Protein AF-A0A317SW23-F1 (afdb_monomer)

Nearest PDB structures (foldseek):
  6swx-assembly1_A  TM=8.492E-01  e=1.245E-44  Leishmania major
  4eg6-assembly1_A  TM=8.299E-01  e=3.025E-42  Trypanosoma brucei brucei TREU927
  4zt4-assembly1_A  TM=8.225E-01  e=2.570E-42  Trypanosoma brucei brucei TREU927
  6cml-assembly1_A  TM=8.205E-01  e=1.387E-41  Trypanosoma brucei brucei TREU927
  5j58-assembly1_A  TM=8.086E-01  e=9.478E-42  Trypanosoma brucei brucei TREU927

Secondary structure (DSSP, 8-state):
--SSSHHHHHHHHHTTS-S-----PPPPPPPPPP----------------------PPPEEEEEEEEETTS---HHHHHHHHHHHHHHHHHHHTT--EEEEEEEE--SHHHHHHHHHTT--HHHHHHHHHHHHHHHHHHTT---SEEEETTSHHHHHHHHHHHHHHHHTT-EEEEEEEEEEETTTTEEEPGGGEEEEE-TTT--EEEEETTT--EEEEEEEEEEEE-GGGGHHHHHHHHHH-TTSEESHHHHHHHHHHHHT--PPEE-EEETTT--SSPEETTEEEEEE-HHHHHHTHHHHTTTTTT--S--TT--PSPSEEEEEGGGHHIIIIIHHHHHHHTT-PPPS-EEEEPPEEETTEE--TTTT-PPPHHHHHHHH-HHHHHHHHHHH--SSSPEEP-HHHHHHHIIIIIIIIIIHHHHHHTSTT--HHHHHHHHHT--GGGS-HHHHHHHHHHHHHHHHHHHHHHTT-HHHHHHHHHHHHH-

Mean predicted aligned error: 11.01 Å

Sequence (488 aa):
MKTSLWQFAQRRAVLRNRTCQRCLTIPRKPTFNATAADGSWSTGRRKYSSGAKEEFEKPYYVTTPIFYVNADPHIGHLYTMVLADVLKRWQILLGREALLSTGTDEHGMKIQQAAAMVNTPPREFCDMIAHTFKNLATEANVSYDFFIRTSSPDHGQAVEYIWHRLQDSGSIYAGKHSGWYSVSDETFYPSSGVTSIVDAESGRKQQISIETQKVVEWTEERNYHFRLSAFAPQLLEFYRANPDWIVPRARYKEVIAAVESGLEDLSISRPRSRLHWGIPVPTDPTQTIYVWLDALMNYLTNTTYPLWLPPSPTSFWPADVHVIGKDILRFHAIYWPAFLLALNLPLPHRILTHAHWTMNHRKMSKSTGNAVNPFFALDRFGVDAMRFYLLHEGGIADDGDYDVRAVVERYKKGCADGLGNLAGRIRGRGFNLERAVKRSSELNMSQLPPADQAHYNLLRETPPLVAGKMKDLHPNLALKDIMNAVYE

pLDDT: mean 83.91, std 20.7, range [24.88, 98.75]

Radius of gyration: 28.59 Å; Cα contacts (8 Å, |Δi|>4): 693; chains: 1; bounding box: 102×72×73 Å

InterPro domains:
  IPR014729 Rossmann-like alpha/beta/alpha sandwich fold [G3DSA:3.40.50.620] (60-393)
  IPR014758 Methionyl-tRNA synthetase [TIGR00398] (60-484)
  IPR015413 Methionyl/Leucyl tRNA synthetase [PF09334] (60-426)
  IPR023457 Methionine-tRNA synthetase, type 2 [PTHR43326] (52-486)
  IPR033911 Methioninyl-tRNA synthetase core domain [PR01041] (62-75)
  IPR033911 Methioninyl-tRNA synthetase core domain [PR01041] (94-108)
  IPR033911 Methioninyl-tRNA synthetase core domain [PR01041] (142-153)
  IPR033911 Methioninyl-tRNA synthetase core domain [PR01041] (289-300)
  IPR033911 Methioninyl-tRNA synthetase core domain [PR01041] (322-337)
  IPR033911 Methioninyl-tRNA synthetase core domain [PR01041] (414-425)
  IPR033911 Methioninyl-tRNA synthetase core domain [cd00814] (59-402)

Structure (mmCIF, N/CA/C/O backbone):
data_AF-A0A317SW23-F1
#
_entry.id   AF-A0A317SW23-F1
#
loop_
_atom_site.group_PDB
_atom_site.id
_atom_site.type_symbol
_atom_site.label_atom_id
_atom_site.label_alt_id
_atom_site.label_comp_id
_atom_site.label_asym_id
_atom_site.label_entity_id
_atom_site.label_seq_id
_atom_site.pdbx_PDB_ins_code
_atom_site.Cartn_x
_atom_site.Cartn_y
_atom_site.Cartn_z
_atom_site.occupancy
_atom_site.B_iso_or_equiv
_atom_site.auth_seq_id
_atom_site.auth_comp_id
_atom_site.auth_asym_id
_atom_site.auth_atom_id
_atom_site.pdbx_PDB_model_num
ATOM 1 N N . MET A 1 1 ? 2.182 -43.715 0.947 1.00 39.00 1 MET A N 1
ATOM 2 C CA . MET A 1 1 ? 1.214 -43.183 1.939 1.00 39.00 1 MET A CA 1
ATOM 3 C C . MET A 1 1 ? 1.175 -41.645 1.927 1.00 39.00 1 MET A C 1
ATOM 5 O O . MET A 1 1 ? 1.480 -41.010 2.925 1.00 39.00 1 MET A O 1
ATOM 9 N N . LYS A 1 2 ? 0.806 -41.022 0.797 1.00 33.09 2 LYS A N 1
ATOM 10 C CA . LYS A 1 2 ? 0.631 -39.556 0.656 1.00 33.09 2 LYS A CA 1
ATOM 11 C C . LYS A 1 2 ? -0.577 -39.223 -0.241 1.00 33.09 2 LYS A C 1
ATOM 13 O O . LYS A 1 2 ? -0.553 -38.280 -1.016 1.00 33.09 2 LYS A O 1
ATOM 18 N N . THR A 1 3 ? -1.636 -40.024 -0.145 1.00 32.25 3 THR A N 1
ATOM 19 C CA . THR A 1 3 ? -2.838 -39.902 -0.993 1.00 32.25 3 THR A CA 1
ATOM 20 C C . THR A 1 3 ? -4.154 -39.880 -0.205 1.00 32.25 3 THR A C 1
ATOM 22 O O . THR A 1 3 ? -5.213 -39.788 -0.809 1.00 32.25 3 THR A O 1
ATOM 25 N N . SER A 1 4 ? -4.130 -39.887 1.136 1.00 36.53 4 SER A N 1
ATOM 26 C CA . SER A 1 4 ? -5.355 -39.973 1.956 1.00 36.53 4 SER A CA 1
ATOM 27 C C . SER A 1 4 ? -5.834 -38.661 2.600 1.00 36.53 4 SER A C 1
ATOM 29 O O . SER A 1 4 ? -6.923 -38.642 3.166 1.00 36.53 4 SER A O 1
ATOM 31 N N . LEU A 1 5 ? -5.090 -37.551 2.501 1.00 36.12 5 LEU A N 1
ATOM 32 C CA . LEU A 1 5 ? -5.485 -36.270 3.124 1.00 36.12 5 LEU A CA 1
ATOM 33 C C . LEU A 1 5 ? -6.395 -35.403 2.232 1.00 36.12 5 LEU A C 1
ATOM 35 O O . LEU A 1 5 ? -7.240 -34.675 2.745 1.00 36.12 5 LEU A O 1
ATOM 39 N N . TRP A 1 6 ? -6.308 -35.545 0.906 1.00 33.75 6 TRP A N 1
ATOM 40 C CA . TRP A 1 6 ? -7.136 -34.788 -0.048 1.00 33.75 6 TRP A CA 1
ATOM 41 C C . TRP A 1 6 ? -8.591 -35.290 -0.122 1.00 33.75 6 TRP A C 1
ATOM 43 O O . TRP A 1 6 ? -9.527 -34.496 -0.192 1.00 33.75 6 TRP A O 1
ATOM 53 N N . GLN A 1 7 ? -8.812 -36.605 -0.009 1.00 32.31 7 GLN A N 1
ATOM 54 C CA . GLN A 1 7 ? -10.164 -37.188 -0.022 1.00 32.31 7 GLN A CA 1
ATOM 55 C C . GLN A 1 7 ? -10.949 -36.940 1.280 1.00 32.31 7 GLN A C 1
ATOM 57 O O . GLN A 1 7 ? -12.181 -36.996 1.278 1.00 32.31 7 GLN A O 1
ATOM 62 N N . PHE A 1 8 ? -10.266 -36.622 2.386 1.00 32.47 8 PHE A N 1
ATOM 63 C CA . PHE A 1 8 ? -10.918 -36.319 3.664 1.00 32.47 8 PHE A CA 1
ATOM 64 C C . PHE A 1 8 ? -11.497 -34.892 3.712 1.00 32.47 8 PHE A C 1
ATOM 66 O O . PHE A 1 8 ? -12.535 -34.673 4.339 1.00 32.47 8 PHE A O 1
ATOM 73 N N . ALA A 1 9 ? -10.890 -33.939 2.993 1.00 35.62 9 ALA A N 1
ATOM 74 C CA . ALA A 1 9 ? -11.358 -32.553 2.926 1.00 35.62 9 ALA A CA 1
ATOM 75 C C . ALA A 1 9 ? -12.645 -32.400 2.089 1.00 35.62 9 ALA A C 1
ATOM 77 O O . ALA A 1 9 ? -13.582 -31.723 2.514 1.00 35.62 9 ALA A O 1
ATOM 78 N N . GLN A 1 10 ? -12.763 -33.108 0.958 1.00 34.38 10 GLN A N 1
ATOM 79 C CA . GLN A 1 10 ? -13.973 -33.063 0.119 1.00 34.38 10 GLN A CA 1
ATOM 80 C C . GLN A 1 10 ? -15.198 -33.720 0.782 1.00 34.38 10 GLN A C 1
ATOM 82 O O . GLN A 1 10 ? -16.318 -33.238 0.618 1.00 34.38 10 GLN A O 1
ATOM 87 N N . ARG A 1 11 ? -15.016 -34.772 1.596 1.00 31.16 11 ARG A N 1
ATOM 88 C CA . ARG A 1 11 ? -16.140 -35.441 2.283 1.00 31.16 11 ARG A CA 1
ATOM 89 C C . ARG A 1 11 ? -16.769 -34.597 3.400 1.00 31.16 11 ARG A C 1
ATOM 91 O O . ARG A 1 11 ? -17.959 -34.755 3.660 1.00 31.16 11 ARG A O 1
ATOM 98 N N . ARG A 1 12 ? -16.031 -33.664 4.020 1.00 33.81 12 ARG A N 1
ATOM 99 C CA . ARG A 1 12 ? -16.591 -32.735 5.026 1.00 33.81 12 ARG A CA 1
ATOM 100 C C . ARG A 1 12 ? -17.372 -31.566 4.417 1.00 33.81 12 ARG A C 1
ATOM 102 O O . ARG A 1 12 ? -18.312 -31.099 5.054 1.00 33.81 12 ARG A O 1
ATOM 109 N N . ALA A 1 13 ? -17.050 -31.144 3.194 1.00 33.59 13 ALA A N 1
ATOM 110 C CA . ALA A 1 13 ? -17.785 -30.083 2.498 1.00 33.59 13 ALA A CA 1
ATOM 111 C C . ALA A 1 13 ? -19.191 -30.534 2.048 1.00 33.59 13 ALA A C 1
ATOM 113 O O . ALA A 1 13 ? -20.139 -29.755 2.090 1.00 33.59 13 ALA A O 1
ATOM 114 N N . VAL A 1 14 ? -19.362 -31.815 1.704 1.00 31.66 14 VAL A N 1
ATOM 115 C CA . VAL A 1 14 ? -20.654 -32.365 1.243 1.00 31.66 14 VAL A CA 1
ATOM 116 C C . VAL A 1 14 ? -21.641 -32.622 2.397 1.00 31.66 14 VAL A C 1
ATOM 118 O O . VAL A 1 14 ? -22.854 -32.585 2.196 1.00 31.66 14 VAL A O 1
ATOM 121 N N . LEU A 1 15 ? -21.158 -32.811 3.631 1.00 29.28 15 LEU A N 1
ATOM 122 C CA . LEU A 1 15 ? -21.998 -33.131 4.797 1.00 29.28 15 LEU A CA 1
ATOM 123 C C . LEU A 1 15 ? -22.599 -31.912 5.524 1.00 29.28 15 LEU A C 1
ATOM 125 O O . LEU A 1 15 ? -23.446 -32.099 6.392 1.00 29.28 15 LEU A O 1
ATOM 129 N N . ARG A 1 16 ? -22.231 -30.673 5.164 1.00 32.47 16 ARG A N 1
ATOM 130 C CA . ARG A 1 16 ? -22.844 -29.447 5.725 1.00 32.47 16 ARG A CA 1
ATOM 131 C C . ARG A 1 16 ? -24.039 -28.906 4.926 1.00 32.47 16 ARG A C 1
ATOM 133 O O . ARG A 1 16 ? -24.696 -27.988 5.397 1.00 32.47 16 ARG A O 1
ATOM 140 N N . ASN A 1 17 ? -24.368 -29.500 3.775 1.00 29.84 17 ASN A N 1
ATOM 141 C CA . ASN A 1 17 ? -25.404 -28.993 2.861 1.00 29.84 17 ASN A CA 1
ATOM 142 C C . ASN A 1 17 ? -26.740 -29.761 2.893 1.00 29.84 17 ASN A C 1
ATOM 144 O O . ASN A 1 17 ? -27.503 -29.745 1.929 1.00 29.84 17 ASN A O 1
ATOM 148 N N . ARG A 1 18 ? -27.060 -30.436 4.002 1.00 31.98 18 ARG A N 1
ATOM 149 C CA . ARG A 1 18 ? -28.368 -31.079 4.195 1.00 31.98 18 ARG A CA 1
ATOM 150 C C . ARG A 1 18 ? -29.003 -30.654 5.512 1.00 31.98 18 ARG A C 1
ATOM 152 O O . ARG A 1 18 ? -28.928 -31.402 6.472 1.00 31.98 18 ARG A O 1
ATOM 159 N N . THR A 1 19 ? -29.685 -29.507 5.513 1.00 29.45 19 THR A N 1
ATOM 160 C CA . THR A 1 19 ? -30.855 -29.270 6.379 1.00 29.45 19 THR A CA 1
ATOM 161 C C . THR A 1 19 ? -31.664 -28.055 5.911 1.00 29.45 19 THR A C 1
ATOM 163 O O . THR A 1 19 ? -31.135 -26.959 5.790 1.00 29.45 19 THR A O 1
ATOM 166 N N . CYS A 1 20 ? -32.970 -28.290 5.736 1.00 26.33 20 CYS A N 1
ATOM 167 C CA . CYS A 1 20 ? -34.089 -27.339 5.702 1.00 26.33 20 CYS A CA 1
ATOM 168 C C . CYS A 1 20 ? -34.321 -26.462 4.449 1.00 26.33 20 CYS A C 1
ATOM 170 O O . CYS A 1 20 ? -34.271 -25.238 4.491 1.00 26.33 20 CYS A O 1
ATOM 172 N N . GLN A 1 21 ? -34.742 -27.099 3.350 1.00 32.06 21 GLN A N 1
ATOM 173 C CA . GLN A 1 21 ? -35.696 -26.487 2.415 1.00 32.06 21 GLN A CA 1
ATOM 174 C C . GLN A 1 21 ? -37.108 -26.559 3.020 1.00 32.06 21 GLN A C 1
ATOM 176 O O . GLN A 1 21 ? -37.750 -27.605 2.942 1.00 32.06 21 GLN A O 1
ATOM 181 N N . ARG A 1 22 ? -37.598 -25.466 3.613 1.00 27.66 22 ARG A N 1
ATOM 182 C CA . ARG A 1 22 ? -39.027 -25.092 3.657 1.00 27.66 22 ARG A CA 1
ATOM 183 C C . ARG A 1 22 ? -39.174 -23.714 4.305 1.00 27.66 22 ARG A C 1
ATOM 185 O O . ARG A 1 22 ? -38.556 -23.450 5.326 1.00 27.66 22 ARG A O 1
ATOM 192 N N . CYS A 1 23 ? -40.039 -22.901 3.699 1.00 29.80 23 CYS A N 1
ATOM 193 C CA . CYS A 1 23 ? -40.445 -21.543 4.082 1.00 29.80 23 CYS A CA 1
ATOM 194 C C . CYS A 1 23 ? -39.476 -20.419 3.703 1.00 29.80 23 CYS A C 1
ATOM 196 O O . CYS A 1 23 ? -38.691 -19.997 4.532 1.00 29.80 23 CYS A O 1
ATOM 198 N N . LEU A 1 24 ? -39.625 -19.877 2.488 1.00 26.20 24 LEU A N 1
ATOM 199 C CA . LEU A 1 24 ? -39.505 -18.439 2.195 1.00 26.20 24 LEU A CA 1
ATOM 200 C C . LEU A 1 24 ? -40.284 -18.156 0.894 1.00 26.20 24 LEU A C 1
ATOM 202 O O . LEU A 1 24 ? -39.771 -18.260 -0.217 1.00 26.20 24 LEU A O 1
ATOM 206 N N . THR A 1 25 ? -41.577 -17.876 1.040 1.00 26.20 25 THR A N 1
ATOM 207 C CA . THR A 1 25 ? -42.450 -17.339 -0.011 1.00 26.20 25 THR A CA 1
ATOM 208 C C . THR A 1 25 ? -42.127 -15.864 -0.248 1.00 26.20 25 THR A C 1
ATOM 210 O O . THR A 1 25 ? -42.191 -15.061 0.679 1.00 26.20 25 THR A O 1
ATOM 213 N N . ILE A 1 26 ? -41.805 -15.511 -1.492 1.00 28.83 26 ILE A N 1
ATOM 214 C CA . ILE A 1 26 ? -41.547 -14.142 -1.962 1.00 28.83 26 ILE A CA 1
ATOM 215 C C . ILE A 1 26 ? -42.894 -13.466 -2.286 1.00 28.83 26 ILE A C 1
ATOM 217 O O . ILE A 1 26 ? -43.628 -14.006 -3.119 1.00 28.83 26 ILE A O 1
ATOM 221 N N . PRO A 1 27 ? -43.250 -12.295 -1.720 1.00 28.69 27 PRO A N 1
ATOM 222 C CA . PRO A 1 27 ? -44.399 -11.534 -2.200 1.00 28.69 27 PRO A CA 1
ATOM 223 C C . PRO A 1 27 ? -44.050 -10.781 -3.494 1.00 28.69 27 PRO A C 1
ATOM 225 O O . PRO A 1 27 ? -43.010 -10.131 -3.602 1.00 28.69 27 PRO A O 1
ATOM 228 N N . ARG A 1 28 ? -44.942 -10.878 -4.486 1.00 29.38 28 ARG A N 1
ATOM 229 C CA . ARG A 1 28 ? -44.870 -10.188 -5.784 1.00 29.38 28 ARG A CA 1
ATOM 230 C C . ARG A 1 28 ? -44.993 -8.662 -5.625 1.00 29.38 28 ARG A C 1
ATOM 232 O O . ARG A 1 28 ? -45.783 -8.184 -4.816 1.00 29.38 28 ARG A O 1
ATOM 239 N N . LYS A 1 29 ? -44.251 -7.916 -6.455 1.00 28.75 29 LYS A N 1
ATOM 240 C CA . LYS A 1 29 ? -44.373 -6.456 -6.647 1.00 28.75 29 LYS A CA 1
ATOM 241 C C . LYS A 1 29 ? -45.790 -6.076 -7.122 1.00 28.75 29 LYS A C 1
ATOM 243 O O . LYS A 1 29 ? -46.331 -6.803 -7.957 1.00 28.75 29 LYS A O 1
ATOM 248 N N . PRO A 1 30 ? -46.369 -4.946 -6.678 1.00 27.72 30 PRO A N 1
ATOM 249 C CA . PRO A 1 30 ? -47.640 -4.472 -7.208 1.00 27.72 30 PRO A CA 1
ATOM 250 C C . PRO A 1 30 ? -47.448 -3.809 -8.580 1.00 27.72 30 PRO A C 1
ATOM 252 O O . PRO A 1 30 ? -46.576 -2.963 -8.775 1.00 27.72 30 PRO A O 1
ATOM 255 N N . THR A 1 31 ? -48.278 -4.219 -9.533 1.00 27.58 31 THR A N 1
ATOM 256 C CA . THR A 1 31 ? -48.468 -3.604 -10.850 1.00 27.58 31 THR A CA 1
ATOM 257 C C . THR A 1 31 ? -49.329 -2.349 -10.716 1.00 27.58 31 THR A C 1
ATOM 259 O O . T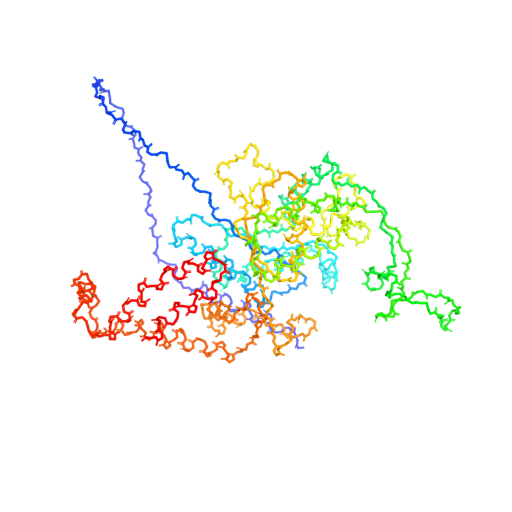HR A 1 31 ? -50.447 -2.427 -10.207 1.00 27.58 31 THR A O 1
ATOM 262 N N . PHE A 1 32 ? -48.834 -1.202 -11.185 1.00 27.39 32 PHE A N 1
ATOM 263 C CA . PHE A 1 32 ? -49.631 0.019 -11.317 1.00 27.39 32 PHE A CA 1
ATOM 264 C C . PHE A 1 32 ? -50.470 -0.045 -12.601 1.00 27.39 32 PHE A C 1
ATOM 266 O O . PHE A 1 32 ? -49.921 -0.103 -13.699 1.00 27.39 32 PHE A O 1
ATOM 273 N N . ASN A 1 33 ? -51.796 -0.023 -12.450 1.00 24.88 33 ASN A N 1
ATOM 274 C CA . ASN A 1 33 ? -52.738 0.211 -13.542 1.00 24.88 33 ASN A CA 1
ATOM 275 C C . ASN A 1 33 ? -52.837 1.717 -13.806 1.00 24.88 33 ASN A C 1
ATOM 277 O O . ASN A 1 33 ? -53.128 2.491 -12.896 1.00 24.88 33 ASN A O 1
ATOM 281 N N . ALA A 1 34 ? -52.620 2.118 -15.057 1.00 27.23 34 ALA A N 1
ATOM 282 C CA . ALA A 1 34 ? -52.909 3.461 -15.532 1.00 27.23 34 ALA A CA 1
ATOM 283 C C . ALA A 1 34 ? -54.392 3.554 -15.917 1.00 27.23 34 ALA A C 1
ATOM 285 O O . ALA A 1 34 ? -54.846 2.861 -16.825 1.00 27.23 34 ALA A O 1
ATOM 286 N N . THR A 1 35 ? -55.137 4.429 -15.247 1.00 27.55 35 THR A N 1
ATOM 287 C CA . THR A 1 35 ? -56.445 4.907 -15.709 1.00 27.55 35 THR A CA 1
ATOM 288 C C . THR A 1 35 ? -56.354 6.408 -15.929 1.00 27.55 35 THR A C 1
ATOM 290 O O . THR A 1 35 ? -56.042 7.156 -15.003 1.00 27.55 35 THR A O 1
ATOM 293 N N . ALA A 1 36 ? -56.597 6.824 -17.169 1.00 29.72 36 ALA A N 1
ATOM 294 C CA . ALA A 1 36 ? -56.725 8.214 -17.570 1.00 29.72 36 ALA A CA 1
ATOM 295 C C . ALA A 1 36 ? -58.021 8.818 -17.009 1.00 29.72 36 ALA A C 1
ATOM 297 O O . ALA A 1 36 ? -59.076 8.187 -17.073 1.00 29.72 36 ALA A O 1
ATOM 298 N N . ALA A 1 37 ? -57.936 10.045 -16.499 1.00 28.62 37 ALA A N 1
ATOM 299 C CA . ALA A 1 37 ? -59.084 10.916 -16.292 1.00 28.62 37 ALA A CA 1
ATOM 300 C C . ALA A 1 37 ? -58.652 12.373 -16.509 1.00 28.62 37 ALA A C 1
ATOM 302 O O . ALA A 1 37 ? -57.692 12.845 -15.897 1.00 28.62 37 ALA A O 1
ATOM 303 N N . ASP A 1 38 ? -59.366 13.039 -17.414 1.00 29.72 38 ASP A N 1
ATOM 304 C CA . ASP A 1 38 ? -59.274 14.461 -17.732 1.00 29.72 38 ASP A CA 1
ATOM 305 C C . ASP A 1 38 ? -59.595 15.346 -16.518 1.00 29.72 38 ASP A C 1
ATOM 307 O O . ASP A 1 38 ? -60.512 15.064 -15.745 1.00 29.72 38 ASP A O 1
ATOM 311 N N . GLY A 1 39 ? -58.883 16.467 -16.385 1.00 28.23 39 GLY A N 1
ATOM 312 C CA . GLY A 1 39 ? -59.175 17.481 -15.375 1.00 28.23 39 GLY A CA 1
ATOM 313 C C . GLY A 1 39 ? -58.316 18.733 -15.530 1.00 28.23 39 GLY A C 1
ATOM 314 O O . GLY A 1 39 ? -57.097 18.689 -15.426 1.00 28.23 39 GLY A O 1
ATOM 315 N N . SER A 1 40 ? -58.982 19.850 -15.801 1.00 26.62 40 SER A N 1
ATOM 316 C CA . SER A 1 40 ? -58.458 21.163 -16.180 1.00 26.62 40 SER A CA 1
ATOM 317 C C . SER A 1 40 ? -57.522 21.847 -15.172 1.00 26.62 40 SER A C 1
ATOM 319 O O . SER A 1 40 ? -57.684 21.754 -13.959 1.00 26.62 40 SER A O 1
ATOM 321 N N . TRP A 1 41 ? -56.618 22.648 -15.733 1.00 28.84 41 TRP A N 1
ATOM 322 C CA . TRP A 1 41 ? -55.641 23.539 -15.111 1.00 28.84 41 TRP A CA 1
ATOM 323 C C . TRP A 1 41 ? -56.191 24.492 -14.035 1.00 28.84 41 TRP A C 1
ATOM 325 O O . TRP A 1 41 ? -57.117 25.260 -14.284 1.00 28.84 41 TRP A O 1
ATOM 335 N N . SER A 1 42 ? -55.497 24.566 -12.894 1.00 28.17 42 SER A N 1
ATOM 336 C CA . SER A 1 42 ? -55.505 25.738 -12.009 1.00 28.17 42 SER A CA 1
ATOM 337 C C . SER A 1 42 ? -54.072 26.094 -11.606 1.00 28.17 42 SER A C 1
ATOM 339 O O . SER A 1 42 ? -53.370 25.313 -10.961 1.00 28.17 42 SER A O 1
ATOM 341 N N . THR A 1 43 ? -53.627 27.279 -12.012 1.00 37.91 43 THR A N 1
ATOM 342 C CA . THR A 1 43 ? -52.294 27.838 -11.777 1.00 37.91 43 THR A CA 1
ATOM 343 C C . THR A 1 43 ? -52.090 28.220 -10.309 1.00 37.91 43 THR A C 1
ATOM 345 O O . THR A 1 43 ? -52.498 29.296 -9.878 1.00 37.91 43 THR A O 1
ATOM 348 N N . GLY A 1 44 ? -51.407 27.366 -9.547 1.00 28.75 44 GLY A N 1
ATOM 349 C CA . GLY A 1 44 ? -50.864 27.696 -8.229 1.00 28.75 44 GLY A CA 1
ATOM 350 C C . GLY A 1 44 ? -49.341 27.784 -8.286 1.00 28.75 44 GLY A C 1
ATOM 351 O O . GLY A 1 44 ? -48.666 26.759 -8.338 1.00 28.75 44 GLY A O 1
ATOM 352 N N . ARG A 1 45 ? -48.780 29.001 -8.271 1.00 32.28 45 ARG A N 1
ATOM 353 C CA . ARG A 1 45 ? -47.334 29.240 -8.110 1.00 32.28 45 ARG A CA 1
ATOM 354 C C . ARG A 1 45 ? -46.852 28.628 -6.785 1.00 32.28 45 ARG A C 1
ATOM 356 O O . ARG A 1 45 ? -46.938 29.272 -5.742 1.00 32.28 45 ARG A O 1
ATOM 363 N N . ARG A 1 46 ? -46.287 27.418 -6.818 1.00 30.38 46 ARG A N 1
ATOM 364 C CA . ARG A 1 46 ? -45.382 26.950 -5.759 1.00 30.38 46 ARG A CA 1
ATOM 365 C C . ARG A 1 46 ? -44.025 27.603 -5.983 1.00 30.38 46 ARG A C 1
ATOM 367 O O . ARG A 1 46 ? -43.373 27.368 -6.996 1.00 30.38 46 ARG A O 1
ATOM 374 N N . LYS A 1 47 ? -43.621 28.451 -5.036 1.00 30.69 47 LYS A N 1
ATOM 375 C CA . LYS A 1 47 ? -42.237 28.909 -4.907 1.00 30.69 47 LYS A CA 1
ATOM 376 C C . LYS A 1 47 ? -41.368 27.666 -4.712 1.00 30.69 47 LYS A C 1
ATOM 378 O O . LYS A 1 47 ? -41.403 27.064 -3.644 1.00 30.69 47 LYS A O 1
ATOM 383 N N . TYR A 1 48 ? -40.624 27.276 -5.740 1.00 32.09 48 TYR A N 1
ATOM 384 C CA . TYR A 1 48 ? -39.480 26.397 -5.559 1.00 32.09 48 TYR A CA 1
ATOM 385 C C . TYR A 1 48 ? -38.467 27.184 -4.729 1.00 32.09 48 TYR A C 1
ATOM 387 O O . TYR A 1 48 ? -37.894 28.160 -5.215 1.00 32.09 48 TYR A O 1
ATOM 395 N N . SER A 1 49 ? -38.297 26.818 -3.455 1.00 36.75 49 SER A N 1
ATOM 396 C CA . SER A 1 49 ? -37.086 27.200 -2.740 1.00 36.75 49 SER A CA 1
ATOM 397 C C . SER A 1 49 ? -35.928 26.632 -3.546 1.00 36.75 49 SER A C 1
ATOM 399 O O . SER A 1 49 ? -35.888 25.426 -3.791 1.00 36.75 49 SER A O 1
ATOM 401 N N . SER A 1 50 ? -35.037 27.504 -4.003 1.00 39.53 50 SER A N 1
ATOM 402 C CA . SER A 1 50 ? -33.761 27.128 -4.593 1.00 39.53 50 SER A CA 1
ATOM 403 C C . SER A 1 50 ? -33.078 26.135 -3.657 1.00 39.53 50 SER A C 1
ATOM 405 O O . SER A 1 50 ? -32.639 26.519 -2.571 1.00 39.53 50 SER A O 1
ATOM 407 N N . GLY A 1 51 ? -33.074 24.858 -4.045 1.00 39.12 51 GLY A N 1
ATOM 408 C CA . GLY A 1 51 ? -32.351 23.821 -3.330 1.00 39.12 51 GLY A CA 1
ATOM 409 C C . GLY A 1 51 ? -30.902 24.257 -3.181 1.00 39.12 51 GLY A C 1
ATOM 410 O O . GLY A 1 51 ? -30.304 24.769 -4.133 1.00 39.12 51 GLY A O 1
ATOM 411 N N . ALA A 1 52 ? -30.367 24.100 -1.972 1.00 41.06 52 ALA A N 1
ATOM 412 C CA . ALA A 1 52 ? -28.932 24.108 -1.765 1.00 41.06 52 ALA A CA 1
ATOM 413 C C . ALA A 1 52 ? -28.316 23.184 -2.824 1.00 41.06 52 ALA A C 1
ATOM 415 O O . ALA A 1 52 ? -28.792 22.065 -3.014 1.00 41.06 52 ALA A O 1
ATOM 416 N N . LYS A 1 53 ? -27.319 23.674 -3.564 1.00 41.44 53 LYS A N 1
ATOM 417 C CA . LYS A 1 53 ? -26.489 22.791 -4.378 1.00 41.44 53 LYS A CA 1
ATOM 418 C C . LYS A 1 53 ? -25.889 21.783 -3.400 1.00 41.44 53 LYS A C 1
ATOM 420 O O . LYS A 1 53 ? -25.096 22.190 -2.559 1.00 41.44 53 LYS A O 1
ATOM 425 N N . GLU A 1 54 ? -26.315 20.523 -3.456 1.00 52.62 54 GLU A N 1
ATOM 426 C CA . GLU A 1 54 ? -25.556 19.440 -2.836 1.00 52.62 54 GLU A CA 1
ATOM 427 C C . GLU A 1 54 ? -24.183 19.464 -3.506 1.00 52.62 54 GLU A C 1
ATOM 429 O O . GLU A 1 54 ? -24.034 19.170 -4.693 1.00 52.62 54 GLU A O 1
ATOM 434 N N . GLU A 1 55 ? -23.196 19.972 -2.776 1.00 58.12 55 GLU A N 1
ATOM 435 C CA . GLU A 1 55 ? -21.808 19.957 -3.193 1.00 58.12 55 GLU A CA 1
ATOM 436 C C . GLU A 1 55 ? -21.376 18.490 -3.113 1.00 58.12 55 GLU A C 1
ATOM 438 O O . GLU A 1 55 ? -21.240 17.933 -2.027 1.00 58.12 55 GLU A O 1
ATOM 443 N N . PHE A 1 56 ? -21.293 17.820 -4.266 1.00 67.06 56 PHE A N 1
ATOM 444 C CA . PHE A 1 56 ? -20.871 16.424 -4.333 1.00 67.06 56 PHE A CA 1
ATOM 445 C C . PHE A 1 56 ? -19.429 16.320 -3.823 1.00 67.06 56 PHE A C 1
ATOM 447 O O . PHE A 1 56 ? -18.485 16.712 -4.511 1.00 67.06 56 PHE A O 1
ATOM 454 N N . GLU A 1 57 ? -19.259 15.815 -2.602 1.00 81.94 57 GLU A N 1
ATOM 455 C CA . GLU A 1 57 ? -17.945 15.559 -2.022 1.00 81.94 57 GLU A CA 1
ATOM 456 C C . GLU A 1 57 ? -17.310 14.334 -2.699 1.00 81.94 57 GLU A C 1
ATOM 458 O O . GLU A 1 57 ? -17.940 13.282 -2.813 1.00 81.94 57 GLU A O 1
ATOM 463 N N . LYS A 1 58 ? -16.049 14.451 -3.147 1.00 89.00 58 LYS A N 1
ATOM 464 C CA . LYS A 1 58 ? -15.312 13.331 -3.757 1.00 89.00 58 LYS A CA 1
ATOM 465 C C . LYS A 1 58 ? -15.294 12.136 -2.790 1.00 89.00 58 LYS A C 1
ATOM 467 O O . LYS A 1 58 ? -14.799 12.301 -1.663 1.00 89.00 58 LYS A O 1
ATOM 472 N N . PRO A 1 59 ? -15.691 10.924 -3.223 1.00 92.19 59 PRO A N 1
ATOM 473 C CA . PRO A 1 59 ? -15.528 9.729 -2.406 1.00 92.19 59 PRO A CA 1
ATOM 474 C C . PRO A 1 59 ? -14.075 9.556 -1.947 1.00 92.19 59 PRO A C 1
ATOM 476 O O . PRO A 1 59 ? -13.125 9.826 -2.695 1.00 92.19 59 PRO A O 1
ATOM 479 N N . TYR A 1 60 ? -13.899 9.125 -0.699 1.00 95.94 60 TYR A N 1
ATOM 480 C CA . TYR A 1 60 ? -12.594 8.808 -0.138 1.00 95.94 60 TYR A CA 1
ATOM 481 C C . TYR A 1 60 ? -12.042 7.554 -0.804 1.00 95.94 60 TYR A C 1
ATOM 483 O O . TYR A 1 60 ? -12.632 6.484 -0.692 1.00 95.94 60 TYR A O 1
ATOM 491 N N . TYR A 1 61 ? -10.904 7.658 -1.477 1.00 97.00 61 TYR A N 1
ATOM 492 C CA . TYR A 1 61 ? -10.289 6.528 -2.162 1.00 97.00 61 TYR A CA 1
ATOM 493 C C . TYR A 1 61 ? -9.011 6.097 -1.452 1.00 97.00 61 TYR A C 1
ATOM 495 O O . TYR A 1 61 ? -8.028 6.838 -1.406 1.00 97.00 61 TYR A O 1
ATOM 503 N N . VAL A 1 62 ? -9.021 4.884 -0.905 1.00 98.38 62 VAL A N 1
ATOM 504 C CA . VAL A 1 62 ? -7.867 4.259 -0.257 1.00 98.38 62 VAL A CA 1
ATOM 505 C C . VAL A 1 62 ? -7.450 3.004 -1.010 1.00 98.38 62 VAL A C 1
ATOM 507 O O . VAL A 1 62 ? -8.283 2.270 -1.543 1.00 98.38 62 VAL A O 1
ATOM 510 N N . THR A 1 63 ? -6.150 2.735 -1.068 1.00 98.69 63 THR A N 1
ATOM 511 C CA . THR A 1 63 ? -5.634 1.528 -1.722 1.00 98.69 63 THR A CA 1
ATOM 512 C C . THR A 1 63 ? -4.688 0.760 -0.812 1.00 98.69 63 THR A C 1
ATOM 514 O O . THR A 1 63 ? -3.957 1.350 -0.016 1.00 98.69 63 THR A O 1
ATOM 517 N N . THR A 1 64 ? -4.660 -0.560 -0.970 1.00 98.75 64 THR A N 1
ATOM 518 C CA . THR A 1 64 ? -3.472 -1.360 -0.642 1.00 98.75 64 THR A CA 1
ATOM 519 C C . THR A 1 64 ? -2.525 -1.362 -1.850 1.00 98.75 64 THR A C 1
ATOM 521 O O . THR A 1 64 ? -2.922 -0.911 -2.930 1.00 98.75 64 THR A O 1
ATOM 524 N N . PRO A 1 65 ? -1.308 -1.922 -1.744 1.00 96.75 65 PRO A N 1
ATOM 525 C CA . PRO A 1 65 ? -0.590 -2.390 -2.914 1.00 96.75 65 PRO A CA 1
ATOM 526 C C . PRO A 1 65 ? -1.364 -3.549 -3.542 1.00 96.75 65 PRO A C 1
ATOM 528 O O . PRO A 1 65 ? -2.206 -4.182 -2.894 1.00 96.75 65 PRO A O 1
ATOM 531 N N . ILE A 1 66 ? -1.022 -3.871 -4.778 1.00 97.25 66 ILE A N 1
ATOM 532 C CA . ILE A 1 66 ? -1.339 -5.174 -5.349 1.00 97.25 66 ILE A CA 1
ATOM 533 C C . ILE A 1 66 ? -0.230 -6.167 -4.981 1.00 97.25 66 ILE A C 1
ATOM 535 O O . ILE A 1 66 ? 0.954 -5.829 -4.993 1.00 97.25 66 ILE A O 1
ATOM 539 N N . PHE A 1 67 ? -0.606 -7.375 -4.569 1.00 94.81 67 PHE A N 1
ATOM 540 C CA . PHE A 1 67 ? 0.332 -8.339 -3.993 1.00 94.81 67 PHE A CA 1
ATOM 541 C C . PHE A 1 67 ? 0.885 -9.291 -5.054 1.00 94.81 67 PHE A C 1
ATOM 543 O O . PHE A 1 67 ? 0.119 -9.858 -5.831 1.00 94.81 67 PHE A O 1
ATOM 550 N N . TYR A 1 68 ? 2.204 -9.499 -5.061 1.00 86.88 68 TYR A N 1
ATOM 551 C CA . TYR A 1 68 ? 2.841 -10.469 -5.954 1.00 86.88 68 TYR A CA 1
ATOM 552 C C . TYR A 1 68 ? 2.312 -11.881 -5.693 1.00 86.88 68 TYR A C 1
ATOM 554 O O . TYR A 1 68 ? 2.331 -12.368 -4.562 1.00 86.88 68 TYR A O 1
ATOM 562 N N . VAL A 1 69 ? 1.920 -12.575 -6.759 1.00 88.62 69 VAL A N 1
ATOM 563 C CA . VAL A 1 69 ? 1.347 -13.930 -6.677 1.00 88.62 69 VAL A CA 1
ATOM 564 C C . VAL A 1 69 ? 2.380 -15.052 -6.794 1.00 88.62 69 VAL A C 1
ATOM 566 O O . VAL A 1 69 ? 2.041 -16.186 -7.106 1.00 88.62 69 VAL A O 1
ATOM 569 N N . ASN A 1 70 ? 3.657 -14.782 -6.518 1.00 76.75 70 ASN A N 1
ATOM 570 C CA . ASN A 1 70 ? 4.702 -15.813 -6.533 1.00 76.75 70 ASN A CA 1
ATOM 571 C C . ASN A 1 70 ? 4.643 -16.757 -5.311 1.00 76.75 70 ASN A C 1
ATOM 573 O O . ASN A 1 70 ? 5.357 -17.760 -5.264 1.00 76.75 70 ASN A O 1
ATOM 577 N N . ALA A 1 71 ? 3.836 -16.429 -4.298 1.00 79.31 71 ALA A N 1
ATOM 578 C CA . ALA A 1 71 ? 3.670 -17.208 -3.079 1.00 79.31 71 ALA A CA 1
ATOM 579 C C . ALA A 1 71 ? 2.302 -16.971 -2.415 1.00 79.31 71 ALA A C 1
ATOM 581 O O . ALA A 1 71 ? 1.645 -15.962 -2.657 1.00 79.31 71 ALA A O 1
ATOM 582 N N . ASP A 1 72 ? 1.917 -17.891 -1.525 1.00 88.88 72 ASP A N 1
ATOM 583 C CA . ASP A 1 72 ? 0.753 -17.745 -0.648 1.00 88.88 72 ASP A CA 1
ATOM 584 C C . ASP A 1 72 ? 0.871 -16.519 0.270 1.00 88.88 72 ASP A C 1
ATOM 586 O O . ASP A 1 72 ? 1.982 -16.143 0.672 1.00 88.88 72 ASP A O 1
ATOM 590 N N . PRO A 1 73 ? -0.260 -15.914 0.668 1.00 93.50 73 PRO A N 1
ATOM 591 C CA . PRO A 1 73 ? -0.232 -14.743 1.516 1.00 93.50 73 PRO A CA 1
ATOM 592 C C . PRO A 1 73 ? 0.250 -15.044 2.941 1.00 93.50 73 PRO A C 1
ATOM 594 O O . PRO A 1 73 ? -0.021 -16.101 3.510 1.00 93.50 73 PRO A O 1
ATOM 597 N N . HIS A 1 74 ? 0.907 -14.058 3.553 1.00 92.06 74 HIS A N 1
ATOM 598 C CA . HIS A 1 74 ? 1.350 -14.081 4.946 1.00 92.06 74 HIS A CA 1
ATOM 599 C C . HIS A 1 74 ? 0.737 -12.923 5.750 1.00 92.06 74 HIS A C 1
ATOM 601 O O . HIS A 1 74 ? 0.125 -12.014 5.184 1.00 92.06 74 HIS A O 1
ATOM 607 N N . ILE A 1 75 ? 0.974 -12.893 7.066 1.00 93.50 75 ILE A N 1
ATOM 608 C CA . ILE A 1 75 ? 0.428 -11.867 7.975 1.00 93.50 75 ILE A CA 1
ATOM 609 C C . ILE A 1 75 ? 0.722 -10.415 7.550 1.00 93.50 75 ILE A C 1
ATOM 611 O O . ILE A 1 75 ? -0.113 -9.541 7.749 1.00 93.50 75 ILE A O 1
ATOM 615 N N . GLY A 1 76 ? 1.859 -10.153 6.892 1.00 92.50 76 GLY A N 1
ATOM 616 C CA . GLY A 1 76 ? 2.161 -8.833 6.323 1.00 92.50 76 GLY A CA 1
ATOM 617 C C . GLY A 1 76 ? 1.119 -8.332 5.310 1.00 92.50 76 GLY A C 1
ATOM 618 O O . GLY A 1 76 ? 0.707 -7.183 5.406 1.00 92.50 76 GLY A O 1
ATOM 619 N N . HIS A 1 77 ? 0.627 -9.188 4.404 1.00 95.06 77 HIS A N 1
ATOM 620 C CA . HIS A 1 77 ? -0.430 -8.804 3.457 1.00 95.06 77 HIS A CA 1
ATOM 621 C C . HIS A 1 77 ? -1.748 -8.528 4.184 1.00 95.06 77 HIS A C 1
ATOM 623 O O . HIS A 1 77 ? -2.418 -7.536 3.905 1.00 95.06 77 HIS A O 1
ATOM 629 N N . LEU A 1 78 ? -2.083 -9.379 5.164 1.00 97.19 78 LEU A N 1
ATOM 630 C CA . LEU A 1 78 ? -3.261 -9.189 6.008 1.00 97.19 78 LEU A CA 1
ATOM 631 C C . LEU A 1 78 ? -3.203 -7.840 6.737 1.00 97.19 78 LEU A C 1
ATOM 633 O O . LEU A 1 78 ? -4.190 -7.115 6.752 1.00 97.19 78 LEU A O 1
ATOM 637 N N . TYR A 1 79 ? -2.051 -7.477 7.303 1.00 97.50 79 TYR A N 1
ATOM 638 C CA . TYR A 1 79 ? -1.878 -6.207 8.005 1.00 97.50 79 TYR A CA 1
ATOM 639 C C . TYR A 1 79 ? -2.152 -4.999 7.104 1.00 97.50 79 TYR A C 1
ATOM 641 O O . TYR A 1 79 ? -2.921 -4.118 7.486 1.00 97.50 79 TYR A O 1
ATOM 649 N N . THR A 1 80 ? -1.595 -4.985 5.891 1.00 97.81 80 THR A N 1
ATOM 650 C CA . THR A 1 80 ? -1.841 -3.909 4.923 1.00 97.81 80 THR A CA 1
ATOM 651 C C . THR A 1 80 ? -3.323 -3.800 4.555 1.00 97.81 80 THR A C 1
ATOM 653 O O . THR A 1 80 ? -3.869 -2.697 4.541 1.00 97.81 80 THR A O 1
ATOM 656 N N . MET A 1 81 ? -3.999 -4.934 4.318 1.00 98.56 81 MET A N 1
ATOM 657 C CA . MET A 1 81 ? -5.443 -4.961 4.050 1.00 98.56 81 MET A CA 1
ATOM 658 C C . MET A 1 81 ? -6.261 -4.425 5.233 1.00 98.56 81 MET A C 1
ATOM 660 O O . MET A 1 81 ? -7.184 -3.639 5.033 1.00 98.56 81 MET A O 1
ATOM 664 N N . VAL A 1 82 ? -5.912 -4.813 6.465 1.00 98.50 82 VAL A N 1
ATOM 665 C CA . VAL A 1 82 ? -6.596 -4.355 7.685 1.00 98.50 82 VAL A CA 1
ATOM 666 C C . VAL A 1 82 ? -6.421 -2.852 7.889 1.00 98.50 82 VAL A C 1
ATOM 668 O O . VAL A 1 82 ? -7.404 -2.175 8.174 1.00 98.50 82 VAL A O 1
ATOM 671 N N . LEU A 1 83 ? -5.213 -2.309 7.707 1.00 98.25 83 LEU A N 1
ATOM 672 C CA . LEU A 1 83 ? -4.974 -0.866 7.817 1.00 98.25 83 LEU A CA 1
ATOM 673 C C . LEU A 1 83 ? -5.832 -0.070 6.827 1.00 98.25 83 LEU A C 1
ATOM 675 O O . LEU A 1 83 ? -6.507 0.879 7.225 1.00 98.25 83 LEU A O 1
ATOM 679 N N . ALA A 1 84 ? -5.836 -0.469 5.555 1.00 98.69 84 ALA A N 1
ATOM 680 C CA . ALA A 1 84 ? -6.609 0.213 4.521 1.00 98.69 84 ALA A CA 1
ATOM 681 C C . ALA A 1 84 ? -8.128 0.122 4.774 1.00 98.69 84 ALA A C 1
ATOM 683 O O . ALA A 1 84 ? -8.842 1.117 4.650 1.00 98.69 84 ALA A O 1
ATOM 684 N N . ASP A 1 85 ? -8.616 -1.042 5.211 1.00 98.69 85 ASP A N 1
ATOM 685 C CA . ASP A 1 85 ? -10.020 -1.258 5.580 1.00 98.69 85 ASP A CA 1
ATOM 686 C C . ASP A 1 85 ? -10.445 -0.434 6.803 1.00 98.69 85 ASP A C 1
ATOM 688 O O . ASP A 1 85 ? -11.543 0.118 6.823 1.00 98.69 85 ASP A O 1
ATOM 692 N N . VAL A 1 86 ? -9.577 -0.289 7.808 1.00 98.56 86 VAL A N 1
ATOM 693 C CA . VAL A 1 86 ? -9.828 0.572 8.976 1.00 98.56 86 VAL A CA 1
ATOM 694 C C . VAL A 1 86 ? -9.970 2.035 8.554 1.00 98.56 86 VAL A C 1
ATOM 696 O O . VAL A 1 86 ? -10.903 2.703 9.000 1.00 98.56 86 VAL A O 1
ATOM 699 N N . LEU A 1 87 ? -9.105 2.524 7.658 1.00 98.62 87 LEU A N 1
ATOM 700 C CA . LEU A 1 87 ? -9.206 3.887 7.126 1.00 98.62 87 LEU A CA 1
ATOM 701 C C . LEU A 1 87 ? -10.493 4.090 6.314 1.00 98.62 87 LEU A C 1
ATOM 703 O O . LEU A 1 87 ? -11.183 5.085 6.527 1.00 98.62 87 LEU A O 1
ATOM 707 N N . LYS A 1 88 ? -10.871 3.135 5.451 1.00 98.50 88 LYS A N 1
ATOM 708 C CA . LYS A 1 88 ? -12.158 3.173 4.733 1.00 98.50 88 LYS A CA 1
ATOM 709 C C . LYS A 1 88 ? -13.333 3.236 5.711 1.00 98.50 88 LYS A C 1
ATOM 711 O O . LYS A 1 88 ? -14.182 4.118 5.612 1.00 98.50 88 LYS A O 1
ATOM 716 N N . ARG A 1 89 ? -13.393 2.306 6.669 1.00 98.56 89 ARG A N 1
ATOM 717 C CA . ARG A 1 89 ? -14.503 2.202 7.633 1.00 98.56 89 ARG A CA 1
ATOM 718 C C . ARG A 1 89 ? -14.619 3.436 8.519 1.00 98.56 89 ARG A C 1
ATOM 720 O O . ARG A 1 89 ? -15.731 3.808 8.874 1.00 98.56 89 ARG A O 1
ATOM 727 N N . TRP A 1 90 ? -13.504 4.088 8.838 1.00 98.25 90 TRP A N 1
ATOM 728 C CA . TRP A 1 90 ? -13.508 5.365 9.546 1.00 98.25 90 TRP A CA 1
ATOM 729 C C . TRP A 1 90 ? -14.198 6.476 8.749 1.00 98.25 90 TRP A C 1
ATOM 731 O O . TRP A 1 90 ? -14.995 7.219 9.306 1.00 98.25 90 TRP A O 1
ATOM 741 N N . GLN A 1 91 ? -13.958 6.562 7.442 1.00 97.88 91 GLN A N 1
ATOM 742 C CA . GLN A 1 91 ? -14.606 7.567 6.591 1.00 97.88 91 GLN A CA 1
ATOM 743 C C . GLN A 1 91 ? -16.109 7.304 6.442 1.00 97.88 91 GLN A C 1
ATOM 745 O O . GLN A 1 91 ? -16.905 8.230 6.569 1.00 97.88 91 GLN A O 1
ATOM 750 N N . ILE A 1 92 ? -16.503 6.032 6.311 1.00 97.69 92 ILE A N 1
ATOM 751 C CA . ILE A 1 92 ? -17.918 5.622 6.335 1.00 97.69 92 ILE A CA 1
ATOM 752 C C . ILE A 1 92 ? -18.561 5.992 7.678 1.00 97.69 92 ILE A C 1
ATOM 754 O O . ILE A 1 92 ? -19.674 6.511 7.699 1.00 97.69 92 ILE A O 1
ATOM 758 N N . LEU A 1 93 ? -17.867 5.770 8.801 1.00 97.12 93 LEU A N 1
ATOM 759 C CA . LEU A 1 93 ? -18.352 6.155 10.131 1.00 97.12 93 LEU A CA 1
ATOM 760 C C . LEU A 1 93 ? -18.594 7.670 10.242 1.00 97.12 93 LEU A C 1
ATOM 762 O O . LEU A 1 93 ? -19.523 8.084 10.929 1.00 97.12 93 LEU A O 1
ATOM 766 N N . LEU A 1 94 ? -17.792 8.483 9.549 1.00 95.81 94 LEU A N 1
ATOM 767 C CA . LEU A 1 94 ? -17.963 9.936 9.453 1.00 95.81 94 LEU A CA 1
ATOM 768 C C . LEU A 1 94 ? -19.023 10.371 8.423 1.00 95.81 94 LEU A C 1
ATOM 770 O O . LEU A 1 94 ? -19.274 11.565 8.286 1.00 95.81 94 LEU A O 1
ATOM 774 N N . GLY A 1 95 ? -19.655 9.431 7.715 1.00 95.44 95 GLY A N 1
ATOM 775 C CA . GLY A 1 95 ? -20.696 9.704 6.722 1.00 95.44 95 GLY A CA 1
ATOM 776 C C . GLY A 1 95 ? -20.186 10.013 5.311 1.00 95.44 95 GLY A C 1
ATOM 777 O O . GLY A 1 95 ? -20.999 10.351 4.454 1.00 95.44 95 GLY A O 1
ATOM 778 N N . ARG A 1 96 ? -18.879 9.877 5.040 1.00 93.88 96 ARG A N 1
ATOM 779 C CA . ARG A 1 96 ? -18.294 10.069 3.702 1.00 93.88 96 ARG A CA 1
ATOM 780 C C . ARG A 1 96 ? -18.302 8.753 2.922 1.00 93.88 96 ARG A C 1
ATOM 782 O O . ARG A 1 96 ? -17.913 7.709 3.451 1.00 93.88 96 ARG A O 1
ATOM 789 N N . GLU A 1 97 ? -18.707 8.795 1.651 1.00 94.19 97 GLU A N 1
ATOM 790 C CA . GLU A 1 97 ? -18.557 7.647 0.750 1.00 94.19 97 GLU A CA 1
ATOM 791 C C . GLU A 1 97 ? -17.074 7.272 0.643 1.00 94.19 97 GLU A C 1
ATOM 793 O O . GLU A 1 97 ? -16.221 8.145 0.481 1.00 94.19 97 GLU A O 1
ATOM 798 N N . ALA A 1 98 ? -16.749 5.983 0.749 1.00 95.88 98 ALA A N 1
ATOM 799 C CA . ALA A 1 98 ? -15.367 5.530 0.744 1.00 95.88 98 ALA A CA 1
ATOM 800 C C . ALA A 1 98 ? -15.198 4.223 -0.027 1.00 95.88 98 ALA A C 1
ATOM 802 O O . ALA A 1 98 ? -15.959 3.274 0.163 1.00 95.88 98 ALA A O 1
ATOM 803 N N . LEU A 1 99 ? -14.151 4.177 -0.845 1.00 96.44 99 LEU A N 1
ATOM 804 C CA . LEU A 1 99 ? -13.799 3.080 -1.730 1.00 96.44 99 LEU A CA 1
ATOM 805 C C . LEU A 1 99 ? -12.401 2.553 -1.383 1.00 96.44 99 LEU A C 1
ATOM 807 O O . LEU A 1 99 ? -11.463 3.327 -1.179 1.00 96.44 99 LEU A O 1
ATOM 811 N N . LEU A 1 100 ? -12.258 1.232 -1.340 1.00 98.12 100 LEU A N 1
ATOM 812 C CA . LEU A 1 100 ? -11.023 0.499 -1.103 1.00 98.12 100 LEU A CA 1
ATOM 813 C C . LEU A 1 100 ? -10.694 -0.380 -2.309 1.00 98.12 100 LEU A C 1
ATOM 815 O O . LEU A 1 100 ? -11.437 -1.301 -2.652 1.00 98.12 100 LEU A O 1
ATOM 819 N N . SER A 1 101 ? -9.529 -0.129 -2.897 1.00 97.62 101 SER A N 1
ATOM 820 C CA . SER A 1 101 ? -8.928 -0.991 -3.913 1.00 97.62 101 SER A CA 1
ATOM 821 C C . SER A 1 101 ? -7.835 -1.876 -3.317 1.00 97.62 101 SER A C 1
ATOM 823 O O . SER A 1 101 ? -6.904 -1.387 -2.675 1.00 97.62 101 SER A O 1
ATOM 825 N N . THR A 1 102 ? -7.907 -3.173 -3.599 1.00 98.31 102 THR A N 1
ATOM 826 C CA . THR A 1 102 ? -6.845 -4.156 -3.349 1.00 98.31 102 THR A CA 1
ATOM 827 C C . THR A 1 102 ? -6.666 -5.050 -4.576 1.00 98.31 102 THR A C 1
ATOM 829 O O . THR A 1 102 ? -7.399 -4.902 -5.553 1.00 98.31 102 THR A O 1
ATOM 832 N N . GLY A 1 103 ? -5.703 -5.971 -4.581 1.00 98.00 103 GLY A N 1
ATOM 833 C CA . GLY A 1 103 ? -5.536 -6.861 -5.725 1.00 98.00 103 GLY A CA 1
ATOM 834 C C . GLY A 1 103 ? -4.217 -7.612 -5.780 1.00 98.00 103 GLY A C 1
ATOM 835 O O . GLY A 1 103 ? -3.503 -7.731 -4.782 1.00 98.00 103 GLY A O 1
ATOM 836 N N . THR A 1 104 ? -3.899 -8.108 -6.970 1.00 98.25 104 THR A N 1
ATOM 837 C CA . THR A 1 104 ? -2.725 -8.939 -7.242 1.00 98.25 104 THR A CA 1
ATOM 838 C C . THR A 1 104 ? -1.898 -8.425 -8.416 1.00 98.25 104 THR A C 1
ATOM 840 O O . THR A 1 104 ? -2.436 -8.063 -9.464 1.00 98.25 104 THR A O 1
ATOM 843 N N . ASP A 1 105 ? -0.579 -8.409 -8.210 1.00 95.94 105 ASP A N 1
ATOM 844 C CA . ASP A 1 105 ? 0.432 -8.186 -9.244 1.00 95.94 105 ASP A CA 1
ATOM 845 C C . ASP A 1 105 ? 0.821 -9.540 -9.829 1.00 95.94 105 ASP A C 1
ATOM 847 O O . ASP A 1 105 ? 1.327 -10.425 -9.130 1.00 95.94 105 ASP A O 1
ATOM 851 N N . GLU A 1 106 ? 0.493 -9.719 -11.102 1.00 96.81 106 GLU A N 1
ATOM 852 C CA . GLU A 1 106 ? 0.459 -11.011 -11.763 1.00 96.81 106 GLU A CA 1
ATOM 853 C C . GLU A 1 106 ? 1.471 -11.163 -12.884 1.00 96.81 106 GLU A C 1
ATOM 855 O O . GLU A 1 106 ? 1.521 -12.246 -13.450 1.00 96.81 106 GLU A O 1
ATOM 860 N N . HIS A 1 107 ? 2.297 -10.161 -13.184 1.00 94.31 107 HIS A N 1
ATOM 861 C CA . HIS A 1 107 ? 3.289 -10.226 -14.261 1.00 94.31 107 HIS A CA 1
ATOM 862 C C . HIS A 1 107 ? 4.734 -10.219 -13.744 1.00 94.31 107 HIS A C 1
ATOM 864 O O . HIS A 1 107 ? 5.026 -9.919 -12.588 1.00 94.31 107 HIS A O 1
ATOM 870 N N . GLY A 1 108 ? 5.682 -10.558 -14.619 1.00 88.88 108 GLY A N 1
ATOM 871 C CA . GLY A 1 108 ? 7.108 -10.469 -14.316 1.00 88.88 108 GLY A CA 1
ATOM 872 C C . GLY A 1 108 ? 7.805 -11.813 -14.103 1.00 88.88 108 GLY A C 1
ATOM 873 O O . GLY A 1 108 ? 7.196 -12.878 -13.973 1.00 88.88 108 GLY A O 1
ATOM 874 N N . MET A 1 109 ? 9.139 -11.742 -14.055 1.00 84.50 109 MET A N 1
ATOM 875 C CA . MET A 1 109 ? 10.013 -12.920 -14.090 1.00 84.50 109 MET A CA 1
ATOM 876 C C . MET A 1 109 ? 9.790 -13.859 -12.903 1.00 84.50 109 MET A C 1
ATOM 878 O O . MET A 1 109 ? 9.716 -15.070 -13.075 1.00 84.50 109 MET A O 1
ATOM 882 N N . LYS A 1 110 ? 9.609 -13.305 -11.698 1.00 81.25 110 LYS A N 1
ATOM 883 C CA . LYS A 1 110 ? 9.410 -14.101 -10.475 1.00 81.25 110 LYS A CA 1
ATOM 884 C C . LYS A 1 110 ? 8.192 -15.020 -10.567 1.00 81.25 110 LYS A C 1
ATOM 886 O O . LYS A 1 110 ? 8.211 -16.117 -10.021 1.00 81.25 110 LYS A O 1
ATOM 891 N N . ILE A 1 111 ? 7.137 -14.571 -11.243 1.00 87.94 111 ILE A N 1
ATOM 892 C CA . ILE A 1 111 ? 5.903 -15.339 -11.417 1.00 87.94 111 ILE A CA 1
ATOM 893 C C . ILE A 1 111 ? 6.088 -16.378 -12.517 1.00 87.94 111 ILE A C 1
ATOM 895 O O . ILE A 1 111 ? 5.735 -17.535 -12.315 1.00 87.94 111 ILE A O 1
ATOM 899 N N . GLN A 1 112 ? 6.714 -15.992 -13.633 1.00 90.62 112 GLN A N 1
ATOM 900 C CA . GLN A 1 112 ? 7.086 -16.914 -14.709 1.00 90.62 112 GLN A CA 1
ATOM 901 C C . GLN A 1 112 ? 7.915 -18.095 -14.172 1.00 90.62 112 GLN A C 1
ATOM 903 O O . GLN A 1 112 ? 7.597 -19.251 -14.441 1.00 90.62 112 GLN A O 1
ATOM 908 N N . GLN A 1 113 ? 8.930 -17.811 -13.350 1.00 87.19 113 GLN A N 1
ATOM 909 C CA . GLN A 1 113 ? 9.769 -18.819 -12.699 1.00 87.19 113 GLN A CA 1
ATOM 910 C C . GLN A 1 113 ? 8.984 -19.670 -11.694 1.00 87.19 113 GLN A C 1
ATOM 912 O O . GLN A 1 113 ? 9.088 -20.894 -11.723 1.00 87.19 113 GLN A O 1
ATOM 917 N N . ALA A 1 114 ? 8.180 -19.051 -10.821 1.00 86.75 114 ALA A N 1
ATOM 918 C CA . ALA A 1 114 ? 7.388 -19.781 -9.830 1.00 86.75 114 ALA A CA 1
ATOM 919 C C . ALA A 1 114 ? 6.392 -20.750 -10.488 1.00 86.75 114 ALA A C 1
ATOM 921 O O . ALA A 1 114 ? 6.283 -21.898 -10.059 1.00 86.75 114 ALA A O 1
ATOM 922 N N . ALA A 1 115 ? 5.724 -20.314 -11.558 1.00 92.19 115 ALA A N 1
ATOM 923 C CA . ALA A 1 115 ? 4.805 -21.132 -12.341 1.00 92.19 115 ALA A CA 1
ATOM 924 C C . ALA A 1 115 ? 5.531 -22.298 -13.042 1.00 92.19 115 ALA A C 1
ATOM 926 O O . ALA A 1 115 ? 5.069 -23.441 -12.989 1.00 92.19 115 ALA A O 1
ATOM 927 N N . ALA A 1 116 ? 6.715 -22.040 -13.613 1.00 91.19 116 ALA A N 1
ATOM 928 C CA . ALA A 1 116 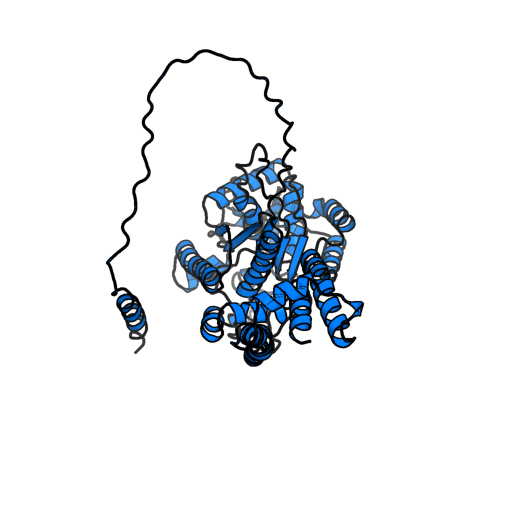? 7.552 -23.067 -14.233 1.00 91.19 116 ALA A CA 1
ATOM 929 C C . ALA A 1 116 ? 8.034 -24.128 -13.226 1.00 91.19 116 ALA A C 1
ATOM 931 O O . ALA A 1 116 ? 7.981 -25.318 -13.525 1.00 91.19 116 ALA A O 1
ATOM 932 N N . MET A 1 117 ? 8.428 -23.732 -12.007 1.00 90.38 117 MET A N 1
ATOM 933 C CA . MET A 1 117 ? 8.858 -24.665 -10.949 1.00 90.38 117 MET A CA 1
ATOM 934 C C . MET A 1 117 ? 7.773 -25.676 -10.554 1.00 90.38 117 MET A C 1
ATOM 936 O O . MET A 1 117 ? 8.090 -26.778 -10.108 1.00 90.38 117 MET A O 1
ATOM 940 N N . VAL A 1 118 ? 6.498 -25.313 -10.714 1.00 91.88 118 VAL A N 1
ATOM 941 C CA . VAL A 1 118 ? 5.347 -26.189 -10.441 1.00 91.88 118 VAL A CA 1
ATOM 942 C C . VAL A 1 118 ? 4.686 -26.720 -11.719 1.00 91.88 118 VAL A C 1
ATOM 944 O O . VAL A 1 118 ? 3.590 -27.270 -11.652 1.00 91.88 118 VAL A O 1
ATOM 947 N N . ASN A 1 119 ? 5.344 -26.576 -12.877 1.00 94.69 119 ASN A N 1
ATOM 948 C CA . ASN A 1 119 ? 4.872 -27.024 -14.193 1.00 94.69 119 ASN A CA 1
ATOM 949 C C . ASN A 1 119 ? 3.429 -26.594 -14.518 1.00 94.69 119 ASN A C 1
ATOM 951 O O . ASN A 1 119 ? 2.650 -27.372 -15.064 1.00 94.69 119 ASN A O 1
ATOM 955 N N . THR A 1 120 ? 3.057 -25.365 -14.155 1.00 95.44 120 THR A N 1
ATOM 956 C CA . THR A 1 120 ? 1.718 -24.805 -14.392 1.00 95.44 120 THR A CA 1
ATOM 957 C C . THR A 1 120 ? 1.833 -23.570 -15.289 1.00 95.44 120 THR A C 1
ATOM 959 O O . THR A 1 120 ? 2.757 -22.779 -15.092 1.00 95.44 120 THR A O 1
ATOM 962 N N . PRO A 1 121 ? 0.931 -23.351 -16.264 1.00 96.25 121 PRO A N 1
ATOM 963 C CA . PRO A 1 121 ? 0.916 -22.112 -17.036 1.00 96.25 121 PRO A CA 1
ATOM 964 C C . PRO A 1 121 ? 0.808 -20.878 -16.120 1.00 96.25 121 PRO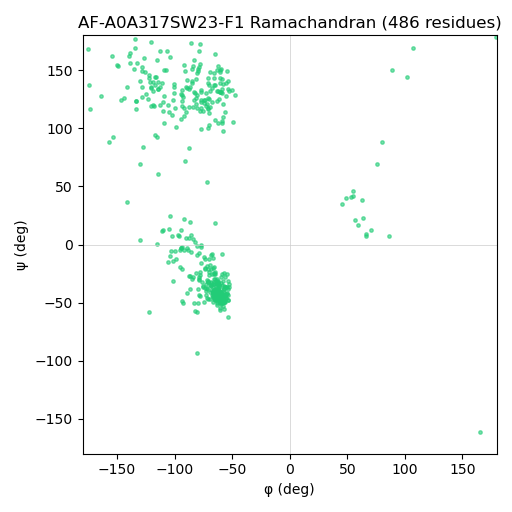 A C 1
ATOM 966 O O . PRO A 1 121 ? 0.005 -20.896 -15.182 1.00 96.25 121 PRO A O 1
ATOM 969 N N . PRO A 1 122 ? 1.545 -19.779 -16.381 1.00 95.06 122 PRO A N 1
ATOM 970 C CA . PRO A 1 122 ? 1.535 -18.604 -15.507 1.00 95.06 122 PRO A CA 1
ATOM 971 C C . PRO A 1 122 ? 0.140 -18.041 -15.220 1.00 95.06 122 PRO A C 1
ATOM 973 O O . PRO A 1 122 ? -0.145 -17.683 -14.083 1.00 95.06 122 PRO A O 1
ATOM 976 N N . ARG A 1 123 ? -0.764 -18.034 -16.212 1.00 95.69 123 ARG A N 1
ATOM 977 C CA . ARG A 1 123 ? -2.147 -17.571 -16.021 1.00 95.69 123 ARG A CA 1
ATOM 978 C C . ARG A 1 123 ? -2.894 -18.389 -14.969 1.00 95.69 123 ARG A C 1
ATOM 980 O O . ARG A 1 123 ? -3.475 -17.807 -14.060 1.00 95.69 123 ARG A O 1
ATOM 987 N N . GLU A 1 124 ? -2.848 -19.713 -15.084 1.00 96.50 124 GLU A N 1
ATOM 988 C CA . GLU A 1 124 ? -3.511 -20.632 -14.153 1.00 96.50 124 GLU A CA 1
ATOM 989 C C . GLU A 1 124 ? -2.892 -20.541 -12.753 1.00 96.50 124 GLU A C 1
ATOM 991 O O . GLU A 1 124 ? -3.604 -20.522 -11.750 1.00 96.50 124 GLU A O 1
ATOM 996 N N . PHE A 1 125 ? -1.564 -20.408 -12.679 1.00 95.62 125 PHE A N 1
ATOM 997 C CA . PHE A 1 125 ? -0.853 -20.172 -11.425 1.00 95.62 125 PHE A CA 1
ATOM 998 C C . PHE A 1 125 ? -1.323 -18.879 -10.740 1.00 95.62 125 PHE A C 1
ATOM 1000 O O . PHE A 1 125 ? -1.689 -18.898 -9.562 1.00 95.62 125 PHE A O 1
ATOM 1007 N N . CYS A 1 126 ? -1.398 -17.775 -11.488 1.00 96.81 126 CYS A N 1
ATOM 1008 C CA . CYS A 1 126 ? -1.927 -16.507 -10.994 1.00 96.81 126 CYS A CA 1
ATOM 1009 C C . CYS A 1 126 ? -3.398 -16.619 -10.570 1.00 96.81 126 CYS A C 1
ATOM 1011 O O . CYS A 1 126 ? -3.749 -16.111 -9.509 1.00 96.81 126 CYS A O 1
ATOM 1013 N N . ASP A 1 127 ? -4.248 -17.301 -11.348 1.00 97.06 127 ASP A N 1
ATOM 1014 C CA . ASP A 1 127 ? -5.671 -17.495 -11.031 1.00 97.06 127 ASP A CA 1
ATOM 1015 C C . ASP A 1 127 ? -5.856 -18.179 -9.663 1.00 97.06 127 ASP A C 1
ATOM 1017 O O . ASP A 1 127 ? -6.659 -17.721 -8.843 1.00 97.06 127 ASP A O 1
ATOM 1021 N N . MET A 1 128 ? -5.078 -19.232 -9.378 1.00 95.88 128 MET A N 1
ATOM 1022 C CA . MET A 1 128 ? -5.125 -19.945 -8.095 1.00 95.88 128 MET A CA 1
ATOM 1023 C C . MET A 1 128 ? -4.714 -19.055 -6.918 1.00 95.88 128 MET A C 1
ATOM 1025 O O . MET A 1 128 ? -5.422 -18.980 -5.913 1.00 95.88 128 MET A O 1
ATOM 1029 N N . ILE A 1 129 ? -3.573 -18.374 -7.025 1.00 95.31 129 ILE A N 1
ATOM 1030 C CA . ILE A 1 129 ? -3.042 -17.571 -5.919 1.00 95.31 129 ILE A CA 1
ATOM 1031 C C . ILE A 1 129 ? -3.883 -16.306 -5.710 1.00 95.31 129 ILE A C 1
ATOM 1033 O O . ILE A 1 129 ? -4.174 -15.950 -4.567 1.00 95.31 129 ILE A O 1
ATOM 1037 N N . ALA A 1 130 ? -4.371 -15.670 -6.779 1.00 97.50 130 ALA A N 1
ATOM 1038 C CA . ALA A 1 130 ? -5.300 -14.546 -6.681 1.00 97.50 130 ALA A CA 1
ATOM 1039 C C . ALA A 1 130 ? -6.601 -14.936 -5.966 1.00 97.50 130 ALA A C 1
ATOM 1041 O O . ALA A 1 130 ? -7.102 -14.170 -5.140 1.00 97.50 130 ALA A O 1
ATOM 1042 N N . HIS A 1 131 ? -7.118 -16.145 -6.207 1.00 97.81 131 HIS A N 1
ATOM 1043 C CA . HIS A 1 131 ? -8.249 -16.677 -5.449 1.00 97.81 131 HIS A CA 1
ATOM 1044 C C . HIS A 1 131 ? -7.916 -16.835 -3.955 1.00 97.81 131 HIS A C 1
ATOM 1046 O O . HIS A 1 131 ? -8.728 -16.473 -3.104 1.00 97.81 131 HIS A O 1
ATOM 1052 N N . THR A 1 132 ? -6.707 -17.284 -3.608 1.00 97.62 132 THR A N 1
ATOM 1053 C CA . THR A 1 132 ? -6.244 -17.338 -2.210 1.00 97.62 132 THR A CA 1
ATOM 1054 C C . THR A 1 132 ? -6.196 -15.949 -1.561 1.00 97.62 132 THR A C 1
ATOM 1056 O O . THR A 1 132 ? -6.641 -15.798 -0.425 1.00 97.62 132 THR A O 1
ATOM 1059 N N . PHE A 1 133 ? -5.727 -14.911 -2.261 1.00 98.31 133 PHE A N 1
ATOM 1060 C CA . PHE A 1 133 ? -5.753 -13.534 -1.744 1.00 98.31 133 PHE A CA 1
ATOM 1061 C C . PHE A 1 133 ? -7.179 -12.984 -1.583 1.00 98.31 133 PHE A C 1
ATOM 1063 O O . PHE A 1 133 ? -7.466 -12.344 -0.570 1.00 98.31 133 PHE A O 1
ATOM 1070 N N . LYS A 1 134 ? -8.091 -13.268 -2.525 1.00 97.94 134 LYS A N 1
ATOM 1071 C CA . LYS A 1 134 ? -9.520 -12.930 -2.381 1.00 97.94 134 LYS A CA 1
ATOM 1072 C C . LYS A 1 134 ? -10.128 -13.595 -1.151 1.00 97.94 134 LYS A C 1
ATOM 1074 O O . LYS A 1 134 ? -10.764 -12.917 -0.349 1.00 97.94 134 LYS A O 1
ATOM 1079 N N . ASN A 1 135 ? -9.871 -14.891 -0.972 1.00 98.12 135 ASN A N 1
ATOM 1080 C CA . ASN A 1 135 ? -10.332 -15.639 0.193 1.00 98.12 135 ASN A CA 1
ATOM 1081 C C . ASN A 1 135 ? -9.775 -15.057 1.491 1.00 98.12 135 ASN A C 1
ATOM 1083 O O . ASN A 1 135 ? -10.522 -14.918 2.450 1.00 98.12 135 ASN A O 1
ATOM 1087 N N . LEU A 1 136 ? -8.494 -14.672 1.528 1.00 98.38 136 LEU A N 1
ATOM 1088 C CA . LEU A 1 136 ? -7.919 -14.023 2.706 1.00 98.38 136 LEU A CA 1
ATOM 1089 C C . LEU A 1 136 ? -8.677 -12.741 3.065 1.00 98.38 136 LEU A C 1
ATOM 1091 O O . LEU A 1 136 ? -9.013 -12.546 4.229 1.00 98.38 136 LEU A O 1
ATOM 1095 N N . ALA A 1 137 ? -8.955 -11.881 2.083 1.00 98.19 137 ALA A N 1
ATOM 1096 C CA . ALA A 1 137 ? -9.702 -10.650 2.314 1.00 98.19 137 ALA A CA 1
ATOM 1097 C C . ALA A 1 137 ? -11.119 -10.936 2.851 1.00 98.19 137 ALA A C 1
ATOM 1099 O O . ALA A 1 137 ? -11.564 -10.273 3.790 1.00 98.19 137 ALA A O 1
ATOM 1100 N N . THR A 1 138 ? -11.797 -11.962 2.322 1.00 97.94 138 THR A N 1
ATOM 1101 C CA . THR A 1 138 ? -13.107 -12.416 2.815 1.00 97.94 138 THR A CA 1
ATOM 1102 C C . THR A 1 138 ? -13.039 -12.940 4.253 1.00 97.94 138 THR A C 1
ATOM 1104 O O . THR A 1 138 ? -13.782 -12.455 5.103 1.00 97.94 138 THR A O 1
ATOM 1107 N N . GLU A 1 139 ? -12.126 -13.868 4.558 1.00 98.06 139 GLU A N 1
ATOM 1108 C CA . GLU A 1 139 ? -11.946 -14.434 5.908 1.00 98.06 139 GLU A CA 1
ATOM 1109 C C . GLU A 1 139 ? -11.534 -13.362 6.932 1.00 98.06 139 GLU A C 1
ATOM 1111 O O . GLU A 1 139 ? -11.905 -13.422 8.100 1.00 98.06 139 GLU A O 1
ATOM 1116 N N . ALA A 1 140 ? -10.804 -12.333 6.496 1.00 98.06 140 ALA A N 1
ATOM 1117 C CA . ALA A 1 140 ? -10.402 -11.198 7.323 1.00 98.06 140 ALA A CA 1
ATOM 1118 C C . ALA A 1 140 ? -11.475 -10.100 7.467 1.00 98.06 140 ALA A C 1
ATOM 1120 O O . ALA A 1 140 ? -11.208 -9.068 8.098 1.00 98.06 140 ALA A O 1
ATOM 1121 N N . ASN A 1 141 ? -12.664 -10.284 6.879 1.00 98.31 141 ASN A N 1
ATOM 1122 C CA . ASN A 1 141 ? -13.750 -9.299 6.850 1.00 98.31 141 ASN A CA 1
ATOM 1123 C C . ASN A 1 141 ? -13.300 -7.916 6.321 1.00 98.31 141 ASN A C 1
ATOM 1125 O O . ASN A 1 141 ? -13.652 -6.860 6.859 1.00 98.31 141 ASN A O 1
ATOM 1129 N N . VAL A 1 142 ? -12.462 -7.922 5.283 1.00 98.44 142 VAL A N 1
ATOM 1130 C CA . VAL A 1 142 ? -11.998 -6.716 4.586 1.00 98.44 142 VAL A CA 1
ATOM 1131 C C . VAL A 1 142 ? -13.078 -6.282 3.599 1.00 98.44 142 VAL A C 1
ATOM 1133 O O . VAL A 1 142 ? -13.448 -7.038 2.703 1.00 98.44 142 VAL A O 1
ATOM 1136 N N . SER A 1 143 ? -13.577 -5.057 3.751 1.00 96.56 143 SER A N 1
ATOM 1137 C CA . SER A 1 143 ? -14.612 -4.484 2.892 1.00 96.56 143 SER A CA 1
ATOM 1138 C C . SER A 1 143 ? -13.966 -3.743 1.721 1.00 96.56 143 SER A C 1
ATOM 1140 O O . SER A 1 143 ? -13.938 -2.515 1.698 1.00 96.56 143 SER A O 1
ATOM 1142 N N . TYR A 1 144 ? -13.390 -4.469 0.762 1.00 97.69 144 TYR A N 1
ATOM 1143 C CA . TYR A 1 144 ? -12.884 -3.873 -0.480 1.00 97.69 144 TYR A CA 1
ATOM 1144 C C . TYR A 1 144 ? -14.002 -3.733 -1.523 1.00 97.69 144 TYR A C 1
ATOM 1146 O O . TYR A 1 144 ? -14.934 -4.533 -1.544 1.00 97.69 144 TYR A O 1
ATOM 1154 N N . ASP A 1 145 ? -13.894 -2.737 -2.400 1.00 96.69 145 ASP A N 1
ATOM 1155 C CA . ASP A 1 145 ? -14.839 -2.506 -3.506 1.00 96.69 145 ASP A CA 1
ATOM 1156 C C . ASP A 1 145 ? -14.265 -3.011 -4.830 1.00 96.69 145 ASP A C 1
ATOM 1158 O O . ASP A 1 145 ? -14.994 -3.517 -5.681 1.00 96.69 145 ASP A O 1
ATOM 1162 N N . PHE A 1 146 ? -12.937 -2.950 -4.972 1.00 95.44 146 PHE A N 1
ATOM 1163 C CA . PHE A 1 146 ? -12.227 -3.420 -6.156 1.00 95.44 146 PHE A CA 1
ATOM 1164 C C . PHE A 1 146 ? -11.157 -4.439 -5.773 1.00 95.44 146 PHE A C 1
ATOM 1166 O O . PHE A 1 146 ? -10.334 -4.189 -4.891 1.00 95.44 146 PHE A O 1
ATOM 1173 N N . PHE A 1 147 ? -11.166 -5.582 -6.463 1.00 97.12 147 PHE A N 1
ATOM 1174 C CA . PHE A 1 147 ? -10.067 -6.544 -6.454 1.00 97.12 147 PHE A CA 1
ATOM 1175 C C . PHE A 1 147 ? -9.470 -6.621 -7.855 1.00 97.12 147 PHE A C 1
ATOM 1177 O O . PHE A 1 147 ? -9.951 -7.384 -8.701 1.00 97.12 147 PHE A O 1
ATOM 1184 N N . ILE A 1 148 ? -8.445 -5.813 -8.104 1.00 95.88 148 ILE A N 1
ATOM 1185 C CA . ILE A 1 148 ? -7.797 -5.736 -9.410 1.00 95.88 148 ILE A CA 1
ATOM 1186 C C . ILE A 1 148 ? -6.801 -6.879 -9.606 1.00 95.88 148 ILE A C 1
ATOM 1188 O O . ILE A 1 148 ? -6.170 -7.363 -8.668 1.00 95.88 148 ILE A O 1
ATOM 1192 N N . ARG A 1 149 ? -6.667 -7.313 -10.855 1.00 97.62 149 ARG A N 1
ATOM 1193 C CA . ARG A 1 149 ? -5.653 -8.266 -11.300 1.00 97.62 149 ARG A CA 1
ATOM 1194 C C . ARG A 1 149 ? -4.948 -7.650 -12.496 1.00 97.62 149 ARG A C 1
ATOM 1196 O O . ARG A 1 149 ? -5.635 -7.274 -13.450 1.00 97.62 149 ARG A O 1
ATOM 1203 N N . THR A 1 150 ? -3.621 -7.564 -12.486 1.00 97.06 150 THR A N 1
ATOM 1204 C CA . THR A 1 150 ? -2.899 -6.961 -13.625 1.00 97.06 150 THR A CA 1
ATOM 1205 C C . THR A 1 150 ? -3.011 -7.792 -14.905 1.00 97.06 150 THR A C 1
ATOM 1207 O O . THR A 1 150 ? -2.925 -7.260 -16.004 1.00 97.06 150 THR A O 1
ATOM 1210 N N . SER A 1 151 ? -3.349 -9.080 -14.794 1.00 96.38 151 SER A N 1
ATOM 1211 C CA . SER A 1 151 ? -3.668 -9.935 -15.945 1.00 96.38 151 SER A CA 1
ATOM 1212 C C . SER A 1 151 ? -5.075 -9.711 -16.536 1.00 96.38 151 SER A C 1
ATOM 1214 O O . SER A 1 151 ? -5.469 -10.404 -17.482 1.00 96.38 151 SER A O 1
ATOM 1216 N N . SER A 1 152 ? -5.880 -8.797 -15.978 1.00 94.56 152 SER A N 1
ATOM 1217 C CA . SER A 1 152 ? -7.204 -8.476 -16.526 1.00 94.56 152 SER A CA 1
ATOM 1218 C C . SER A 1 152 ? -7.092 -7.705 -17.852 1.00 94.56 152 SER A C 1
ATOM 1220 O O . SER A 1 152 ? -6.204 -6.860 -17.990 1.00 94.56 152 SER A O 1
ATOM 1222 N N . PRO A 1 153 ? -7.985 -7.958 -18.831 1.00 92.94 153 PRO A N 1
ATOM 1223 C CA . PRO A 1 153 ? -7.962 -7.243 -20.109 1.00 92.94 153 PRO A CA 1
ATOM 1224 C C . PRO A 1 153 ? -8.072 -5.721 -19.955 1.00 92.94 153 PRO A C 1
ATOM 1226 O O . PRO A 1 153 ? -7.314 -4.995 -20.593 1.00 92.94 153 PRO A O 1
ATOM 1229 N N . ASP A 1 154 ? -8.952 -5.249 -19.068 1.00 90.50 154 ASP A N 1
ATOM 1230 C CA . ASP A 1 154 ? -9.186 -3.817 -18.835 1.00 90.50 154 ASP A CA 1
ATOM 1231 C C . ASP A 1 154 ? -7.922 -3.111 -18.322 1.00 90.50 154 ASP A C 1
ATOM 1233 O O . ASP A 1 154 ? -7.595 -2.005 -18.752 1.00 90.50 154 ASP A O 1
ATOM 1237 N N . HIS A 1 155 ? -7.159 -3.772 -17.445 1.00 95.00 155 HIS A N 1
ATOM 1238 C CA . HIS A 1 155 ? -5.876 -3.250 -16.987 1.00 95.00 155 HIS A CA 1
ATOM 1239 C C . HIS A 1 155 ? -4.834 -3.219 -18.110 1.00 95.00 155 HIS A C 1
ATOM 1241 O O . HIS A 1 155 ? -4.157 -2.207 -18.283 1.00 95.00 155 HIS A O 1
ATOM 1247 N N . GLY A 1 156 ? -4.753 -4.287 -18.912 1.00 95.06 156 GLY A N 1
ATOM 1248 C CA . GLY A 1 156 ? -3.870 -4.343 -20.079 1.00 95.06 156 GLY A CA 1
ATOM 1249 C C . GLY A 1 156 ? -4.105 -3.184 -21.051 1.00 95.06 156 GLY A C 1
ATOM 1250 O O . GLY A 1 156 ? -3.154 -2.510 -21.442 1.00 95.06 156 GLY A O 1
ATOM 1251 N N . GLN A 1 157 ? -5.372 -2.894 -21.359 1.00 92.75 157 GLN A N 1
ATOM 1252 C CA . GLN A 1 157 ? -5.765 -1.768 -22.214 1.00 92.75 157 GLN A CA 1
ATOM 1253 C C . GLN A 1 157 ? -5.405 -0.412 -21.594 1.00 92.75 157 GLN A C 1
ATOM 1255 O O . GLN A 1 157 ? -4.924 0.482 -22.292 1.00 92.75 157 GLN A O 1
ATOM 1260 N N . ALA A 1 158 ? -5.600 -0.246 -20.282 1.00 92.75 158 ALA A N 1
ATOM 1261 C CA . ALA A 1 158 ? -5.217 0.980 -19.588 1.00 92.75 158 ALA A CA 1
ATOM 1262 C C . ALA A 1 158 ? -3.696 1.217 -19.646 1.00 92.75 158 ALA A C 1
ATOM 1264 O O . ALA A 1 158 ? -3.257 2.330 -19.942 1.00 92.75 158 ALA A O 1
ATOM 1265 N N . VAL A 1 159 ? -2.888 0.178 -19.414 1.00 95.88 159 VAL A N 1
ATOM 1266 C CA . VAL A 1 159 ? -1.418 0.252 -19.485 1.00 95.88 159 VAL A CA 1
ATOM 1267 C C . VAL A 1 159 ? -0.936 0.536 -20.909 1.00 95.88 159 VAL A C 1
ATOM 1269 O O . VAL A 1 159 ? -0.047 1.367 -21.091 1.00 95.88 159 VAL A O 1
ATOM 1272 N N . GLU A 1 160 ? -1.537 -0.089 -21.922 1.00 95.31 160 GLU A N 1
ATOM 1273 C CA . GLU A 1 160 ? -1.261 0.197 -23.336 1.00 95.31 160 GLU A CA 1
ATOM 1274 C C . GLU A 1 160 ? -1.559 1.662 -23.686 1.00 95.31 160 GLU A C 1
ATOM 1276 O O . GLU A 1 160 ? -0.716 2.352 -24.264 1.00 95.31 160 GLU A O 1
ATOM 1281 N N . TYR A 1 161 ? -2.711 2.184 -23.259 1.00 94.25 161 TYR A N 1
ATOM 1282 C CA . TYR A 1 161 ? -3.047 3.593 -23.453 1.00 94.25 161 TYR A CA 1
ATOM 1283 C C . TYR A 1 161 ? -2.031 4.526 -22.775 1.00 94.25 161 TYR A C 1
ATOM 1285 O O . TYR A 1 161 ? -1.562 5.494 -23.374 1.00 94.25 161 TYR A O 1
ATOM 1293 N N . ILE A 1 162 ? -1.647 4.224 -21.534 1.00 94.69 162 ILE A N 1
ATOM 1294 C CA . ILE A 1 162 ? -0.633 4.979 -20.784 1.00 94.69 162 ILE A CA 1
ATOM 1295 C C . ILE A 1 162 ? 0.711 4.976 -21.498 1.00 94.69 162 ILE A C 1
ATOM 1297 O O . ILE A 1 162 ? 1.364 6.017 -21.570 1.00 94.69 162 ILE A O 1
ATOM 1301 N N . TRP A 1 163 ? 1.113 3.831 -22.043 1.00 97.00 163 TRP A N 1
ATOM 1302 C CA . TRP A 1 163 ? 2.345 3.718 -22.805 1.00 97.00 163 TRP A CA 1
ATOM 1303 C C . TRP A 1 163 ? 2.365 4.699 -23.978 1.00 97.00 163 TRP A C 1
ATOM 1305 O O . TRP A 1 163 ? 3.317 5.469 -24.113 1.00 97.00 163 TRP A O 1
ATOM 1315 N N . HIS A 1 164 ? 1.295 4.728 -24.778 1.00 96.19 164 HIS A N 1
ATOM 1316 C CA . HIS A 1 164 ? 1.168 5.677 -25.884 1.00 96.19 164 HIS A CA 1
ATOM 1317 C C . HIS A 1 164 ? 1.240 7.126 -25.405 1.00 96.19 164 HIS A C 1
ATOM 1319 O O . HIS A 1 164 ? 2.015 7.908 -25.941 1.00 96.19 164 HIS A O 1
ATOM 1325 N N . ARG A 1 165 ? 0.537 7.476 -24.323 1.00 95.25 165 ARG A N 1
ATOM 1326 C CA . ARG A 1 165 ? 0.572 8.835 -23.755 1.00 95.25 165 ARG A CA 1
ATOM 1327 C C . ARG A 1 165 ? 1.973 9.267 -23.320 1.00 95.25 165 ARG A C 1
ATOM 1329 O O . ARG A 1 165 ? 2.353 10.416 -23.534 1.00 95.25 165 ARG A O 1
ATOM 1336 N N . LEU A 1 166 ? 2.733 8.364 -22.706 1.00 96.31 166 LEU A N 1
ATOM 1337 C CA . LEU A 1 166 ? 4.110 8.626 -22.284 1.00 96.31 166 LEU A CA 1
ATOM 1338 C C . LEU A 1 166 ? 5.080 8.720 -23.474 1.00 96.31 166 LEU A C 1
ATOM 1340 O O . LEU A 1 166 ? 6.065 9.459 -23.412 1.00 96.31 166 LEU A O 1
ATOM 1344 N N . GLN A 1 167 ? 4.816 7.980 -24.551 1.00 95.56 167 GLN A N 1
ATOM 1345 C CA . GLN A 1 167 ? 5.570 8.072 -25.798 1.00 95.56 167 GLN A CA 1
ATOM 1346 C C . GLN A 1 167 ? 5.281 9.394 -26.524 1.00 95.56 167 GLN A C 1
ATOM 1348 O O . GLN A 1 167 ? 6.221 10.101 -26.884 1.00 95.56 167 GLN A O 1
ATOM 1353 N N . ASP A 1 168 ? 4.006 9.769 -26.653 1.00 94.44 168 ASP A N 1
ATOM 1354 C CA . ASP A 1 168 ? 3.552 11.007 -27.297 1.00 94.44 168 ASP A CA 1
ATOM 1355 C C . ASP A 1 168 ? 4.069 12.259 -26.578 1.00 94.44 168 ASP A C 1
ATOM 1357 O O . ASP A 1 168 ? 4.397 13.258 -27.216 1.00 94.44 168 ASP A O 1
ATOM 1361 N N . SER A 1 169 ? 4.187 12.213 -25.246 1.00 93.44 169 SER A N 1
ATOM 1362 C CA . SER A 1 169 ? 4.767 13.311 -24.462 1.00 93.44 169 SER A CA 1
ATOM 1363 C C . SER A 1 169 ? 6.298 13.380 -24.530 1.00 93.44 169 SER A C 1
ATOM 1365 O O . SER A 1 169 ? 6.897 14.270 -23.928 1.00 93.44 169 SER A O 1
ATOM 1367 N N . GLY A 1 170 ? 6.955 12.447 -25.230 1.00 95.56 170 GLY A N 1
ATOM 1368 C CA . GLY A 1 170 ? 8.416 12.361 -25.316 1.00 95.56 170 GLY A CA 1
ATOM 1369 C C . GLY A 1 170 ? 9.094 11.904 -24.018 1.00 95.56 170 GLY A C 1
ATOM 1370 O O . GLY A 1 170 ? 10.320 11.998 -23.890 1.00 95.56 170 GLY A O 1
ATOM 1371 N N . SER A 1 171 ? 8.316 11.394 -23.056 1.00 96.88 171 SER A N 1
ATOM 1372 C CA . SER A 1 171 ? 8.805 10.937 -21.748 1.00 96.88 171 SER A CA 1
ATOM 1373 C C . SER A 1 171 ? 9.485 9.568 -21.806 1.00 96.88 171 SER A C 1
ATOM 1375 O O . SER A 1 171 ? 10.199 9.201 -20.871 1.00 96.88 171 SER A O 1
ATOM 1377 N N . ILE A 1 172 ? 9.284 8.818 -22.895 1.00 96.94 172 ILE A N 1
ATOM 1378 C CA . ILE A 1 172 ? 9.914 7.520 -23.152 1.00 96.94 172 ILE A CA 1
ATOM 1379 C C . ILE A 1 172 ? 10.843 7.619 -24.362 1.00 96.94 172 ILE A C 1
ATOM 1381 O O . ILE A 1 172 ? 10.500 8.222 -25.376 1.00 96.94 172 ILE A O 1
ATOM 1385 N N . TYR A 1 173 ? 12.006 6.977 -24.284 1.00 95.56 173 TYR A N 1
ATOM 1386 C CA . TYR A 1 173 ? 12.916 6.797 -25.413 1.00 95.56 173 TYR A CA 1
ATOM 1387 C C . TYR A 1 173 ? 13.507 5.386 -25.421 1.00 95.56 173 TYR A C 1
ATOM 1389 O O . TYR A 1 173 ? 13.572 4.723 -24.389 1.00 95.56 173 TYR A O 1
ATOM 1397 N N . ALA A 1 174 ? 13.942 4.906 -26.585 1.00 94.56 174 ALA A N 1
ATOM 1398 C CA . ALA A 1 174 ? 14.703 3.664 -26.670 1.00 94.56 174 ALA A CA 1
ATOM 1399 C C . ALA A 1 174 ? 16.179 3.938 -26.347 1.00 94.56 174 ALA A C 1
ATOM 1401 O O . ALA A 1 174 ? 16.782 4.848 -26.914 1.00 94.56 174 ALA A O 1
ATOM 1402 N N . GLY A 1 175 ? 16.758 3.138 -25.458 1.00 89.31 175 GLY A N 1
ATOM 1403 C CA . GLY A 1 175 ? 18.156 3.211 -25.053 1.00 89.31 175 GLY A CA 1
ATOM 1404 C C . GLY A 1 175 ? 18.796 1.827 -25.016 1.00 89.31 175 GLY A C 1
ATOM 1405 O O . GLY A 1 175 ? 18.123 0.800 -25.124 1.00 89.31 175 GLY A O 1
ATOM 1406 N N . LYS A 1 176 ? 20.120 1.801 -24.878 1.00 84.88 176 LYS A N 1
ATOM 1407 C CA . LYS A 1 176 ? 20.853 0.578 -24.558 1.00 84.88 176 LYS A CA 1
ATOM 1408 C C . LYS A 1 176 ? 21.026 0.494 -23.048 1.00 84.88 176 LYS A C 1
ATOM 1410 O O . LYS A 1 176 ? 21.503 1.443 -22.431 1.00 84.88 176 LYS A O 1
ATOM 1415 N N . HIS A 1 177 ? 20.662 -0.641 -22.473 1.00 76.62 177 HIS A N 1
ATOM 1416 C CA . HIS A 1 177 ? 21.016 -1.008 -21.116 1.00 76.62 177 HIS A CA 1
ATOM 1417 C C . HIS A 1 177 ? 22.165 -2.012 -21.187 1.00 76.62 177 HIS A C 1
ATOM 1419 O O . HIS A 1 177 ? 21.977 -3.129 -21.666 1.00 76.62 177 HIS A O 1
ATOM 1425 N N . SER A 1 178 ? 23.351 -1.591 -20.752 1.00 81.38 178 SER A N 1
ATOM 1426 C CA . SER A 1 178 ? 24.559 -2.415 -20.785 1.00 81.38 178 SER A CA 1
ATOM 1427 C C . SER A 1 178 ? 25.028 -2.709 -19.364 1.00 81.38 178 SER A C 1
ATOM 1429 O O . SER A 1 178 ? 25.0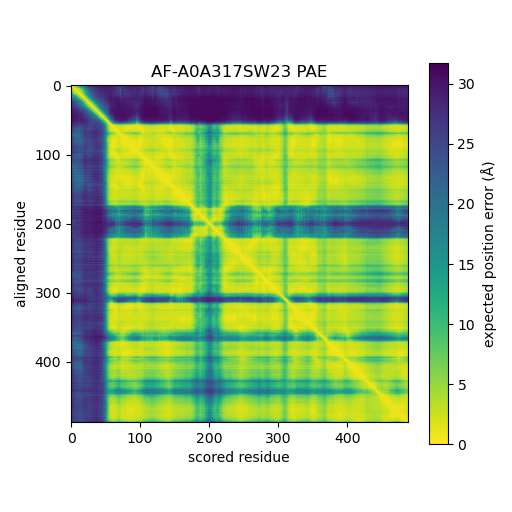87 -1.802 -18.533 1.00 81.38 178 SER A O 1
ATOM 1431 N N . GLY A 1 179 ? 25.369 -3.962 -19.076 1.00 82.31 179 GLY A N 1
ATOM 1432 C CA . GLY A 1 179 ? 25.879 -4.351 -17.765 1.00 82.31 179 GLY A CA 1
ATOM 1433 C C . GLY A 1 179 ? 26.305 -5.811 -17.686 1.00 82.31 179 GLY A C 1
ATOM 1434 O O . GLY A 1 179 ? 26.008 -6.619 -18.568 1.00 82.31 179 GLY A O 1
ATOM 1435 N N . TRP A 1 180 ? 26.999 -6.156 -16.602 1.00 82.69 180 TRP A N 1
ATOM 1436 C CA . TRP A 1 180 ? 27.361 -7.538 -16.299 1.00 82.69 180 TRP A CA 1
ATOM 1437 C C . TRP A 1 180 ? 26.122 -8.307 -15.861 1.00 82.69 180 TRP A C 1
ATOM 1439 O O . TRP A 1 180 ? 25.489 -7.933 -14.882 1.00 82.69 180 TRP A O 1
ATOM 1449 N N . TYR A 1 181 ? 25.772 -9.374 -16.561 1.00 76.00 181 TYR A N 1
ATOM 1450 C CA . TYR A 1 181 ? 24.577 -10.164 -16.315 1.00 76.00 181 TYR A CA 1
ATOM 1451 C C . TYR A 1 181 ? 24.946 -11.621 -16.056 1.00 76.00 181 TYR A C 1
ATOM 1453 O O . TYR A 1 181 ? 25.625 -12.250 -16.864 1.00 76.00 181 TYR A O 1
ATOM 1461 N N . SER A 1 182 ? 24.495 -12.168 -14.929 1.00 73.50 182 SER A N 1
ATOM 1462 C CA . SER A 1 182 ? 24.566 -13.607 -14.670 1.00 73.50 182 SER A CA 1
ATOM 1463 C C . SER A 1 182 ? 23.323 -14.259 -15.249 1.00 73.50 182 SER A C 1
ATOM 1465 O O . SER A 1 182 ? 22.215 -13.977 -14.794 1.00 73.50 182 SER A O 1
ATOM 1467 N N . VAL A 1 183 ? 23.495 -15.160 -16.218 1.00 62.81 183 VAL A N 1
ATOM 1468 C CA . VAL A 1 183 ? 22.394 -16.005 -16.715 1.00 62.81 183 VAL A CA 1
ATOM 1469 C C . VAL A 1 183 ? 21.915 -16.955 -15.614 1.00 62.81 183 VAL A C 1
ATOM 1471 O O . VAL A 1 183 ? 20.726 -17.232 -15.518 1.00 62.81 183 VAL A O 1
ATOM 1474 N N . SER A 1 184 ? 22.828 -17.415 -14.750 1.00 49.31 184 SER A N 1
ATOM 1475 C CA . SER A 1 184 ? 22.509 -18.348 -13.659 1.00 49.31 184 SER A CA 1
ATOM 1476 C C . SER A 1 184 ? 21.721 -17.694 -12.522 1.00 49.31 184 SER A C 1
ATOM 1478 O O . SER A 1 184 ? 20.824 -18.323 -11.971 1.00 49.31 184 SER A O 1
ATOM 1480 N N . ASP A 1 185 ? 22.047 -16.445 -12.176 1.00 49.12 185 ASP A N 1
ATOM 1481 C CA . ASP A 1 185 ? 21.348 -15.681 -11.125 1.00 49.12 185 ASP A CA 1
ATOM 1482 C C . ASP A 1 185 ? 20.231 -14.797 -11.692 1.00 49.12 185 ASP A C 1
ATOM 1484 O O . ASP A 1 185 ? 19.556 -14.072 -10.961 1.00 49.12 185 ASP A O 1
ATOM 1488 N N . GLU A 1 186 ? 20.097 -14.789 -13.015 1.00 58.38 186 GLU A N 1
ATOM 1489 C CA . GLU A 1 186 ? 19.256 -13.899 -13.803 1.00 58.38 186 GLU A CA 1
ATOM 1490 C C . GLU A 1 186 ? 19.329 -12.411 -13.401 1.00 58.38 186 GLU A C 1
ATOM 1492 O O . GLU A 1 186 ? 18.342 -11.674 -13.496 1.00 58.38 186 GLU A O 1
ATOM 1497 N N . THR A 1 187 ? 20.508 -11.941 -12.985 1.00 61.66 187 THR A N 1
ATOM 1498 C CA . THR A 1 187 ? 20.687 -10.637 -12.327 1.00 61.66 187 THR A CA 1
ATOM 1499 C C . THR A 1 187 ? 21.802 -9.813 -12.968 1.00 61.66 187 THR A C 1
ATOM 1501 O O . THR A 1 187 ? 22.850 -10.344 -13.336 1.00 61.66 187 THR A O 1
ATOM 1504 N N . PHE A 1 188 ? 21.572 -8.499 -13.089 1.00 74.38 188 PHE A N 1
ATOM 1505 C CA . PHE A 1 188 ? 22.616 -7.537 -13.435 1.00 74.38 188 PHE A CA 1
ATOM 1506 C C . PHE A 1 188 ? 23.437 -7.179 -12.196 1.00 74.38 188 PHE A C 1
ATOM 1508 O O . PHE A 1 188 ? 22.882 -6.769 -11.176 1.00 74.38 188 PHE A O 1
ATOM 1515 N N . TYR A 1 189 ? 24.754 -7.290 -12.310 1.00 71.00 189 TYR A N 1
ATOM 1516 C CA . TYR A 1 189 ? 25.711 -6.885 -11.299 1.00 71.00 189 TYR A CA 1
ATOM 1517 C C . TYR A 1 189 ? 26.319 -5.528 -11.663 1.00 71.00 189 TYR A C 1
ATOM 1519 O O . TYR A 1 189 ? 26.705 -5.310 -12.817 1.00 71.00 189 TYR A O 1
ATOM 1527 N N . PRO A 1 190 ? 26.445 -4.604 -10.693 1.00 76.25 190 PRO A N 1
ATOM 1528 C CA . PRO A 1 190 ? 27.262 -3.420 -10.896 1.00 76.25 190 PRO A CA 1
ATOM 1529 C C . PRO A 1 190 ? 28.714 -3.851 -11.114 1.00 76.25 190 PRO A C 1
ATOM 1531 O O . PRO A 1 190 ? 29.145 -4.879 -10.595 1.00 76.25 190 PRO A O 1
ATOM 1534 N N . SER A 1 191 ? 29.504 -3.043 -11.821 1.00 83.44 191 SER A N 1
ATOM 1535 C CA . SER A 1 191 ? 30.920 -3.355 -12.067 1.00 83.44 191 SER A CA 1
ATOM 1536 C C . SER A 1 191 ? 31.723 -3.587 -10.778 1.00 83.44 191 SER A C 1
ATOM 1538 O O . SER A 1 191 ? 32.676 -4.352 -10.787 1.00 83.44 191 SER A O 1
ATOM 1540 N N . SER A 1 192 ? 31.321 -2.972 -9.658 1.00 81.31 192 SER A N 1
ATOM 1541 C CA . SER A 1 192 ? 31.916 -3.191 -8.331 1.00 81.31 192 SER A CA 1
ATOM 1542 C C . SER A 1 192 ? 31.592 -4.556 -7.707 1.00 81.31 192 SER A C 1
ATOM 1544 O O . SER A 1 192 ? 32.274 -4.968 -6.774 1.00 81.31 192 SER A O 1
ATOM 1546 N N . GLY A 1 193 ? 30.556 -5.245 -8.190 1.00 79.50 193 GLY A N 1
ATOM 1547 C CA . GLY A 1 193 ? 30.106 -6.558 -7.720 1.00 79.50 193 GLY A CA 1
ATOM 1548 C C . GLY A 1 193 ? 30.640 -7.735 -8.541 1.00 79.50 193 GLY A C 1
ATOM 1549 O O . GLY A 1 193 ? 30.200 -8.865 -8.334 1.00 79.50 193 GLY A O 1
ATOM 1550 N N . VAL A 1 194 ? 31.561 -7.484 -9.473 1.00 86.94 194 VAL A N 1
ATOM 1551 C CA . VAL A 1 194 ? 32.106 -8.474 -10.410 1.00 86.94 194 VAL A CA 1
ATOM 1552 C C . VAL A 1 194 ? 33.618 -8.573 -10.242 1.00 86.94 194 VAL A C 1
ATOM 1554 O O . VAL A 1 194 ? 34.297 -7.563 -10.074 1.00 86.94 194 VAL A O 1
ATOM 1557 N N . THR A 1 195 ? 34.154 -9.791 -10.296 1.00 90.25 195 THR A N 1
ATOM 1558 C CA . THR A 1 195 ? 35.598 -10.046 -10.258 1.00 90.25 195 THR A CA 1
ATOM 1559 C C . THR A 1 195 ? 36.019 -11.029 -11.343 1.00 90.25 195 THR A C 1
ATOM 1561 O O . THR A 1 195 ? 35.224 -11.838 -11.818 1.00 90.25 195 THR A O 1
ATOM 1564 N N . SER A 1 196 ? 37.290 -10.973 -11.734 1.00 89.69 196 SER A N 1
ATOM 1565 C CA . SER A 1 196 ? 37.868 -11.880 -12.723 1.00 89.69 196 SER A CA 1
ATOM 1566 C C . SER A 1 196 ? 38.507 -13.085 -12.042 1.00 89.69 196 SER A C 1
ATOM 1568 O O . SER A 1 196 ? 39.400 -12.920 -11.212 1.00 89.69 196 SER A O 1
ATOM 1570 N N . ILE A 1 197 ? 38.124 -14.291 -12.454 1.00 86.62 197 ILE A N 1
ATOM 1571 C CA . ILE A 1 197 ? 38.812 -15.534 -12.089 1.00 86.62 197 ILE A CA 1
ATOM 1572 C C . ILE A 1 197 ? 39.416 -16.201 -13.324 1.00 86.62 197 ILE A C 1
ATOM 1574 O O . ILE A 1 197 ? 39.009 -15.943 -14.458 1.00 86.62 197 ILE A O 1
ATOM 1578 N N . VAL A 1 198 ? 40.411 -17.058 -13.105 1.00 83.94 198 VAL A N 1
ATOM 1579 C CA . VAL A 1 198 ? 40.896 -17.990 -14.126 1.00 83.94 198 VAL A CA 1
ATOM 1580 C C . VAL A 1 198 ? 40.257 -19.333 -13.823 1.00 83.94 198 VAL A C 1
ATOM 1582 O O . VAL A 1 198 ? 40.479 -19.889 -12.750 1.00 83.94 198 VAL A O 1
ATOM 1585 N N . ASP A 1 199 ? 39.442 -19.820 -14.750 1.00 71.75 199 ASP A N 1
ATOM 1586 C CA . ASP A 1 199 ? 38.821 -21.131 -14.632 1.00 71.75 199 ASP A CA 1
ATOM 1587 C C . ASP A 1 199 ? 39.906 -22.220 -14.633 1.00 71.75 199 ASP A C 1
ATOM 1589 O O . ASP A 1 199 ? 40.736 -22.281 -15.544 1.00 71.75 199 ASP A O 1
ATOM 1593 N N . ALA A 1 200 ? 39.932 -23.047 -13.586 1.00 71.88 200 ALA A N 1
ATOM 1594 C CA . ALA A 1 200 ? 41.016 -24.000 -13.346 1.00 71.88 200 ALA A CA 1
ATOM 1595 C C . ALA A 1 200 ? 41.032 -25.162 -14.356 1.00 71.88 200 ALA A C 1
ATOM 1597 O O . ALA A 1 200 ? 42.087 -25.753 -14.577 1.00 71.88 200 ALA A O 1
ATOM 1598 N N . GLU A 1 201 ? 39.892 -25.471 -14.985 1.00 69.94 201 GLU A N 1
ATOM 1599 C CA . GLU A 1 201 ? 39.765 -26.547 -15.976 1.00 69.94 201 GLU A CA 1
ATOM 1600 C C . GLU A 1 201 ? 40.062 -26.077 -17.406 1.00 69.94 201 GLU A C 1
ATOM 1602 O O . GLU A 1 201 ? 40.741 -26.774 -18.159 1.00 69.94 201 GLU A O 1
ATOM 1607 N N . SER A 1 202 ? 39.587 -24.893 -17.801 1.00 72.19 202 SER A N 1
ATOM 1608 C CA . SER A 1 202 ? 39.743 -24.372 -19.168 1.00 72.19 202 SER A CA 1
ATOM 1609 C C . SER A 1 202 ? 40.897 -23.381 -19.342 1.00 72.19 202 SER A C 1
ATOM 1611 O O . SER A 1 202 ? 41.235 -23.030 -20.475 1.00 72.19 202 SER A O 1
ATOM 1613 N N . GLY A 1 203 ? 41.482 -22.882 -18.247 1.00 76.38 203 GLY A N 1
ATOM 1614 C CA . GLY A 1 203 ? 42.532 -21.859 -18.257 1.00 76.38 203 GLY A CA 1
ATOM 1615 C C . GLY A 1 203 ? 42.070 -20.489 -18.770 1.00 76.38 203 GLY A C 1
ATOM 1616 O O . GLY A 1 203 ? 42.895 -19.602 -19.004 1.00 76.38 203 GLY A O 1
ATOM 1617 N N . ARG A 1 204 ? 40.762 -20.291 -18.980 1.00 79.62 204 ARG A N 1
ATOM 1618 C CA . ARG A 1 204 ? 40.197 -19.046 -19.515 1.00 79.62 204 ARG A CA 1
ATOM 1619 C C . ARG A 1 204 ? 39.869 -18.069 -18.392 1.00 79.62 204 ARG A C 1
ATOM 1621 O O . ARG A 1 204 ? 39.354 -18.451 -17.345 1.00 79.62 204 ARG A O 1
ATOM 1628 N N . LYS A 1 205 ? 40.125 -16.780 -18.638 1.00 83.62 205 LYS A N 1
ATOM 1629 C CA . LYS A 1 205 ? 39.642 -15.700 -17.770 1.00 83.62 205 LYS A CA 1
ATOM 1630 C C . LYS A 1 205 ? 38.129 -15.571 -17.926 1.00 83.62 205 LYS A C 1
ATOM 1632 O O . LYS A 1 205 ? 37.651 -15.377 -19.041 1.00 83.62 205 LYS A O 1
ATOM 1637 N N . GLN A 1 206 ? 37.405 -15.650 -16.819 1.00 88.19 206 GLN A N 1
ATOM 1638 C CA . GLN A 1 206 ? 35.961 -15.455 -16.751 1.00 88.19 206 GLN A CA 1
ATOM 1639 C C . GLN A 1 206 ? 35.644 -14.383 -15.710 1.00 88.19 206 GLN A C 1
ATOM 1641 O O . GLN A 1 206 ? 36.369 -14.227 -14.727 1.00 88.19 206 GLN A O 1
ATOM 1646 N N . GLN A 1 207 ? 34.574 -13.627 -15.940 1.00 90.94 207 GLN A N 1
ATOM 1647 C CA . GLN A 1 207 ? 34.033 -12.725 -14.930 1.00 90.94 207 GLN A CA 1
ATOM 1648 C C . GLN A 1 207 ? 32.993 -13.485 -14.117 1.00 90.94 207 GLN A C 1
ATOM 1650 O O . GLN A 1 207 ? 32.157 -14.187 -14.685 1.00 90.94 207 GLN A O 1
ATOM 1655 N N . ILE A 1 208 ? 33.032 -13.341 -12.799 1.00 88.00 208 ILE A N 1
ATOM 1656 C CA . ILE A 1 208 ? 32.047 -13.916 -11.889 1.00 88.00 208 ILE A CA 1
ATOM 1657 C C . ILE A 1 208 ? 31.496 -12.844 -10.952 1.00 88.00 208 ILE A C 1
ATOM 1659 O O . ILE A 1 208 ? 32.173 -11.869 -10.621 1.00 88.00 208 ILE A O 1
ATOM 1663 N N . SER A 1 209 ? 30.271 -13.045 -10.488 1.00 84.31 209 SER A N 1
ATOM 1664 C CA . SER A 1 209 ? 29.720 -12.308 -9.356 1.00 84.31 209 SER A CA 1
ATOM 1665 C C . SER A 1 209 ? 30.544 -12.590 -8.102 1.00 84.31 209 SER A C 1
ATOM 1667 O O . SER A 1 209 ? 30.811 -13.745 -7.770 1.00 84.31 209 SER A O 1
ATOM 1669 N N . ILE A 1 210 ? 30.918 -11.540 -7.371 1.00 86.06 210 ILE A N 1
ATOM 1670 C CA . ILE A 1 210 ? 31.596 -11.680 -6.074 1.00 86.06 210 ILE A CA 1
ATOM 1671 C C . ILE A 1 210 ? 30.678 -12.396 -5.073 1.00 86.06 210 ILE A C 1
ATOM 1673 O O . ILE A 1 210 ? 31.141 -13.213 -4.278 1.00 86.06 210 ILE A O 1
ATOM 1677 N N . GLU A 1 211 ? 29.377 -12.113 -5.133 1.00 75.44 211 GLU A N 1
ATOM 1678 C CA . GLU A 1 211 ? 28.380 -12.610 -4.185 1.00 75.44 211 GLU A CA 1
ATOM 1679 C C . GLU A 1 211 ? 28.059 -14.093 -4.399 1.00 75.44 211 GLU A C 1
ATOM 1681 O O . GLU A 1 211 ? 28.073 -14.878 -3.454 1.00 75.44 211 GLU A O 1
ATOM 1686 N N . THR A 1 212 ? 27.769 -14.483 -5.640 1.00 72.81 212 THR A N 1
ATOM 1687 C CA . THR A 1 212 ? 27.237 -15.819 -5.962 1.00 72.81 212 THR A CA 1
ATOM 1688 C C . THR A 1 212 ? 28.286 -16.746 -6.562 1.00 72.81 212 THR A C 1
ATOM 1690 O O . THR A 1 212 ? 28.036 -17.944 -6.713 1.00 72.81 212 THR A O 1
ATOM 1693 N N . GLN A 1 213 ? 29.457 -16.201 -6.914 1.00 82.12 213 GLN A N 1
ATOM 1694 C CA . GLN A 1 213 ? 30.531 -16.896 -7.625 1.00 82.12 213 GLN A CA 1
ATOM 1695 C C . GLN A 1 213 ? 30.069 -17.503 -8.964 1.00 82.12 213 GLN A C 1
ATOM 1697 O O . GLN A 1 213 ? 30.691 -18.425 -9.488 1.00 82.12 213 GLN A O 1
ATOM 1702 N N . LYS A 1 214 ? 28.958 -17.008 -9.529 1.00 80.75 214 LYS A N 1
ATOM 1703 C CA . LYS A 1 214 ? 28.451 -17.427 -10.841 1.00 80.75 214 LYS A CA 1
ATOM 1704 C C . LYS A 1 214 ? 29.012 -16.555 -11.948 1.00 80.75 214 LYS A C 1
ATOM 1706 O O . LYS A 1 214 ? 29.259 -15.370 -11.739 1.00 80.75 214 LYS A O 1
ATOM 1711 N N . VAL A 1 215 ? 29.170 -17.150 -13.128 1.00 86.31 215 VAL A N 1
ATOM 1712 C CA . VAL A 1 215 ? 29.657 -16.469 -14.331 1.00 86.31 215 VAL A CA 1
ATOM 1713 C C . VAL A 1 215 ? 28.714 -15.333 -14.714 1.00 86.31 215 VAL A C 1
ATOM 1715 O O . VAL A 1 215 ? 27.499 -15.519 -14.787 1.00 86.31 215 VAL A O 1
ATOM 1718 N N . VAL A 1 216 ? 29.298 -14.166 -14.966 1.00 83.56 216 VAL A N 1
ATOM 1719 C CA . VAL A 1 216 ? 28.613 -12.992 -15.502 1.00 83.56 216 VAL A CA 1
ATOM 1720 C C . VAL A 1 216 ? 29.190 -12.646 -16.867 1.00 83.56 216 VAL A C 1
ATOM 1722 O O . VAL A 1 216 ? 30.393 -12.744 -17.102 1.00 83.56 216 VAL A O 1
ATOM 1725 N N . GLU A 1 217 ? 28.330 -12.191 -17.765 1.00 85.12 217 GLU A N 1
ATOM 1726 C CA . GLU A 1 217 ? 28.701 -11.772 -19.112 1.00 85.12 217 GLU A CA 1
ATOM 1727 C C . GLU A 1 217 ? 28.281 -10.324 -19.330 1.00 85.12 217 GLU A C 1
ATOM 1729 O O . GLU A 1 217 ? 27.239 -9.890 -18.838 1.00 85.12 217 GLU A O 1
ATOM 1734 N N . TRP A 1 218 ? 29.088 -9.544 -20.051 1.00 84.50 218 TRP A N 1
ATOM 1735 C CA . TRP A 1 218 ? 28.657 -8.205 -20.436 1.00 84.50 218 TRP A CA 1
ATOM 1736 C C . TRP A 1 218 ? 27.559 -8.337 -21.483 1.00 84.50 218 TRP A C 1
ATOM 1738 O O . TRP A 1 218 ? 27.792 -8.848 -22.578 1.00 84.50 218 TRP A O 1
ATOM 1748 N N . THR A 1 219 ? 26.364 -7.873 -21.145 1.00 76.69 219 THR A N 1
ATOM 1749 C CA . THR A 1 219 ? 25.205 -7.912 -22.034 1.00 76.69 219 THR A CA 1
ATOM 1750 C C . THR A 1 219 ? 24.756 -6.493 -22.330 1.00 76.69 219 THR A C 1
ATOM 1752 O O . THR A 1 219 ? 24.729 -5.644 -21.440 1.00 76.69 219 THR A O 1
ATOM 1755 N N . GLU A 1 220 ? 24.431 -6.231 -23.597 1.00 80.75 220 GLU A N 1
ATOM 1756 C CA . GLU A 1 220 ? 23.743 -5.013 -24.018 1.00 80.75 220 GLU A CA 1
ATOM 1757 C C . GLU A 1 220 ? 22.349 -5.387 -24.508 1.00 80.75 220 GLU A C 1
ATOM 1759 O O . GLU A 1 220 ? 22.197 -6.131 -25.477 1.00 80.75 220 GLU A O 1
ATOM 1764 N N . GLU A 1 221 ? 21.325 -4.844 -23.864 1.00 81.75 221 GLU A N 1
ATOM 1765 C CA . GLU A 1 221 ? 19.935 -5.047 -24.252 1.00 81.75 221 GLU A CA 1
ATOM 1766 C C . GLU A 1 221 ? 19.314 -3.699 -24.624 1.00 81.75 221 GLU A C 1
ATOM 1768 O O . GLU A 1 221 ? 19.450 -2.704 -23.909 1.00 81.75 221 GLU A O 1
ATOM 1773 N N . ARG A 1 222 ? 18.620 -3.637 -25.764 1.00 88.94 222 ARG A N 1
ATOM 1774 C CA . ARG A 1 222 ? 17.793 -2.472 -26.092 1.00 88.94 222 ARG A CA 1
ATOM 1775 C C . ARG A 1 222 ? 16.556 -2.508 -25.203 1.00 88.94 222 ARG A C 1
ATOM 1777 O O . ARG A 1 222 ? 15.754 -3.427 -25.342 1.00 88.94 222 ARG A O 1
ATOM 1784 N N . ASN A 1 223 ? 16.377 -1.480 -24.382 1.00 92.19 223 ASN A N 1
ATOM 1785 C CA . ASN A 1 223 ? 15.193 -1.287 -23.551 1.00 92.19 223 ASN A CA 1
ATOM 1786 C C . ASN A 1 223 ? 14.602 0.106 -23.801 1.00 92.19 223 ASN A C 1
ATOM 1788 O O . ASN A 1 223 ? 15.271 1.017 -24.288 1.00 92.19 223 ASN A O 1
ATOM 1792 N N . TYR A 1 224 ? 13.339 0.294 -23.451 1.00 95.75 224 TYR A N 1
ATOM 1793 C CA . TYR A 1 224 ? 12.732 1.612 -23.346 1.00 95.75 224 TYR A CA 1
ATOM 1794 C C . TYR A 1 224 ? 13.016 2.190 -21.962 1.00 95.75 224 TYR A C 1
ATOM 1796 O O . TYR A 1 224 ? 12.962 1.484 -20.952 1.00 95.75 224 TYR A O 1
ATOM 1804 N N . HIS A 1 225 ? 13.324 3.478 -21.922 1.00 95.62 225 HIS A N 1
ATOM 1805 C CA . HIS A 1 225 ? 13.658 4.226 -20.723 1.00 95.62 225 HIS A CA 1
ATOM 1806 C C . HIS A 1 225 ? 12.675 5.376 -20.545 1.00 95.62 225 HIS A C 1
ATOM 1808 O O . HIS A 1 225 ? 12.372 6.101 -21.491 1.00 95.62 225 HIS A O 1
ATOM 1814 N N . PHE A 1 226 ? 12.192 5.537 -19.320 1.00 97.19 226 PHE A N 1
ATOM 1815 C CA . PHE A 1 226 ? 11.447 6.697 -18.872 1.00 97.19 226 PHE A CA 1
ATOM 1816 C C . PHE A 1 226 ? 12.424 7.757 -18.363 1.00 97.19 226 PHE A C 1
ATOM 1818 O O . PHE A 1 226 ? 13.324 7.441 -17.579 1.00 97.19 226 PHE A O 1
ATOM 1825 N N . ARG A 1 227 ? 12.215 9.010 -18.776 1.00 97.38 227 ARG A N 1
ATOM 1826 C CA . ARG A 1 227 ? 13.035 10.183 -18.428 1.00 97.38 227 ARG A CA 1
ATOM 1827 C C . ARG A 1 227 ? 12.857 10.632 -16.973 1.00 97.38 227 ARG A C 1
ATOM 1829 O O . ARG A 1 227 ? 12.534 11.786 -16.714 1.00 97.38 227 ARG A O 1
ATOM 1836 N N . LEU A 1 228 ? 13.032 9.724 -16.015 1.00 96.06 228 LEU A N 1
ATOM 1837 C CA . LEU A 1 228 ? 12.818 9.980 -14.589 1.00 96.06 228 LEU A CA 1
ATOM 1838 C C . LEU A 1 228 ? 13.673 11.146 -14.073 1.00 96.06 228 LEU A C 1
ATOM 1840 O O . LEU A 1 228 ? 13.189 11.944 -13.271 1.00 96.06 228 LEU A O 1
ATOM 1844 N N . SER A 1 229 ? 14.912 11.261 -14.560 1.00 95.94 229 SER A N 1
ATOM 1845 C CA . SER A 1 229 ? 15.841 12.333 -14.182 1.00 95.94 229 SER A CA 1
ATOM 1846 C C . SER A 1 229 ? 15.257 13.732 -14.421 1.00 95.94 229 SER A C 1
ATOM 1848 O O . SER A 1 229 ? 15.423 14.629 -13.594 1.00 95.94 229 SER A O 1
ATOM 1850 N N . ALA A 1 230 ? 14.485 13.899 -15.499 1.00 97.38 230 ALA A N 1
ATOM 1851 C CA . ALA A 1 230 ? 13.875 15.168 -15.882 1.00 97.38 230 ALA A CA 1
ATOM 1852 C C . ALA A 1 230 ? 12.753 15.629 -14.934 1.00 97.38 230 ALA A C 1
ATOM 1854 O O . ALA A 1 230 ? 12.402 16.805 -14.953 1.00 97.38 230 ALA A O 1
ATOM 1855 N N . PHE A 1 231 ? 12.201 14.734 -14.106 1.00 97.62 231 PHE A N 1
ATOM 1856 C CA . PHE A 1 231 ? 11.117 15.048 -13.166 1.00 97.62 231 PHE A CA 1
ATOM 1857 C C . PHE A 1 231 ? 11.606 15.381 -11.752 1.00 97.62 231 PHE A C 1
ATOM 1859 O O . PHE A 1 231 ? 10.795 15.764 -10.907 1.00 97.62 231 PHE A O 1
ATOM 1866 N N . ALA A 1 232 ? 12.909 15.265 -11.468 1.00 97.38 232 ALA A N 1
ATOM 1867 C CA . ALA A 1 232 ? 13.452 15.556 -10.141 1.00 97.38 232 ALA A CA 1
ATOM 1868 C C . ALA A 1 232 ? 13.075 16.965 -9.620 1.00 97.38 232 ALA A C 1
ATOM 1870 O O . ALA A 1 232 ? 12.645 17.055 -8.467 1.00 97.38 232 ALA A O 1
ATOM 1871 N N . PRO A 1 233 ? 13.129 18.052 -10.423 1.00 98.00 233 PRO A N 1
ATOM 1872 C CA . PRO A 1 233 ? 12.725 19.380 -9.958 1.00 98.00 233 PRO A CA 1
ATOM 1873 C C . PRO A 1 233 ? 11.245 19.463 -9.560 1.00 98.00 233 PRO A C 1
ATOM 1875 O O . PRO A 1 233 ? 10.938 19.979 -8.485 1.00 98.00 233 PRO A O 1
ATOM 1878 N N . GLN A 1 234 ? 10.331 18.927 -10.381 1.00 98.19 234 GLN A N 1
ATOM 1879 C CA . GLN A 1 234 ? 8.893 18.936 -10.082 1.00 98.19 234 GLN A CA 1
ATOM 1880 C C . GLN A 1 234 ? 8.561 18.095 -8.845 1.00 98.19 234 GLN A C 1
ATOM 1882 O O . GLN A 1 234 ? 7.717 18.491 -8.044 1.00 98.19 234 GLN A O 1
ATOM 1887 N N . LEU A 1 235 ? 9.236 16.954 -8.668 1.00 98.31 235 LEU A N 1
ATOM 1888 C CA . LEU A 1 235 ? 9.075 16.111 -7.485 1.00 98.31 235 LEU A CA 1
ATOM 1889 C C . LEU A 1 235 ? 9.504 16.844 -6.210 1.00 98.31 235 LEU A C 1
ATOM 1891 O O . LEU A 1 235 ? 8.748 16.881 -5.244 1.00 98.31 235 LEU A O 1
ATOM 1895 N N . LEU A 1 236 ? 10.687 17.467 -6.213 1.00 98.19 236 LEU A N 1
ATOM 1896 C CA . LEU A 1 236 ? 11.186 18.214 -5.055 1.00 98.19 236 LEU A CA 1
ATOM 1897 C C . LEU A 1 236 ? 10.279 19.394 -4.698 1.00 98.19 236 LEU A C 1
ATOM 1899 O O . LEU A 1 236 ? 10.028 19.628 -3.517 1.00 98.19 236 LEU A O 1
ATOM 1903 N N . GLU A 1 237 ? 9.769 20.113 -5.699 1.00 98.19 237 GLU A N 1
ATOM 1904 C CA . GLU A 1 237 ? 8.809 21.196 -5.477 1.00 98.19 237 GLU A CA 1
ATOM 1905 C C . GLU A 1 237 ? 7.510 20.678 -4.854 1.00 98.19 237 GLU A C 1
ATOM 1907 O O . GLU A 1 237 ? 7.041 21.211 -3.846 1.00 98.19 237 GLU A O 1
ATOM 1912 N N . PHE A 1 238 ? 6.978 19.578 -5.388 1.00 98.25 238 PHE A N 1
ATOM 1913 C CA . PHE A 1 238 ? 5.798 18.934 -4.832 1.00 98.25 238 PHE A CA 1
ATOM 1914 C C . PHE A 1 238 ? 6.011 18.504 -3.374 1.00 98.25 238 PHE A C 1
ATOM 1916 O O . PHE A 1 238 ? 5.145 18.760 -2.538 1.00 98.25 238 PHE A O 1
ATOM 1923 N N . TYR A 1 239 ? 7.160 17.914 -3.031 1.00 97.69 239 TYR A N 1
ATOM 1924 C CA . TYR A 1 239 ? 7.429 17.520 -1.647 1.00 97.69 239 TYR A CA 1
ATOM 1925 C C . TYR A 1 239 ? 7.480 18.732 -0.715 1.00 97.69 239 TYR A C 1
ATOM 1927 O O . TYR A 1 239 ? 6.822 18.718 0.322 1.00 97.69 239 TYR A O 1
ATOM 1935 N N . ARG A 1 240 ? 8.189 19.808 -1.090 1.00 96.94 240 ARG A N 1
ATOM 1936 C CA . ARG A 1 240 ? 8.267 21.040 -0.280 1.00 96.94 240 ARG A CA 1
ATOM 1937 C C . ARG A 1 240 ? 6.890 21.633 0.007 1.00 96.94 240 ARG A C 1
ATOM 1939 O O . ARG A 1 240 ? 6.647 22.057 1.135 1.00 96.94 240 ARG A O 1
ATOM 1946 N N . ALA A 1 241 ? 6.004 21.630 -0.986 1.00 97.75 241 ALA A N 1
ATOM 1947 C CA . ALA A 1 241 ? 4.634 22.108 -0.837 1.00 97.75 241 ALA A CA 1
ATOM 1948 C C . ALA A 1 241 ? 3.753 21.175 0.018 1.00 97.75 241 ALA A C 1
ATOM 1950 O O . ALA A 1 241 ? 2.745 21.618 0.562 1.00 97.75 241 ALA A O 1
ATOM 1951 N N . ASN A 1 242 ? 4.130 19.900 0.168 1.00 97.25 242 ASN A N 1
ATOM 1952 C CA . ASN A 1 242 ? 3.330 18.870 0.834 1.00 97.25 242 ASN A CA 1
ATOM 1953 C C . ASN A 1 242 ? 4.156 18.108 1.892 1.00 97.25 242 ASN A C 1
ATOM 1955 O O . ASN A 1 242 ? 4.438 16.917 1.730 1.00 97.25 242 ASN A O 1
ATOM 1959 N N . PRO A 1 243 ? 4.543 18.748 3.013 1.00 95.75 243 PRO A N 1
ATOM 1960 C CA . PRO A 1 243 ? 5.400 18.118 4.016 1.00 95.75 243 PRO A CA 1
ATOM 1961 C C . PRO A 1 243 ? 4.773 16.862 4.646 1.00 95.75 243 PRO A C 1
ATOM 1963 O O . PRO A 1 243 ? 5.467 15.885 4.932 1.00 95.75 243 PRO A O 1
ATOM 1966 N N . ASP A 1 244 ? 3.459 16.835 4.824 1.00 94.31 244 ASP A N 1
ATOM 1967 C CA . ASP A 1 244 ? 2.794 15.701 5.470 1.00 94.31 244 ASP A CA 1
ATOM 1968 C C . ASP A 1 244 ? 2.422 14.584 4.487 1.00 94.31 244 ASP A C 1
ATOM 1970 O O . ASP A 1 244 ? 1.798 13.602 4.888 1.00 94.31 244 ASP A O 1
ATOM 1974 N N . TRP A 1 245 ? 2.832 14.692 3.215 1.00 97.31 245 TRP A N 1
ATOM 1975 C CA . TRP A 1 245 ? 2.459 13.764 2.147 1.00 97.31 245 TRP A CA 1
ATOM 1976 C C . TRP A 1 245 ? 2.769 12.301 2.481 1.00 97.31 245 TRP A C 1
ATOM 1978 O O . TRP A 1 245 ? 1.932 11.433 2.252 1.00 97.31 245 TRP A O 1
ATOM 1988 N N . ILE A 1 246 ? 3.933 12.024 3.078 1.00 98.00 246 ILE A N 1
ATOM 1989 C CA . ILE A 1 246 ? 4.355 10.669 3.458 1.00 98.00 246 ILE A CA 1
ATOM 1990 C C . ILE A 1 246 ? 4.350 10.535 4.981 1.00 98.00 246 ILE A C 1
ATOM 1992 O O . ILE A 1 246 ? 5.067 11.246 5.688 1.00 98.00 246 ILE A O 1
ATOM 1996 N N . VAL A 1 247 ? 3.589 9.561 5.475 1.00 96.56 247 VAL A N 1
ATOM 1997 C CA . VAL A 1 247 ? 3.523 9.177 6.887 1.00 96.56 247 VAL A CA 1
ATOM 1998 C C . VAL A 1 247 ? 4.194 7.812 7.065 1.00 96.56 247 VAL A C 1
ATOM 2000 O O . VAL A 1 247 ? 3.819 6.873 6.363 1.00 96.56 247 VAL A O 1
ATOM 2003 N N . PRO A 1 248 ? 5.158 7.664 7.994 1.00 95.50 248 PRO A N 1
ATOM 2004 C CA . PRO A 1 248 ? 5.633 8.662 8.951 1.00 95.50 248 PRO A CA 1
ATOM 2005 C C . PRO A 1 248 ? 6.676 9.625 8.357 1.00 95.50 248 PRO A C 1
ATOM 2007 O O . PRO A 1 248 ? 7.406 9.294 7.423 1.00 95.50 248 PRO A O 1
ATOM 2010 N N . ARG A 1 249 ? 6.825 10.797 8.988 1.00 93.94 249 ARG A N 1
ATOM 2011 C CA . ARG A 1 249 ? 7.719 11.894 8.560 1.00 93.94 249 ARG A CA 1
ATOM 2012 C C . ARG A 1 249 ? 9.189 11.490 8.370 1.00 93.94 249 ARG A C 1
ATOM 2014 O O . ARG A 1 249 ? 9.900 12.129 7.602 1.00 93.94 249 ARG A O 1
ATOM 2021 N N . ALA A 1 250 ? 9.669 10.445 9.047 1.00 94.06 250 ALA A N 1
ATOM 2022 C CA . ALA A 1 250 ? 11.022 9.923 8.832 1.00 94.06 250 ALA A CA 1
ATOM 2023 C C . ALA A 1 250 ? 11.226 9.434 7.384 1.00 94.06 250 ALA A C 1
ATOM 2025 O O . ALA A 1 250 ? 12.218 9.774 6.748 1.00 94.06 250 ALA A O 1
ATOM 2026 N N . ARG A 1 251 ? 10.229 8.734 6.830 1.00 94.00 251 ARG A N 1
ATOM 2027 C CA . ARG A 1 251 ? 10.242 8.187 5.466 1.00 94.00 251 ARG A CA 1
ATOM 2028 C C . ARG A 1 251 ? 10.181 9.270 4.397 1.00 94.00 251 ARG A C 1
ATOM 2030 O O . ARG A 1 251 ? 10.831 9.154 3.366 1.00 94.00 251 ARG A O 1
ATOM 2037 N N . TYR A 1 252 ? 9.461 10.354 4.677 1.00 95.19 252 TYR A N 1
ATOM 2038 C CA . TYR A 1 252 ? 9.477 11.552 3.840 1.00 95.19 252 TYR A CA 1
ATOM 2039 C C . TYR A 1 252 ? 10.905 12.090 3.644 1.00 95.19 252 TYR A C 1
ATOM 2041 O O . TYR A 1 252 ? 11.312 12.375 2.520 1.00 95.19 252 TYR A O 1
ATOM 2049 N N . LYS A 1 253 ? 11.692 12.182 4.727 1.00 94.69 253 LYS A N 1
ATOM 2050 C CA . LYS A 1 253 ? 13.076 12.682 4.666 1.00 94.69 253 LYS A CA 1
ATOM 2051 C C . LYS A 1 253 ? 13.981 11.760 3.846 1.00 94.69 253 LYS A C 1
ATOM 2053 O O . LYS A 1 253 ? 14.787 12.257 3.068 1.00 94.69 253 LYS A O 1
ATOM 2058 N N . GLU A 1 254 ? 13.820 10.443 3.992 1.00 93.56 254 GLU A N 1
ATOM 2059 C CA . GLU A 1 254 ? 14.551 9.441 3.198 1.00 93.56 254 GLU A CA 1
ATOM 2060 C C . GLU A 1 254 ? 14.287 9.612 1.693 1.00 93.56 254 GLU A C 1
ATOM 2062 O O . GLU A 1 254 ? 15.224 9.597 0.896 1.00 93.56 254 GLU A O 1
ATOM 2067 N N . VAL A 1 255 ? 13.023 9.819 1.301 1.00 94.94 255 VAL A N 1
ATOM 2068 C CA . VAL A 1 255 ? 12.640 10.015 -0.107 1.00 94.94 255 VAL A CA 1
ATOM 2069 C C . VAL A 1 255 ? 13.233 11.299 -0.676 1.00 94.94 255 VAL A C 1
ATOM 2071 O O . VAL A 1 255 ? 13.775 11.267 -1.778 1.00 94.94 255 VAL A O 1
ATOM 2074 N N . ILE A 1 256 ? 13.170 12.411 0.062 1.00 96.06 256 ILE A N 1
ATOM 2075 C CA . ILE A 1 256 ? 13.764 13.675 -0.394 1.00 96.06 256 ILE A CA 1
ATOM 2076 C C . ILE A 1 256 ? 15.261 13.523 -0.607 1.00 96.06 256 ILE A C 1
ATOM 2078 O O . ILE A 1 256 ? 15.736 13.836 -1.693 1.00 96.06 256 ILE A O 1
ATOM 2082 N N . ALA A 1 257 ? 15.978 12.983 0.381 1.00 95.50 257 ALA A N 1
ATOM 2083 C CA . ALA A 1 257 ? 17.421 12.797 0.280 1.00 95.50 257 ALA A CA 1
ATOM 2084 C C . ALA A 1 257 ? 17.798 11.940 -0.943 1.00 95.50 257 ALA A C 1
ATOM 2086 O O . ALA A 1 257 ? 18.765 12.246 -1.637 1.00 95.50 257 ALA A O 1
ATOM 2087 N N . ALA A 1 258 ? 17.002 10.908 -1.250 1.00 89.19 258 ALA A N 1
ATOM 2088 C CA . ALA A 1 258 ? 17.206 10.060 -2.424 1.00 89.19 258 ALA A CA 1
ATOM 2089 C C . ALA A 1 258 ? 16.953 10.781 -3.762 1.00 89.19 258 ALA A C 1
ATOM 2091 O O . ALA A 1 258 ? 17.584 10.450 -4.763 1.00 89.19 258 ALA A O 1
ATOM 2092 N N . VAL A 1 259 ? 16.030 11.747 -3.813 1.00 95.31 259 VAL A N 1
ATOM 2093 C CA . VAL A 1 259 ? 15.799 12.554 -5.025 1.00 95.31 259 VAL A CA 1
ATOM 2094 C C . VAL A 1 259 ? 16.853 13.657 -5.157 1.00 95.31 259 VAL A C 1
ATOM 2096 O O . VAL A 1 259 ? 17.336 13.906 -6.259 1.00 95.31 259 VAL A O 1
ATOM 2099 N N . GLU A 1 260 ? 17.262 14.275 -4.047 1.00 95.62 260 GLU A N 1
ATOM 2100 C CA . GLU A 1 260 ? 18.322 15.292 -4.004 1.00 95.62 260 GLU A CA 1
ATOM 2101 C C . GLU A 1 260 ? 19.692 14.733 -4.404 1.00 95.62 260 GLU A C 1
ATOM 2103 O O . GLU A 1 260 ? 20.477 15.447 -5.023 1.00 95.62 260 GLU A O 1
ATOM 2108 N N . SER A 1 261 ? 19.967 13.451 -4.131 1.00 93.19 261 SER A N 1
ATOM 2109 C CA . SER A 1 261 ? 21.194 12.788 -4.596 1.00 93.19 261 SER A CA 1
ATOM 2110 C C . SER A 1 261 ? 21.265 12.589 -6.116 1.00 93.19 261 SER A C 1
ATOM 2112 O O . SER A 1 261 ? 22.310 12.191 -6.626 1.00 93.19 261 SER A O 1
ATOM 2114 N N . GLY A 1 262 ? 20.176 12.865 -6.839 1.00 91.19 262 GLY A N 1
ATOM 2115 C CA . GLY A 1 262 ? 20.058 12.680 -8.280 1.00 91.19 262 GLY A CA 1
ATOM 2116 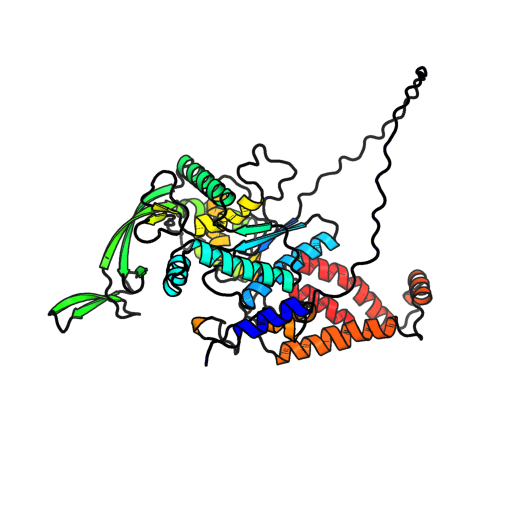C C . GLY A 1 262 ? 19.274 11.421 -8.649 1.00 91.19 262 GLY A C 1
ATOM 2117 O O . GLY A 1 262 ? 19.352 10.387 -7.985 1.00 91.19 262 GLY A O 1
ATOM 2118 N N . LEU A 1 263 ? 18.500 11.519 -9.732 1.00 91.44 263 LEU A N 1
ATOM 2119 C CA . LEU A 1 263 ? 17.731 10.412 -10.295 1.00 91.44 263 LEU A CA 1
ATOM 2120 C C . LEU A 1 263 ? 18.296 10.023 -11.660 1.00 91.44 263 LEU A C 1
ATOM 2122 O O . LEU A 1 263 ? 18.538 10.882 -12.503 1.00 91.44 263 LEU A O 1
ATOM 2126 N N . GLU A 1 264 ? 18.443 8.722 -11.884 1.00 89.81 264 GLU A N 1
ATOM 2127 C CA . GLU A 1 264 ? 18.751 8.149 -13.194 1.00 89.81 264 GLU A CA 1
ATOM 2128 C C . GLU A 1 264 ? 17.467 7.782 -13.944 1.00 89.81 264 GLU A C 1
ATOM 2130 O O . GLU A 1 264 ? 16.431 7.493 -13.335 1.00 89.81 264 GLU A O 1
ATOM 2135 N N . ASP A 1 265 ? 17.543 7.752 -15.274 1.00 93.25 265 ASP A N 1
ATOM 2136 C CA . ASP A 1 265 ? 16.429 7.324 -16.115 1.00 93.25 265 ASP A CA 1
ATOM 2137 C C . ASP A 1 265 ? 16.093 5.843 -15.908 1.00 93.25 265 ASP A C 1
ATOM 2139 O O . ASP A 1 265 ? 16.953 4.963 -15.836 1.00 93.25 265 ASP A O 1
ATOM 2143 N N . LEU A 1 266 ? 14.797 5.555 -15.838 1.00 88.75 266 LEU A N 1
ATOM 2144 C CA . LEU A 1 266 ? 14.289 4.253 -15.433 1.00 88.75 266 LEU A CA 1
ATOM 2145 C C . LEU A 1 266 ? 14.044 3.367 -16.653 1.00 88.75 266 LEU A C 1
ATOM 2147 O O . LEU A 1 266 ? 13.233 3.706 -17.508 1.00 88.75 266 LEU A O 1
ATOM 2151 N N . SER A 1 267 ? 14.662 2.188 -16.709 1.00 90.81 267 SER A N 1
ATOM 2152 C CA . SER A 1 267 ? 14.332 1.191 -17.734 1.00 90.81 267 SER A CA 1
ATOM 2153 C C . SER A 1 267 ? 12.936 0.593 -17.497 1.00 90.81 267 SER A C 1
ATOM 2155 O O . SER A 1 267 ? 12.723 -0.142 -16.527 1.00 90.81 267 SER A O 1
ATOM 2157 N N . ILE A 1 268 ? 12.004 0.873 -18.409 1.00 93.88 268 ILE A N 1
ATOM 2158 C CA . ILE A 1 268 ? 10.578 0.516 -18.341 1.00 93.88 268 ILE A CA 1
ATOM 2159 C C . ILE A 1 268 ? 10.147 -0.564 -19.352 1.00 93.88 268 ILE A C 1
ATOM 2161 O O . ILE A 1 268 ? 8.954 -0.812 -19.514 1.00 93.88 268 ILE A O 1
ATOM 2165 N N . SER A 1 269 ? 11.089 -1.251 -19.999 1.00 94.50 269 SER A N 1
ATOM 2166 C CA . SER A 1 269 ? 10.812 -2.491 -20.738 1.00 94.50 269 SER A CA 1
ATOM 2167 C C . SER A 1 269 ? 11.902 -3.536 -20.527 1.00 94.50 269 SER A C 1
ATOM 2169 O O . SER A 1 269 ? 12.981 -3.223 -20.019 1.00 94.50 269 SER A O 1
ATOM 2171 N N . ARG A 1 270 ? 11.613 -4.785 -20.890 1.00 89.25 270 ARG A N 1
ATOM 2172 C CA . ARG A 1 270 ? 12.557 -5.907 -20.906 1.00 89.25 270 ARG A CA 1
ATOM 2173 C C . ARG A 1 270 ? 12.397 -6.709 -22.199 1.00 89.25 270 ARG A C 1
ATOM 2175 O O . ARG A 1 270 ? 11.270 -6.801 -22.692 1.00 89.25 270 ARG A O 1
ATOM 2182 N N . PRO A 1 271 ? 13.452 -7.368 -22.708 1.00 91.12 271 PRO A N 1
ATOM 2183 C CA . PRO A 1 271 ? 13.323 -8.238 -23.870 1.00 91.12 271 PRO A CA 1
ATOM 2184 C C . PRO A 1 271 ? 12.337 -9.382 -23.618 1.00 91.12 271 PRO A C 1
ATOM 2186 O O . PRO A 1 271 ? 12.427 -10.107 -22.620 1.00 91.12 271 PRO A O 1
ATOM 2189 N N . ARG A 1 272 ? 11.417 -9.585 -24.563 1.00 92.25 272 ARG A N 1
ATOM 2190 C CA . ARG A 1 272 ? 10.380 -10.623 -24.492 1.00 92.25 272 ARG A CA 1
ATOM 2191 C C . ARG A 1 272 ? 10.954 -12.041 -24.520 1.00 92.25 272 ARG A C 1
ATOM 2193 O O . ARG A 1 272 ? 10.346 -12.955 -23.974 1.00 92.25 272 ARG A O 1
ATOM 2200 N N . SER A 1 273 ? 12.140 -12.216 -25.107 1.00 88.88 273 SER A N 1
ATOM 2201 C CA . SER A 1 273 ? 12.888 -13.482 -25.092 1.00 88.88 273 SER A CA 1
ATOM 2202 C C . SER A 1 273 ? 13.188 -13.976 -23.674 1.00 88.88 273 SER A C 1
ATOM 2204 O O . SER A 1 273 ? 13.230 -15.181 -23.446 1.00 88.88 273 SER A O 1
ATOM 2206 N N . ARG A 1 274 ? 13.361 -13.055 -22.720 1.00 83.19 274 ARG A N 1
ATOM 2207 C CA . ARG A 1 274 ? 13.570 -13.360 -21.300 1.00 83.19 274 ARG A CA 1
ATOM 2208 C C . ARG A 1 274 ? 12.255 -13.344 -20.530 1.00 83.19 274 ARG A C 1
ATOM 2210 O O . ARG A 1 274 ? 11.957 -14.268 -19.775 1.00 83.19 274 ARG A O 1
ATOM 2217 N N . LEU A 1 275 ? 11.461 -12.293 -20.725 1.00 87.25 275 LEU A N 1
ATOM 2218 C CA . LEU A 1 275 ? 10.215 -12.079 -20.000 1.00 87.25 275 LEU A CA 1
ATOM 2219 C C . LEU A 1 275 ? 9.024 -12.096 -20.956 1.00 87.25 275 LEU A C 1
ATOM 2221 O O . LEU A 1 275 ? 8.667 -11.067 -21.529 1.00 87.25 275 LEU A O 1
ATOM 2225 N N . HIS A 1 276 ? 8.385 -13.255 -21.102 1.00 92.56 276 HIS A N 1
ATOM 2226 C CA . HIS A 1 276 ? 7.192 -13.397 -21.941 1.00 92.56 276 HIS A CA 1
ATOM 2227 C C . HIS A 1 276 ? 5.889 -13.235 -21.148 1.00 92.56 276 HIS A C 1
ATOM 2229 O O . HIS A 1 276 ? 4.856 -12.919 -21.737 1.00 92.56 276 HIS A O 1
ATOM 2235 N N . TRP A 1 277 ? 5.927 -13.424 -19.825 1.00 95.19 277 TRP A N 1
ATOM 2236 C CA . TRP A 1 277 ? 4.774 -13.234 -18.948 1.00 95.19 277 TRP A CA 1
ATOM 2237 C C . TRP A 1 277 ? 4.648 -11.780 -18.457 1.00 95.19 277 TRP A C 1
ATOM 2239 O O . TRP A 1 277 ? 5.109 -11.420 -17.370 1.00 95.19 277 TRP A O 1
ATOM 2249 N N . GLY A 1 278 ? 4.040 -10.938 -19.293 1.00 94.50 278 GLY A N 1
ATOM 2250 C CA . GLY A 1 278 ? 3.751 -9.530 -19.018 1.00 94.50 278 GLY A CA 1
ATOM 2251 C C . GLY A 1 278 ? 3.056 -8.835 -20.190 1.00 94.50 278 GLY A C 1
ATOM 2252 O O . GLY A 1 278 ? 2.837 -9.443 -21.243 1.00 94.50 278 GLY A O 1
ATOM 2253 N N . ILE A 1 279 ? 2.726 -7.555 -20.016 1.00 96.31 279 ILE A N 1
ATOM 2254 C CA . ILE A 1 279 ? 2.062 -6.749 -21.050 1.00 96.31 279 ILE A CA 1
ATOM 2255 C C . ILE A 1 279 ? 3.087 -6.392 -22.146 1.00 96.31 279 ILE A C 1
ATOM 2257 O O . ILE A 1 279 ? 4.142 -5.842 -21.822 1.00 96.31 279 ILE A O 1
ATOM 2261 N N . PRO A 1 280 ? 2.847 -6.715 -23.431 1.00 97.00 280 PRO A N 1
ATOM 2262 C CA . PRO A 1 280 ? 3.753 -6.331 -24.514 1.00 97.00 280 PRO A CA 1
ATOM 2263 C C . PRO A 1 280 ? 3.834 -4.810 -24.658 1.00 97.00 280 PRO A C 1
ATOM 2265 O O . PRO A 1 280 ? 2.860 -4.105 -24.411 1.00 97.00 280 PRO A O 1
ATOM 2268 N N . VAL A 1 281 ? 4.978 -4.303 -25.117 1.00 97.12 281 VAL A N 1
ATOM 2269 C CA . VAL A 1 281 ? 5.064 -2.910 -25.565 1.00 97.12 281 VAL A CA 1
ATOM 2270 C C . VAL A 1 281 ? 4.222 -2.759 -26.847 1.00 97.12 281 VAL A C 1
ATOM 2272 O O . VAL A 1 281 ? 4.514 -3.449 -27.826 1.00 97.12 281 VAL A O 1
ATOM 2275 N N . PRO A 1 282 ? 3.218 -1.860 -26.891 1.00 94.38 282 PRO A N 1
ATOM 2276 C CA . PRO A 1 282 ? 2.273 -1.760 -28.013 1.00 94.38 282 PRO A CA 1
ATOM 2277 C C . PRO A 1 282 ? 2.942 -1.523 -29.371 1.00 94.38 282 PRO A C 1
ATOM 2279 O O . PRO A 1 282 ? 2.532 -2.067 -30.392 1.00 94.38 282 PRO A O 1
ATOM 2282 N N . THR A 1 283 ? 4.025 -0.743 -29.384 1.00 91.50 283 THR A N 1
ATOM 2283 C CA . THR A 1 283 ? 4.766 -0.391 -30.603 1.00 91.50 283 THR A CA 1
ATOM 2284 C C . THR A 1 283 ? 5.950 -1.313 -30.900 1.00 91.50 283 THR A C 1
ATOM 2286 O O . THR A 1 283 ? 6.660 -1.090 -31.878 1.00 91.50 283 THR A O 1
ATOM 2289 N N . ASP A 1 284 ? 6.234 -2.298 -30.043 1.00 95.12 284 ASP A N 1
ATOM 2290 C CA . ASP A 1 284 ? 7.425 -3.144 -30.148 1.00 95.12 284 ASP A CA 1
ATOM 2291 C C . ASP A 1 284 ? 7.190 -4.527 -29.511 1.00 95.12 284 ASP A C 1
ATOM 2293 O O . ASP A 1 284 ? 7.436 -4.720 -28.317 1.00 95.12 284 ASP A O 1
ATOM 2297 N N . PRO A 1 285 ? 6.763 -5.534 -30.294 1.00 92.50 285 PRO A N 1
ATOM 2298 C CA . PRO A 1 285 ? 6.428 -6.855 -29.764 1.00 92.50 285 PRO A CA 1
ATOM 2299 C C . PRO A 1 285 ? 7.650 -7.628 -29.246 1.00 92.50 285 PRO A C 1
ATOM 2301 O O . PRO A 1 285 ? 7.491 -8.677 -28.622 1.00 92.50 285 PRO A O 1
ATOM 2304 N N . THR A 1 286 ? 8.873 -7.141 -29.489 1.00 94.75 286 THR A N 1
ATOM 2305 C CA . THR A 1 286 ? 10.100 -7.750 -28.950 1.00 94.75 286 THR A CA 1
ATOM 2306 C C . THR A 1 286 ? 10.337 -7.386 -27.486 1.00 94.75 286 THR A C 1
ATOM 2308 O O . THR A 1 286 ? 11.235 -7.940 -26.850 1.00 94.75 286 THR A O 1
ATOM 2311 N N . GLN A 1 287 ? 9.525 -6.481 -26.936 1.00 95.81 287 GLN A N 1
ATOM 2312 C CA . GLN A 1 287 ? 9.661 -5.933 -25.598 1.00 95.81 287 GLN A CA 1
ATOM 2313 C C . GLN A 1 287 ? 8.398 -6.171 -24.768 1.00 95.81 287 GLN A C 1
ATOM 2315 O O . GLN A 1 287 ? 7.269 -6.137 -25.259 1.00 95.81 287 GLN A O 1
ATOM 2320 N N . THR A 1 288 ? 8.608 -6.374 -23.476 1.00 95.88 288 THR A N 1
ATOM 2321 C CA . THR A 1 288 ? 7.569 -6.494 -22.454 1.00 95.88 288 THR A CA 1
ATOM 2322 C C . THR A 1 288 ? 7.696 -5.311 -21.504 1.00 95.88 288 THR A C 1
ATOM 2324 O O . THR A 1 288 ? 8.804 -4.966 -21.085 1.00 95.88 288 THR A O 1
ATOM 2327 N N . ILE A 1 289 ? 6.577 -4.669 -21.177 1.00 96.69 289 ILE A N 1
ATOM 2328 C CA . ILE A 1 289 ? 6.509 -3.535 -20.256 1.00 96.69 289 ILE A CA 1
ATOM 2329 C C . ILE A 1 289 ? 7.013 -3.962 -18.876 1.00 96.69 289 ILE A C 1
ATOM 2331 O O . ILE A 1 289 ? 6.759 -5.065 -18.390 1.00 96.69 289 ILE A O 1
ATOM 2335 N N . TYR A 1 290 ? 7.780 -3.077 -18.246 1.00 90.12 290 TYR A N 1
ATOM 2336 C CA . TYR A 1 290 ? 8.313 -3.293 -16.912 1.00 90.12 290 TYR A CA 1
ATOM 2337 C C . TYR A 1 290 ? 7.194 -3.399 -15.879 1.00 90.12 290 TYR A C 1
ATOM 2339 O O . TYR A 1 290 ? 6.331 -2.527 -15.792 1.00 90.12 290 TYR A O 1
ATOM 2347 N N . VAL A 1 291 ? 7.284 -4.428 -15.036 1.00 87.69 291 VAL A N 1
ATOM 2348 C CA . VAL A 1 291 ? 6.256 -4.778 -14.048 1.00 87.69 291 VAL A CA 1
ATOM 2349 C C . VAL A 1 291 ? 5.853 -3.621 -13.134 1.00 87.69 291 VAL A C 1
ATOM 2351 O O . VAL A 1 291 ? 4.692 -3.519 -12.797 1.00 87.69 291 VAL A O 1
ATOM 2354 N N . TRP A 1 292 ? 6.751 -2.702 -12.763 1.00 88.44 292 TRP A N 1
ATOM 2355 C CA . TRP A 1 292 ? 6.353 -1.572 -11.910 1.00 88.44 292 TRP A CA 1
ATOM 2356 C C . TRP A 1 292 ? 5.626 -0.459 -12.664 1.00 88.44 292 TRP A C 1
ATOM 2358 O O . TRP A 1 292 ? 4.854 0.264 -12.042 1.00 88.44 292 TRP A O 1
ATOM 2368 N N . LEU A 1 293 ? 5.862 -0.305 -13.973 1.00 95.00 293 LEU A N 1
ATOM 2369 C CA . LEU A 1 293 ? 5.045 0.602 -14.778 1.00 95.00 293 LEU A CA 1
ATOM 2370 C C . LEU A 1 293 ? 3.633 0.028 -14.912 1.00 95.00 293 LEU A C 1
ATOM 2372 O O . LEU A 1 293 ? 2.686 0.746 -14.655 1.00 95.00 293 LEU A O 1
ATOM 2376 N N . ASP A 1 294 ? 3.513 -1.258 -15.232 1.00 95.44 294 ASP A N 1
ATOM 2377 C CA . ASP A 1 294 ? 2.257 -2.024 -15.229 1.00 95.44 294 ASP A CA 1
ATOM 2378 C C . ASP A 1 294 ? 1.538 -1.912 -13.866 1.00 95.44 294 ASP A C 1
ATOM 2380 O O . ASP A 1 294 ? 0.494 -1.266 -13.743 1.00 95.44 294 ASP A O 1
ATOM 2384 N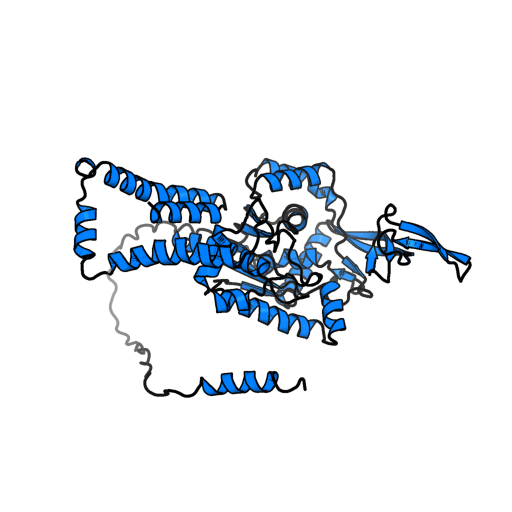 N . ALA A 1 295 ? 2.182 -2.402 -12.807 1.00 94.12 295 ALA A N 1
ATOM 2385 C CA . ALA A 1 295 ? 1.617 -2.499 -11.474 1.00 94.12 295 ALA A CA 1
ATOM 2386 C C . ALA A 1 295 ? 1.128 -1.157 -10.931 1.00 94.12 295 ALA A C 1
ATOM 2388 O O . ALA A 1 295 ? 0.033 -1.103 -10.388 1.00 94.12 295 ALA A O 1
ATOM 2389 N N . LEU A 1 296 ? 1.875 -0.055 -11.067 1.00 96.50 296 LEU A N 1
ATOM 2390 C CA . LEU A 1 296 ? 1.448 1.243 -10.517 1.00 96.50 296 LEU A CA 1
ATOM 2391 C C . LEU A 1 296 ? 0.185 1.793 -11.199 1.00 96.50 296 LEU A C 1
ATOM 2393 O O . LEU A 1 296 ? -0.579 2.521 -10.567 1.00 96.50 296 LEU A O 1
ATOM 2397 N N . MET A 1 297 ? -0.098 1.396 -12.442 1.00 95.69 297 MET A N 1
ATOM 2398 C CA . MET A 1 297 ? -1.289 1.855 -13.165 1.00 95.69 297 MET A CA 1
ATOM 2399 C C . MET A 1 297 ? -2.580 1.215 -12.659 1.00 95.69 297 MET A C 1
ATOM 2401 O O . MET A 1 297 ? -3.661 1.724 -12.954 1.00 95.69 297 MET A O 1
ATOM 2405 N N . ASN A 1 298 ? -2.493 0.162 -11.834 1.00 95.56 298 ASN A N 1
ATOM 2406 C CA . ASN A 1 298 ? -3.661 -0.476 -11.220 1.00 95.56 298 ASN A CA 1
ATOM 2407 C C . ASN A 1 298 ? -4.546 0.551 -10.484 1.00 95.56 298 ASN A C 1
ATOM 2409 O O . ASN A 1 298 ? -5.775 0.485 -10.543 1.00 95.56 298 ASN A O 1
ATOM 2413 N N . TYR A 1 299 ? -3.912 1.548 -9.853 1.00 95.50 299 TYR A N 1
ATOM 2414 C CA . TYR A 1 299 ? -4.598 2.573 -9.076 1.00 95.50 299 TYR A CA 1
ATOM 2415 C C . TYR A 1 299 ? -5.507 3.456 -9.931 1.00 95.50 299 TYR A C 1
ATOM 2417 O O . TYR A 1 299 ? -6.521 3.922 -9.413 1.00 95.50 299 TYR A O 1
ATOM 2425 N N . LEU A 1 300 ? -5.164 3.642 -11.212 1.00 91.75 300 LEU A N 1
ATOM 2426 C CA . LEU A 1 300 ? -5.956 4.370 -12.206 1.00 91.75 300 LEU A CA 1
ATOM 2427 C C . LEU A 1 300 ? -6.986 3.471 -12.895 1.00 91.75 300 LEU A C 1
ATOM 2429 O O . LEU A 1 300 ? -8.104 3.908 -13.154 1.00 91.75 300 LEU A O 1
ATOM 2433 N N . THR A 1 301 ? -6.648 2.211 -13.188 1.00 89.06 301 THR A N 1
ATOM 2434 C CA . THR A 1 301 ? -7.578 1.281 -13.852 1.00 89.06 301 THR A CA 1
ATOM 2435 C C . THR A 1 301 ? -8.889 1.156 -13.078 1.00 89.06 301 THR A C 1
ATOM 2437 O O . THR A 1 301 ? -9.965 1.229 -13.670 1.00 89.06 301 THR A O 1
ATOM 2440 N N . ASN A 1 302 ? -8.819 1.059 -11.746 1.00 79.81 302 ASN A N 1
ATOM 2441 C CA . ASN A 1 302 ? -10.021 0.978 -10.914 1.00 79.81 302 ASN A CA 1
ATOM 2442 C C . ASN A 1 302 ? -10.878 2.246 -10.974 1.00 79.81 302 ASN A C 1
ATOM 2444 O O . ASN A 1 302 ? -12.085 2.158 -10.787 1.00 79.81 302 ASN A O 1
ATOM 2448 N N . THR A 1 303 ? -10.303 3.405 -11.311 1.00 81.62 303 THR A N 1
ATOM 2449 C CA . THR A 1 303 ? -11.045 4.666 -11.472 1.00 81.62 303 THR A CA 1
ATOM 2450 C C . THR A 1 303 ? -11.617 4.838 -12.880 1.00 81.62 303 THR A C 1
ATOM 2452 O O . THR A 1 303 ? -11.920 5.960 -13.282 1.00 81.62 303 THR A O 1
ATOM 2455 N N . THR A 1 304 ? -11.747 3.752 -13.652 1.00 74.00 304 THR A N 1
ATOM 2456 C CA . THR A 1 304 ? -12.221 3.732 -15.050 1.00 74.00 304 THR A CA 1
ATOM 2457 C C . THR A 1 304 ? -11.326 4.491 -16.038 1.00 74.00 304 THR A C 1
ATOM 2459 O O . THR A 1 304 ? -11.767 4.885 -17.114 1.00 74.00 304 THR A O 1
ATOM 2462 N N . TYR A 1 305 ? -10.046 4.696 -15.716 1.00 71.62 305 TYR A N 1
ATOM 2463 C CA . TYR A 1 305 ? -9.078 5.258 -16.661 1.00 71.62 305 TYR A CA 1
ATOM 2464 C C . TYR A 1 305 ? -8.794 4.282 -17.822 1.00 71.62 305 TYR A C 1
ATOM 2466 O O . TYR A 1 305 ? -8.545 3.111 -17.528 1.00 71.62 305 TYR A O 1
ATOM 2474 N N . PRO A 1 306 ? -8.765 4.698 -19.114 1.00 63.91 306 PRO A N 1
ATOM 2475 C CA . PRO A 1 306 ? -8.968 6.034 -19.700 1.00 63.91 306 PRO A CA 1
ATOM 2476 C C . PRO A 1 306 ? -10.387 6.356 -20.180 1.00 63.91 306 PRO A C 1
ATOM 2478 O O . PRO A 1 306 ? -10.589 7.369 -20.847 1.00 63.91 306 PRO A O 1
ATOM 2481 N N . LEU A 1 307 ? -11.381 5.543 -19.827 1.00 66.50 307 LEU A N 1
ATOM 2482 C CA . LEU A 1 307 ? -12.788 5.761 -20.191 1.00 66.50 307 LEU A CA 1
ATOM 2483 C C . LEU A 1 307 ? -13.403 7.007 -19.523 1.00 66.50 307 LEU A C 1
ATOM 2485 O O . LEU A 1 307 ? -14.460 7.475 -19.930 1.00 66.50 307 LEU A O 1
ATOM 2489 N N . TRP A 1 308 ? -12.713 7.583 -18.542 1.00 61.66 308 TRP A N 1
ATOM 2490 C CA . TRP A 1 308 ? -13.031 8.816 -17.817 1.00 61.66 308 TRP A CA 1
ATOM 2491 C C . TRP A 1 308 ? -13.013 10.127 -18.641 1.00 61.66 308 TRP A C 1
ATOM 2493 O O . TRP A 1 308 ? -12.859 11.189 -18.047 1.00 61.66 308 TRP A O 1
ATOM 2503 N N . LEU A 1 309 ? -13.080 10.108 -19.979 1.00 48.38 309 LEU A N 1
ATOM 2504 C CA . LEU A 1 309 ? -13.064 11.336 -20.790 1.00 48.38 309 LEU A CA 1
ATOM 2505 C C . LEU A 1 309 ? -14.470 11.654 -21.333 1.00 48.38 309 LEU A C 1
ATOM 2507 O O . LEU A 1 309 ? -14.959 10.906 -22.181 1.00 48.38 309 LEU A O 1
ATOM 2511 N N . PRO A 1 310 ? -15.105 12.770 -20.902 1.00 48.06 310 PRO A N 1
ATOM 2512 C CA . PRO A 1 310 ? -14.599 13.807 -19.986 1.00 48.06 310 PRO A CA 1
ATOM 2513 C C . PRO A 1 310 ? -14.644 13.389 -18.498 1.00 48.06 310 PRO A C 1
ATOM 2515 O O . PRO A 1 310 ? -15.470 12.548 -18.135 1.00 48.06 310 PRO A O 1
ATOM 2518 N N . PRO A 1 311 ? -13.785 13.977 -17.632 1.00 49.84 311 PRO A N 1
ATOM 2519 C CA . PRO A 1 311 ? -13.695 13.623 -16.215 1.00 49.84 311 PRO A CA 1
ATOM 2520 C C . PRO A 1 311 ? -15.057 13.775 -15.543 1.00 49.84 311 PRO A C 1
ATOM 2522 O O . PRO A 1 311 ? -15.603 14.874 -15.445 1.00 49.84 311 PRO A O 1
ATOM 2525 N N . SER A 1 312 ? -15.620 12.653 -15.101 1.00 49.62 312 SER A N 1
ATOM 2526 C CA . SER A 1 312 ? -16.886 12.660 -14.380 1.00 49.62 312 SER A CA 1
ATOM 2527 C C . SER A 1 312 ? -16.684 13.264 -12.982 1.00 49.62 312 SER A C 1
ATOM 2529 O O . SER A 1 312 ? -15.717 12.893 -12.309 1.00 49.62 312 SER A O 1
ATOM 2531 N N . PRO A 1 313 ? -17.607 14.107 -12.478 1.00 47.06 313 PRO A N 1
ATOM 2532 C CA . PRO A 1 313 ? -17.655 14.495 -11.062 1.00 47.06 313 PRO A CA 1
ATOM 2533 C C . PRO A 1 313 ? -17.832 13.294 -10.110 1.00 47.06 313 PRO A C 1
ATOM 2535 O O . PRO A 1 313 ? -17.693 13.442 -8.903 1.00 47.06 313 PRO A O 1
ATOM 2538 N N . THR A 1 314 ? -18.090 12.095 -10.647 1.00 52.81 314 THR A N 1
ATOM 2539 C CA . THR A 1 314 ? -18.102 10.814 -9.923 1.00 52.81 314 THR A CA 1
ATOM 2540 C C . THR A 1 314 ? -16.739 10.104 -9.903 1.00 52.81 314 THR A C 1
ATOM 2542 O O . THR A 1 314 ? -16.660 8.953 -9.477 1.00 52.81 314 THR A O 1
ATOM 2545 N N . SER A 1 315 ? -15.666 10.726 -10.407 1.00 71.31 315 SER A N 1
ATOM 2546 C CA . SER A 1 315 ? -14.322 10.151 -10.325 1.00 71.31 315 SER A CA 1
ATOM 2547 C C . SER A 1 315 ? -13.793 10.280 -8.901 1.00 71.31 315 SER A C 1
ATOM 2549 O O . SER A 1 315 ? -13.661 11.372 -8.357 1.00 71.31 315 SER A O 1
ATOM 2551 N N . PHE A 1 316 ? -13.454 9.147 -8.298 1.00 86.06 316 PHE A N 1
ATOM 2552 C CA . PHE A 1 316 ? -12.836 9.083 -6.977 1.00 86.06 316 PHE A CA 1
ATOM 2553 C C . PHE A 1 316 ? -11.300 9.223 -7.033 1.00 86.06 316 PHE A C 1
ATOM 2555 O O . PHE A 1 316 ? -10.632 9.070 -6.011 1.00 86.06 316 PHE A O 1
ATOM 2562 N N . TRP A 1 317 ? -10.730 9.552 -8.201 1.00 89.62 317 TRP A N 1
ATOM 2563 C CA . TRP A 1 317 ? -9.316 9.910 -8.373 1.00 89.62 317 TRP A CA 1
ATOM 2564 C C . TRP A 1 317 ? -9.061 11.387 -8.000 1.00 89.62 317 TRP A C 1
ATOM 2566 O O . TRP A 1 317 ? -9.884 12.237 -8.342 1.00 89.62 317 TRP A O 1
ATOM 2576 N N . PRO A 1 318 ? -7.927 11.739 -7.362 1.00 93.44 318 PRO A N 1
ATOM 2577 C CA . PRO A 1 318 ? -6.830 10.871 -6.933 1.00 93.44 318 PRO A CA 1
ATOM 2578 C C . PRO A 1 318 ? -7.112 10.103 -5.641 1.00 93.44 318 PRO A C 1
ATOM 2580 O O . PRO A 1 318 ? -8.062 10.404 -4.921 1.00 93.44 318 PRO A O 1
ATOM 2583 N N . ALA A 1 319 ? -6.282 9.096 -5.355 1.00 96.38 319 ALA A N 1
ATOM 2584 C CA . ALA A 1 319 ? -6.309 8.406 -4.068 1.00 96.38 319 ALA A CA 1
ATOM 2585 C C . ALA A 1 319 ? -6.064 9.393 -2.917 1.00 96.38 319 ALA A C 1
ATOM 2587 O O . ALA A 1 319 ? -5.097 10.157 -2.929 1.00 96.38 319 ALA A O 1
ATOM 2588 N N . ASP A 1 320 ? -6.927 9.347 -1.905 1.00 97.81 320 ASP A N 1
ATOM 2589 C CA . ASP A 1 320 ? -6.737 10.077 -0.657 1.00 97.81 320 ASP A CA 1
ATOM 2590 C C . ASP A 1 320 ? -5.566 9.470 0.129 1.00 97.81 320 ASP A C 1
ATOM 2592 O O . ASP A 1 320 ? -4.752 10.207 0.686 1.00 97.81 320 ASP A O 1
ATOM 2596 N N . VAL A 1 321 ? -5.448 8.134 0.152 1.00 98.56 321 VAL A N 1
ATOM 2597 C CA . VAL A 1 321 ? -4.337 7.428 0.812 1.00 98.56 321 VAL A CA 1
ATOM 2598 C C . VAL A 1 321 ? -3.917 6.178 0.039 1.00 98.56 321 VAL A C 1
ATOM 2600 O O . VAL A 1 321 ? -4.714 5.266 -0.174 1.00 98.56 321 VAL A O 1
ATOM 2603 N N . HIS A 1 322 ? -2.629 6.074 -0.279 1.00 98.75 322 HIS A N 1
ATOM 2604 C CA . HIS A 1 322 ? -2.000 4.787 -0.588 1.00 98.75 322 HIS A CA 1
ATOM 2605 C C . HIS A 1 322 ? -1.414 4.180 0.690 1.00 98.75 322 HIS A C 1
ATOM 2607 O O . HIS A 1 322 ? -0.514 4.766 1.292 1.00 98.75 322 HIS A O 1
ATOM 2613 N N . VAL A 1 323 ? -1.909 3.014 1.112 1.00 98.69 323 VAL A N 1
ATOM 2614 C CA . VAL A 1 323 ? -1.342 2.245 2.229 1.00 98.69 323 VAL A CA 1
ATOM 2615 C C . VAL A 1 323 ? -0.356 1.236 1.661 1.00 98.69 323 VAL A C 1
ATOM 2617 O O . VAL A 1 323 ? -0.749 0.384 0.871 1.00 98.69 323 VAL A O 1
ATOM 2620 N N . ILE A 1 324 ? 0.918 1.316 2.045 1.00 97.31 324 ILE A N 1
ATOM 2621 C CA . ILE A 1 324 ? 1.995 0.488 1.484 1.00 97.31 324 ILE A CA 1
ATOM 2622 C C . ILE A 1 324 ? 2.985 0.009 2.552 1.00 97.31 324 ILE A C 1
ATOM 2624 O O . ILE A 1 324 ? 3.071 0.578 3.639 1.00 97.31 324 ILE A O 1
ATOM 2628 N N . GLY A 1 325 ? 3.776 -1.015 2.232 1.00 91.81 325 GLY A N 1
ATOM 2629 C CA . GLY A 1 325 ? 4.951 -1.384 3.024 1.00 91.81 325 GLY A CA 1
ATOM 2630 C C . GLY A 1 325 ? 6.155 -0.480 2.733 1.00 91.81 325 GLY A C 1
ATOM 2631 O O . GLY A 1 325 ? 6.303 0.050 1.628 1.00 91.81 325 GLY A O 1
ATOM 2632 N N . LYS A 1 326 ? 7.053 -0.324 3.715 1.00 89.00 326 LYS A N 1
ATOM 2633 C CA . LYS A 1 326 ? 8.289 0.476 3.577 1.00 89.00 326 LYS A CA 1
ATOM 2634 C C . LYS A 1 326 ? 9.222 0.015 2.455 1.00 89.00 326 LYS A C 1
ATOM 2636 O O . LYS A 1 326 ? 10.000 0.808 1.935 1.00 89.00 326 LYS A O 1
ATOM 2641 N N . ASP A 1 327 ? 9.155 -1.256 2.082 1.00 83.00 327 ASP A N 1
ATOM 2642 C CA . ASP A 1 327 ? 9.960 -1.880 1.034 1.00 83.00 327 ASP A CA 1
ATOM 2643 C C . ASP A 1 327 ? 9.634 -1.368 -0.372 1.00 83.00 327 ASP A C 1
ATOM 2645 O O . ASP A 1 327 ? 10.502 -1.385 -1.245 1.00 83.00 327 ASP A O 1
ATOM 2649 N N . ILE A 1 328 ? 8.416 -0.865 -0.582 1.00 85.12 328 ILE A N 1
ATOM 2650 C CA . ILE A 1 328 ? 7.956 -0.383 -1.888 1.00 85.12 328 ILE A CA 1
ATOM 2651 C C . ILE A 1 328 ? 7.766 1.138 -1.943 1.00 85.12 328 ILE A C 1
ATOM 2653 O O . ILE A 1 328 ? 7.217 1.665 -2.916 1.00 85.12 328 ILE A O 1
ATOM 2657 N N . LEU A 1 329 ? 8.253 1.857 -0.924 1.00 92.00 329 LEU A N 1
ATOM 2658 C CA . LEU A 1 329 ? 8.120 3.310 -0.811 1.00 92.00 329 LEU A CA 1
ATOM 2659 C C . LEU A 1 329 ? 8.731 4.043 -2.008 1.00 92.00 329 LEU A C 1
ATOM 2661 O O . LEU A 1 329 ? 8.094 4.934 -2.555 1.00 92.00 329 LEU A O 1
ATOM 2665 N N . ARG A 1 330 ? 9.922 3.640 -2.469 1.00 89.50 330 ARG A N 1
ATOM 2666 C CA . ARG A 1 330 ? 10.594 4.264 -3.625 1.00 89.50 330 ARG A CA 1
ATOM 2667 C C . ARG A 1 330 ? 9.702 4.282 -4.870 1.00 89.50 330 ARG A C 1
ATOM 2669 O O . ARG A 1 330 ? 9.630 5.293 -5.563 1.00 89.50 330 ARG A O 1
ATOM 2676 N N . PHE A 1 331 ? 9.005 3.179 -5.142 1.00 89.94 331 PHE A N 1
ATOM 2677 C CA . PHE A 1 331 ? 8.138 3.066 -6.315 1.00 89.94 331 PHE A CA 1
ATOM 2678 C C . PHE A 1 331 ? 6.939 4.017 -6.214 1.00 89.94 331 PHE A C 1
ATOM 2680 O O . PHE A 1 331 ? 6.607 4.681 -7.188 1.00 89.94 331 PHE A O 1
ATOM 2687 N N . HIS A 1 332 ? 6.342 4.150 -5.028 1.00 97.44 332 HIS A N 1
ATOM 2688 C CA . HIS A 1 332 ? 5.141 4.967 -4.807 1.00 97.44 332 HIS A CA 1
ATOM 2689 C C . HIS A 1 332 ? 5.431 6.449 -4.577 1.00 97.44 332 HIS A C 1
ATOM 2691 O O . HIS A 1 332 ? 4.584 7.287 -4.861 1.00 97.44 332 HIS A O 1
ATOM 2697 N N . ALA A 1 333 ? 6.609 6.770 -4.049 1.00 97.50 333 ALA A N 1
ATOM 2698 C CA . ALA A 1 333 ? 6.978 8.125 -3.680 1.00 97.50 333 ALA A CA 1
ATOM 2699 C C . ALA A 1 333 ? 7.884 8.808 -4.707 1.00 97.50 333 ALA A C 1
ATOM 2701 O O . ALA A 1 333 ? 8.018 10.015 -4.626 1.00 97.50 333 ALA A O 1
ATOM 2702 N N . ILE A 1 334 ? 8.488 8.079 -5.659 1.00 95.19 334 ILE A N 1
ATOM 2703 C CA . ILE A 1 334 ? 9.347 8.658 -6.710 1.00 95.19 334 ILE A CA 1
ATOM 2704 C C . ILE A 1 334 ? 8.826 8.306 -8.104 1.00 95.19 334 ILE A C 1
ATOM 2706 O O . ILE A 1 334 ? 8.534 9.196 -8.896 1.00 95.19 334 ILE A O 1
ATOM 2710 N N . TYR A 1 335 ? 8.700 7.015 -8.427 1.00 94.56 335 TYR A N 1
ATOM 2711 C CA . TYR A 1 335 ? 8.348 6.613 -9.797 1.00 94.56 335 TYR A CA 1
ATOM 2712 C C . TYR A 1 335 ? 6.896 6.934 -10.113 1.00 94.56 335 TYR A C 1
ATOM 2714 O O . TYR A 1 335 ? 6.602 7.512 -11.154 1.00 94.56 335 TYR A O 1
ATOM 2722 N N . TRP A 1 336 ? 5.999 6.600 -9.189 1.00 97.81 336 TRP A N 1
ATOM 2723 C CA . TRP A 1 336 ? 4.579 6.837 -9.350 1.00 97.81 336 TRP A CA 1
ATOM 2724 C C . TRP A 1 336 ? 4.235 8.309 -9.607 1.00 97.81 336 TRP A C 1
ATOM 2726 O O . TRP A 1 336 ? 3.650 8.592 -10.655 1.00 97.81 336 TRP A O 1
ATOM 2736 N N . PRO A 1 337 ? 4.634 9.268 -8.745 1.00 98.06 337 PRO A N 1
ATOM 2737 C CA . PRO A 1 337 ? 4.360 10.672 -9.009 1.00 98.06 337 PRO A CA 1
ATOM 2738 C C . PRO A 1 337 ? 5.043 11.167 -10.287 1.00 98.06 337 PRO A C 1
ATOM 2740 O O . PRO A 1 337 ? 4.448 11.967 -10.997 1.00 98.06 337 PRO A O 1
ATOM 2743 N N . ALA A 1 338 ? 6.231 10.667 -10.647 1.00 98.06 338 ALA A N 1
ATOM 2744 C CA . ALA A 1 338 ? 6.864 11.034 -11.914 1.00 98.06 338 ALA A CA 1
ATOM 2745 C C . ALA A 1 338 ? 6.050 10.566 -13.132 1.00 98.06 338 ALA A C 1
ATOM 2747 O O . ALA A 1 338 ? 5.865 11.337 -14.072 1.00 98.06 338 ALA A O 1
ATOM 2748 N N . PHE A 1 339 ? 5.511 9.341 -13.111 1.00 97.62 339 PHE A N 1
ATOM 2749 C CA . PHE A 1 339 ? 4.616 8.862 -14.167 1.00 97.62 339 PHE A CA 1
ATOM 2750 C C . PHE A 1 339 ? 3.339 9.703 -14.249 1.00 97.62 339 PHE A C 1
ATOM 2752 O O . PHE A 1 339 ? 2.935 10.090 -15.342 1.00 97.62 339 PHE A O 1
ATOM 2759 N N . LEU A 1 340 ? 2.727 10.036 -13.110 1.00 97.25 340 LEU A N 1
ATOM 2760 C CA . LEU A 1 340 ? 1.538 10.888 -13.071 1.00 97.25 340 LEU A CA 1
ATOM 2761 C C . LEU A 1 340 ? 1.819 12.303 -13.597 1.00 97.25 340 LEU A C 1
ATOM 2763 O O . LEU A 1 340 ? 1.028 12.821 -14.381 1.00 97.25 340 LEU A O 1
ATOM 2767 N N . LEU A 1 341 ? 2.962 12.901 -13.244 1.00 97.31 341 LEU A N 1
ATOM 2768 C CA . LEU A 1 341 ? 3.401 14.196 -13.775 1.00 97.31 341 LEU A CA 1
ATOM 2769 C C . LEU A 1 341 ? 3.611 14.139 -15.295 1.00 97.31 341 LEU A C 1
ATOM 2771 O O . LEU A 1 341 ? 3.147 15.025 -16.007 1.00 97.31 341 LEU A O 1
ATOM 2775 N N . ALA A 1 342 ? 4.244 13.078 -15.804 1.00 96.88 342 ALA A N 1
ATOM 2776 C CA . ALA A 1 342 ? 4.431 12.858 -17.241 1.00 96.88 342 ALA A CA 1
ATOM 2777 C C . ALA A 1 342 ? 3.105 12.682 -18.004 1.00 96.88 342 ALA A C 1
ATOM 2779 O O . ALA A 1 342 ? 3.011 13.022 -19.184 1.00 96.88 342 ALA A O 1
ATOM 2780 N N . LEU A 1 343 ? 2.081 12.153 -17.331 1.00 93.88 343 LEU A N 1
ATOM 2781 C CA . LEU A 1 343 ? 0.722 11.995 -17.851 1.00 93.88 343 LEU A CA 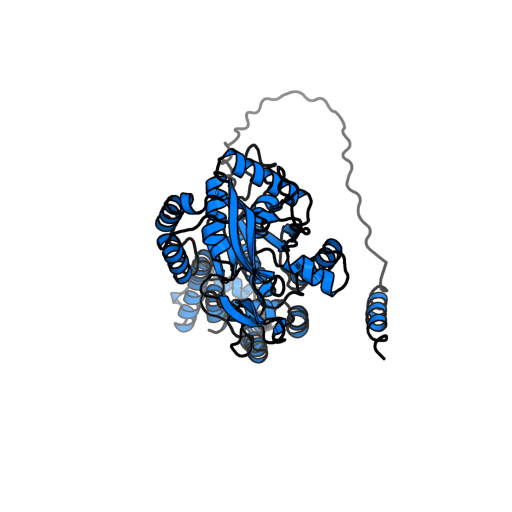1
ATOM 2782 C C . LEU A 1 343 ? -0.166 13.231 -17.616 1.00 93.88 343 LEU A C 1
ATOM 2784 O O . LEU A 1 343 ? -1.298 13.252 -18.101 1.00 93.88 343 LEU A O 1
ATOM 2788 N N . ASN A 1 344 ? 0.338 14.248 -16.908 1.00 92.88 344 ASN A N 1
ATOM 2789 C CA . ASN A 1 344 ? -0.409 15.420 -16.448 1.00 92.88 344 ASN A CA 1
ATOM 2790 C C . ASN A 1 344 ? -1.663 15.056 -15.624 1.00 92.88 344 ASN A C 1
ATOM 2792 O O . ASN A 1 344 ? -2.758 15.567 -15.866 1.00 92.88 344 ASN A O 1
ATOM 2796 N N . LEU A 1 345 ? -1.508 14.131 -14.672 1.00 91.94 345 LEU A N 1
ATOM 2797 C CA . LEU A 1 345 ? -2.575 13.645 -13.794 1.00 91.94 345 LEU A CA 1
ATOM 2798 C C . LEU A 1 345 ? -2.400 14.131 -12.346 1.00 91.94 345 LEU A C 1
ATOM 2800 O O . LEU A 1 345 ? -1.265 14.281 -11.887 1.00 91.94 345 LEU A O 1
ATOM 2804 N N . PRO A 1 346 ? -3.504 14.320 -11.591 1.00 93.50 346 PRO A N 1
ATOM 2805 C CA . PRO A 1 346 ? -3.436 14.644 -10.169 1.00 93.50 346 PRO A CA 1
ATOM 2806 C C . PRO A 1 346 ? -2.674 13.582 -9.370 1.00 93.50 346 PRO A C 1
ATOM 2808 O O . PRO A 1 346 ? -2.879 12.382 -9.570 1.00 93.50 346 PRO A O 1
ATOM 2811 N N . LEU A 1 347 ? -1.832 14.038 -8.444 1.00 96.25 347 LEU A N 1
ATOM 2812 C CA . LEU A 1 347 ? -1.076 13.192 -7.522 1.00 96.25 347 LEU A CA 1
ATOM 2813 C C . LEU A 1 347 ? -1.955 12.718 -6.348 1.00 96.25 347 LEU A C 1
ATOM 2815 O O . LEU A 1 347 ? -2.879 13.433 -5.955 1.00 96.25 347 LEU A O 1
ATOM 2819 N N . PRO A 1 348 ? -1.674 11.538 -5.759 1.00 96.31 348 PRO A N 1
ATOM 2820 C CA . PRO A 1 348 ? -2.358 11.085 -4.547 1.00 96.31 348 PRO A CA 1
ATOM 2821 C C . PRO A 1 348 ? -2.126 12.052 -3.381 1.00 96.31 348 PRO A C 1
ATOM 2823 O O . PRO A 1 348 ? -1.062 12.664 -3.283 1.00 96.31 348 PRO A O 1
ATOM 2826 N N . HIS A 1 349 ? -3.096 12.177 -2.473 1.00 97.06 349 HIS A N 1
ATOM 2827 C CA . HIS A 1 349 ? -3.032 13.158 -1.382 1.00 97.06 349 HIS A CA 1
ATOM 2828 C C . HIS A 1 349 ? -2.077 12.758 -0.258 1.00 97.06 349 HIS A C 1
ATOM 2830 O O . HIS A 1 349 ? -1.467 13.631 0.356 1.00 97.06 349 HIS A O 1
ATOM 2836 N N . ARG A 1 350 ? -1.969 11.462 0.060 1.00 98.06 350 ARG A N 1
ATOM 2837 C CA . ARG A 1 350 ? -1.094 10.948 1.121 1.00 98.06 350 ARG A CA 1
ATOM 2838 C C . ARG A 1 350 ? -0.604 9.533 0.812 1.00 98.06 350 ARG A C 1
ATOM 2840 O O . ARG A 1 350 ? -1.283 8.745 0.153 1.00 98.06 350 ARG A O 1
ATOM 2847 N N . ILE A 1 351 ? 0.544 9.182 1.378 1.00 98.56 351 ILE A N 1
ATOM 2848 C CA . ILE A 1 351 ? 1.079 7.822 1.437 1.00 98.56 351 ILE A CA 1
ATOM 2849 C C . ILE A 1 351 ? 1.255 7.446 2.908 1.00 98.56 351 ILE A C 1
ATOM 2851 O O . ILE A 1 351 ? 2.034 8.074 3.624 1.00 98.56 351 ILE A O 1
ATOM 2855 N N . LEU A 1 352 ? 0.559 6.400 3.350 1.00 98.44 352 LEU A N 1
ATOM 2856 C CA . LEU A 1 352 ? 0.828 5.737 4.620 1.00 98.44 352 LEU A CA 1
ATOM 2857 C C . LEU A 1 352 ? 1.746 4.547 4.353 1.00 98.44 352 LEU A C 1
ATOM 2859 O O . LEU A 1 352 ? 1.311 3.530 3.820 1.00 98.44 352 LEU A O 1
ATOM 2863 N N . THR A 1 353 ? 3.009 4.655 4.751 1.00 96.69 353 THR A N 1
ATOM 2864 C CA . THR A 1 353 ? 3.946 3.535 4.701 1.00 96.69 353 THR A CA 1
ATOM 2865 C C . THR A 1 353 ? 4.108 2.922 6.084 1.00 96.69 353 THR A C 1
ATOM 2867 O O . THR A 1 353 ? 4.480 3.603 7.037 1.00 96.69 353 THR A O 1
ATOM 2870 N N . HIS A 1 354 ? 3.865 1.621 6.198 1.00 95.94 354 HIS A N 1
ATOM 2871 C CA . HIS A 1 354 ? 4.011 0.894 7.454 1.00 95.94 354 HIS A CA 1
ATOM 2872 C C . HIS A 1 354 ? 5.288 0.049 7.489 1.00 95.94 354 HIS A C 1
ATOM 2874 O O . HIS A 1 354 ? 5.905 -0.272 6.465 1.00 95.94 354 HIS A O 1
ATOM 2880 N N . ALA A 1 355 ? 5.680 -0.322 8.701 1.00 91.19 355 ALA A N 1
ATOM 2881 C CA . ALA A 1 355 ? 6.822 -1.171 8.968 1.00 91.19 355 ALA A CA 1
ATOM 2882 C C . ALA A 1 355 ? 6.497 -2.655 8.699 1.00 91.19 355 ALA A C 1
ATOM 2884 O O . ALA A 1 355 ? 5.357 -3.019 8.389 1.00 91.19 355 ALA A O 1
ATOM 2885 N N . HIS A 1 356 ? 7.504 -3.524 8.763 1.00 85.81 356 HIS A N 1
ATOM 2886 C CA . HIS A 1 356 ? 7.308 -4.958 8.576 1.00 85.81 356 HIS A CA 1
ATOM 2887 C C . HIS A 1 356 ? 6.877 -5.633 9.873 1.00 85.81 356 HIS A C 1
ATOM 2889 O O . HIS A 1 356 ? 7.259 -5.227 10.969 1.00 85.81 356 HIS A O 1
ATOM 2895 N N . TRP A 1 357 ? 6.166 -6.745 9.711 1.00 87.88 357 TRP A N 1
ATOM 2896 C CA . TRP A 1 357 ? 6.068 -7.738 10.765 1.00 87.88 357 TRP A CA 1
ATOM 2897 C C . TRP A 1 357 ? 7.287 -8.663 10.736 1.00 87.88 357 TRP A C 1
ATOM 2899 O O . TRP A 1 357 ? 7.653 -9.206 9.685 1.00 87.88 357 TRP A O 1
ATOM 2909 N N . THR A 1 358 ? 7.898 -8.865 11.894 1.00 85.06 358 THR A N 1
ATOM 2910 C CA . THR A 1 358 ? 8.972 -9.831 12.124 1.00 85.06 358 THR A CA 1
ATOM 2911 C C . THR A 1 358 ? 8.453 -11.027 12.918 1.00 85.06 358 THR A C 1
ATOM 2913 O O . THR A 1 358 ? 7.337 -11.012 13.430 1.00 85.06 358 THR A O 1
ATOM 2916 N N . MET A 1 359 ? 9.236 -12.099 12.968 1.00 81.50 359 MET A N 1
ATOM 2917 C CA . MET A 1 359 ? 9.036 -13.195 13.913 1.00 81.50 359 MET A CA 1
ATOM 2918 C C . MET A 1 359 ? 10.389 -13.530 14.537 1.00 81.50 359 MET A C 1
ATOM 2920 O O . MET A 1 359 ? 11.342 -13.819 13.802 1.00 81.50 359 MET A O 1
ATOM 2924 N N . ASN A 1 360 ? 10.484 -13.482 15.869 1.00 78.81 360 ASN A N 1
ATOM 2925 C CA . ASN A 1 360 ? 11.751 -13.569 16.605 1.00 78.81 360 ASN A CA 1
ATOM 2926 C C . ASN A 1 360 ? 12.764 -12.504 16.136 1.00 78.81 360 ASN A C 1
ATOM 2928 O O . ASN A 1 360 ? 13.938 -12.809 15.909 1.00 78.81 360 ASN A O 1
ATOM 2932 N N . HIS A 1 361 ? 12.290 -11.276 15.905 1.00 78.12 361 HIS A N 1
ATOM 2933 C CA . HIS A 1 361 ? 13.064 -10.127 15.414 1.00 78.12 361 HIS A CA 1
ATOM 2934 C C . HIS A 1 361 ? 13.735 -10.330 14.046 1.00 78.12 361 HIS A C 1
ATOM 2936 O O . HIS A 1 361 ? 14.631 -9.582 13.658 1.00 78.12 361 HIS A O 1
ATOM 2942 N N . ARG A 1 362 ? 13.304 -11.338 13.280 1.00 73.19 362 ARG A N 1
ATOM 2943 C CA . ARG A 1 362 ? 13.749 -11.566 11.902 1.00 73.19 362 ARG A CA 1
ATOM 2944 C C . ARG A 1 362 ? 12.607 -11.296 10.942 1.00 73.19 362 ARG A C 1
ATOM 2946 O O . ARG A 1 362 ? 11.473 -11.706 11.192 1.00 73.19 362 ARG A O 1
ATOM 2953 N N . LYS A 1 363 ? 12.907 -10.642 9.816 1.00 69.19 363 LYS A N 1
ATOM 2954 C CA . LYS A 1 363 ? 11.925 -10.419 8.747 1.00 69.19 363 LYS A CA 1
ATOM 2955 C C . LYS A 1 363 ? 11.297 -11.757 8.354 1.00 69.19 363 LYS A C 1
ATOM 2957 O O . LYS A 1 363 ? 12.004 -12.747 8.151 1.00 69.19 363 LYS A O 1
ATOM 2962 N N . MET A 1 364 ? 9.971 -11.791 8.270 1.00 73.25 364 MET A N 1
ATOM 2963 C CA . MET A 1 364 ? 9.281 -12.971 7.766 1.00 73.25 364 MET A CA 1
ATOM 2964 C C . MET A 1 364 ? 9.550 -13.138 6.278 1.00 73.25 364 MET A C 1
ATOM 2966 O O . MET A 1 364 ? 9.421 -12.194 5.498 1.00 73.25 364 MET A O 1
ATOM 2970 N N . SER A 1 365 ? 9.909 -14.353 5.881 1.00 64.31 365 SER A N 1
ATOM 2971 C CA . SER A 1 365 ? 9.997 -14.721 4.477 1.00 64.31 365 SER A CA 1
ATOM 2972 C C . SER A 1 365 ? 9.682 -16.200 4.289 1.00 64.31 365 SER A C 1
ATOM 2974 O O . SER A 1 365 ? 9.870 -17.024 5.189 1.00 64.31 365 SER A O 1
ATOM 2976 N N . LYS A 1 366 ? 9.192 -16.549 3.098 1.00 57.41 366 LYS A N 1
ATOM 2977 C CA . LYS A 1 366 ? 8.891 -17.942 2.752 1.00 57.41 366 LYS A CA 1
ATOM 2978 C C . LYS A 1 366 ? 10.165 -18.788 2.664 1.00 57.41 366 LYS A C 1
ATOM 2980 O O . LYS A 1 366 ? 10.146 -19.931 3.105 1.00 57.41 366 LYS A O 1
ATOM 2985 N N . SER A 1 367 ? 11.271 -18.227 2.163 1.00 55.16 367 SER A N 1
ATOM 2986 C CA . SER A 1 367 ? 12.556 -18.934 2.050 1.00 55.16 367 SER A CA 1
ATOM 2987 C C . SER A 1 367 ? 13.161 -19.283 3.411 1.00 55.16 367 SER A C 1
ATOM 2989 O O . SER A 1 367 ? 13.816 -20.310 3.538 1.00 55.16 367 SER A O 1
ATOM 2991 N N . THR A 1 368 ? 12.892 -18.480 4.445 1.00 59.97 368 THR A N 1
ATOM 2992 C CA . THR A 1 368 ? 13.327 -18.747 5.827 1.00 59.97 368 THR A CA 1
ATOM 2993 C C . THR A 1 368 ? 12.333 -19.578 6.641 1.00 59.97 368 THR A C 1
ATOM 2995 O O . THR A 1 368 ? 12.618 -19.892 7.793 1.00 59.97 368 THR A O 1
ATOM 2998 N N . GLY A 1 369 ? 11.165 -19.924 6.084 1.00 67.69 369 GLY A N 1
ATOM 2999 C CA . GLY A 1 369 ? 10.160 -20.779 6.731 1.00 67.69 369 GLY A CA 1
ATOM 3000 C C . GLY A 1 369 ? 9.483 -20.191 7.979 1.00 67.69 369 GLY A C 1
ATOM 3001 O O . GLY A 1 369 ? 8.720 -20.890 8.636 1.00 67.69 369 GLY A O 1
ATOM 3002 N N . ASN A 1 370 ? 9.731 -18.919 8.309 1.00 73.62 370 ASN A N 1
ATOM 3003 C CA . ASN A 1 370 ? 9.182 -18.231 9.488 1.00 73.62 370 ASN A CA 1
ATOM 3004 C C . ASN A 1 370 ? 7.927 -17.396 9.175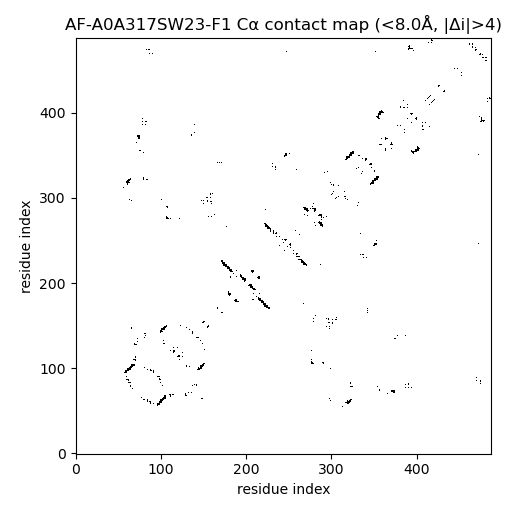 1.00 73.62 370 ASN A C 1
ATOM 3006 O O . ASN A 1 370 ? 7.488 -16.618 10.015 1.00 73.62 370 ASN A O 1
ATOM 3010 N N . ALA A 1 371 ? 7.366 -17.505 7.969 1.00 80.81 371 ALA A N 1
ATOM 3011 C CA . ALA A 1 371 ? 6.167 -16.766 7.593 1.00 80.81 371 ALA A CA 1
ATOM 3012 C C . ALA A 1 371 ? 4.927 -17.302 8.327 1.00 80.81 371 ALA A C 1
ATOM 3014 O O . ALA A 1 371 ? 4.595 -18.485 8.244 1.00 80.81 371 ALA A O 1
ATOM 3015 N N . VAL A 1 372 ? 4.208 -16.412 9.009 1.00 86.81 372 VAL A N 1
ATOM 3016 C CA . VAL A 1 372 ? 2.959 -16.751 9.698 1.00 86.81 372 VAL A CA 1
ATOM 3017 C C . VAL A 1 372 ? 1.820 -16.860 8.686 1.00 86.81 372 VAL A C 1
ATOM 3019 O O . VAL A 1 372 ? 1.514 -15.896 7.976 1.00 86.81 372 VAL A O 1
ATOM 3022 N N . ASN A 1 373 ? 1.172 -18.030 8.653 1.00 92.81 373 ASN A N 1
ATOM 3023 C CA . ASN A 1 373 ? -0.014 -18.267 7.836 1.00 92.81 373 ASN A CA 1
ATOM 3024 C C . ASN A 1 373 ? -1.221 -17.502 8.425 1.00 92.81 373 ASN A C 1
ATOM 3026 O O . ASN A 1 373 ? -1.639 -17.797 9.550 1.00 92.81 373 ASN A O 1
ATOM 3030 N N . PRO A 1 374 ? -1.807 -16.547 7.682 1.00 95.50 374 PRO A N 1
ATOM 3031 C CA . PRO A 1 374 ? -2.865 -15.692 8.195 1.00 95.50 374 PRO A CA 1
ATOM 3032 C C . PRO A 1 374 ? -4.190 -16.441 8.370 1.00 95.50 374 PRO A C 1
ATOM 3034 O O . PRO A 1 374 ? -4.922 -16.128 9.301 1.00 95.50 374 PRO A O 1
ATOM 3037 N N . PHE A 1 375 ? -4.481 -17.463 7.559 1.00 97.00 375 PHE A N 1
ATOM 3038 C CA . PHE A 1 375 ? -5.701 -18.265 7.700 1.00 97.00 375 PHE A CA 1
ATOM 3039 C C . PHE A 1 375 ? -5.715 -19.030 9.019 1.00 97.00 375 PHE A C 1
ATOM 3041 O O . PHE A 1 375 ? -6.715 -19.020 9.727 1.00 97.00 375 PHE A O 1
ATOM 3048 N N . PHE A 1 376 ? -4.583 -19.638 9.387 1.00 95.06 376 PHE A N 1
ATOM 3049 C CA . PHE A 1 376 ? -4.463 -20.311 10.679 1.00 95.06 376 PHE A CA 1
ATOM 3050 C C . PHE A 1 376 ? -4.598 -19.327 11.845 1.00 95.06 376 PHE A C 1
ATOM 3052 O O . PHE A 1 376 ? -5.227 -19.649 12.848 1.00 95.06 376 PHE A O 1
ATOM 3059 N N . ALA A 1 377 ? -4.025 -18.125 11.726 1.00 95.62 377 ALA A N 1
ATOM 3060 C CA . ALA A 1 377 ? -4.155 -17.103 12.759 1.00 95.62 377 ALA A CA 1
ATOM 3061 C C . ALA A 1 377 ? -5.615 -16.635 12.924 1.00 95.62 377 ALA A C 1
ATOM 3063 O O . ALA A 1 377 ? -6.099 -16.549 14.052 1.00 95.62 377 ALA A O 1
ATOM 3064 N N . LEU A 1 378 ? -6.324 -16.385 11.818 1.00 97.69 378 LEU A N 1
ATOM 3065 C CA . LEU A 1 378 ? -7.736 -15.989 11.819 1.00 97.69 378 LEU A CA 1
ATOM 3066 C C . LEU A 1 378 ? -8.643 -17.093 12.381 1.00 97.69 378 LEU A C 1
ATOM 3068 O O . LEU A 1 378 ? -9.453 -16.807 13.258 1.00 97.69 378 LEU A O 1
ATOM 3072 N N . ASP A 1 379 ? -8.467 -18.343 11.943 1.00 96.94 379 ASP A N 1
ATOM 3073 C CA . ASP A 1 379 ? -9.231 -19.500 12.438 1.00 96.94 379 ASP A CA 1
ATOM 3074 C C . ASP A 1 379 ? -8.997 -19.732 13.938 1.00 96.94 379 ASP A C 1
ATOM 3076 O O . ASP A 1 379 ? -9.932 -19.941 14.709 1.00 96.94 379 ASP A O 1
ATOM 3080 N N . ARG A 1 380 ? -7.738 -19.629 14.382 1.00 95.88 380 ARG A N 1
ATOM 3081 C CA . ARG A 1 380 ? -7.362 -19.903 15.772 1.00 95.88 380 ARG A CA 1
ATOM 3082 C C . ARG A 1 380 ? -7.809 -18.824 16.753 1.00 95.88 380 ARG A C 1
ATOM 3084 O O . ARG A 1 380 ? -8.212 -19.164 17.865 1.00 95.88 380 ARG A O 1
ATOM 3091 N N . PHE A 1 381 ? -7.640 -17.549 16.407 1.00 96.19 381 PHE A N 1
ATOM 3092 C CA . PHE A 1 381 ? -7.842 -16.439 17.349 1.00 96.19 381 PHE A CA 1
ATOM 3093 C C . PHE A 1 381 ? -9.132 -15.655 17.101 1.00 96.19 381 PHE A C 1
ATOM 3095 O O . PHE A 1 381 ? -9.573 -14.927 17.986 1.00 96.19 381 PHE A O 1
ATOM 3102 N N . GLY A 1 382 ? -9.758 -15.822 15.939 1.00 96.75 382 GLY A N 1
ATOM 3103 C CA . GLY A 1 382 ? -10.914 -15.045 15.517 1.00 96.75 382 GLY A CA 1
ATOM 3104 C C . GLY A 1 382 ? -10.523 -13.764 14.780 1.00 96.75 382 GLY A C 1
ATOM 3105 O O . GLY A 1 382 ? -9.482 -13.149 15.027 1.00 96.75 382 GLY A O 1
ATOM 3106 N N . VAL A 1 383 ? -11.401 -13.355 13.866 1.00 97.56 383 VAL A N 1
ATOM 3107 C CA . VAL A 1 383 ? -11.169 -12.253 12.922 1.00 97.56 383 VAL A CA 1
ATOM 3108 C C . VAL A 1 383 ? -10.917 -10.929 13.643 1.00 97.56 383 VAL A C 1
ATOM 3110 O O . VAL A 1 383 ? -9.872 -10.311 13.444 1.00 97.56 383 VAL A O 1
ATOM 3113 N N . ASP A 1 384 ? -11.822 -10.517 14.531 1.00 96.06 384 ASP A N 1
ATOM 3114 C CA . ASP A 1 384 ? -11.713 -9.224 15.216 1.00 96.06 384 ASP A CA 1
ATOM 3115 C C . ASP A 1 384 ? -10.547 -9.177 16.206 1.00 96.06 384 ASP A C 1
ATOM 3117 O O . ASP A 1 384 ? -9.881 -8.150 16.309 1.00 96.06 384 ASP A O 1
ATOM 3121 N N . ALA A 1 385 ? -10.236 -10.290 16.878 1.00 96.62 385 ALA A N 1
ATOM 3122 C CA . ALA A 1 385 ? -9.082 -10.372 17.771 1.00 96.62 385 ALA A CA 1
ATOM 3123 C C . ALA A 1 385 ? -7.768 -10.184 17.000 1.00 96.62 385 ALA A C 1
ATOM 3125 O O . ALA A 1 385 ? -6.895 -9.428 17.429 1.00 96.62 385 ALA A O 1
ATOM 3126 N N . MET A 1 386 ? -7.646 -10.821 15.830 1.00 97.56 386 MET A N 1
ATOM 3127 C CA . MET A 1 386 ? -6.487 -10.647 14.959 1.00 97.56 386 MET A CA 1
ATOM 3128 C C . MET A 1 386 ? -6.403 -9.234 14.391 1.00 97.56 386 MET A C 1
ATOM 3130 O O . MET A 1 386 ? -5.327 -8.644 14.405 1.00 97.56 386 MET A O 1
ATOM 3134 N N . ARG A 1 387 ? -7.516 -8.659 13.927 1.00 97.75 387 ARG A N 1
ATOM 3135 C CA . ARG A 1 387 ? -7.552 -7.276 13.425 1.00 97.75 387 ARG A CA 1
ATOM 3136 C C . ARG A 1 387 ? -7.166 -6.274 14.512 1.00 97.75 387 ARG A C 1
ATOM 3138 O O . ARG A 1 387 ? -6.354 -5.389 14.254 1.00 97.75 387 ARG A O 1
ATOM 3145 N N . PHE A 1 388 ? -7.693 -6.447 15.724 1.00 97.25 388 PHE A N 1
ATOM 3146 C CA . PHE A 1 388 ? -7.343 -5.644 16.893 1.00 97.25 388 PHE A CA 1
ATOM 3147 C C . PHE A 1 388 ? -5.853 -5.754 17.220 1.00 97.25 388 PHE A C 1
ATOM 3149 O O . PHE A 1 388 ? -5.180 -4.734 17.326 1.00 97.25 388 PHE A O 1
ATOM 3156 N N . TYR A 1 389 ? -5.319 -6.976 17.318 1.00 97.06 389 TYR A N 1
ATOM 3157 C CA . TYR A 1 389 ? -3.898 -7.206 17.580 1.00 97.06 389 TYR A CA 1
ATOM 3158 C C . TYR A 1 389 ? -3.012 -6.550 16.517 1.00 97.06 389 TYR A C 1
ATOM 3160 O O . TYR A 1 389 ? -2.097 -5.803 16.857 1.00 97.06 389 TYR A O 1
ATOM 3168 N N . LEU A 1 390 ? -3.312 -6.779 15.236 1.00 96.62 390 LEU A N 1
ATOM 3169 C CA . LEU A 1 390 ? -2.533 -6.228 14.132 1.00 96.62 390 LEU A CA 1
ATOM 3170 C C . LEU A 1 390 ? -2.567 -4.701 14.113 1.00 96.62 390 LEU A C 1
ATOM 3172 O O . LEU A 1 390 ? -1.547 -4.087 13.834 1.00 96.62 390 LEU A O 1
ATOM 3176 N N . LEU A 1 391 ? -3.705 -4.078 14.421 1.00 95.75 391 LEU A N 1
ATOM 3177 C CA . LEU A 1 391 ? -3.792 -2.622 14.476 1.00 95.75 391 LEU A CA 1
ATOM 3178 C C . LEU A 1 391 ? -3.100 -2.041 15.717 1.00 95.75 391 LEU A C 1
ATOM 3180 O O . LEU A 1 391 ? -2.499 -0.976 15.641 1.00 95.75 391 LEU A O 1
ATOM 3184 N N . HIS A 1 392 ? -3.189 -2.721 16.860 1.00 94.25 392 HIS A N 1
ATOM 3185 C CA . HIS A 1 392 ? -2.665 -2.232 18.136 1.00 94.25 392 HIS A CA 1
ATOM 3186 C C . HIS A 1 392 ? -1.140 -2.387 18.253 1.00 94.25 392 HIS A C 1
ATOM 3188 O O . HIS A 1 392 ? -0.453 -1.466 18.709 1.00 94.25 392 HIS A O 1
ATOM 3194 N N . GLU A 1 393 ? -0.620 -3.552 17.856 1.00 92.62 393 GLU A N 1
ATOM 3195 C CA . GLU A 1 393 ? 0.806 -3.903 17.917 1.00 92.62 393 GLU A CA 1
ATOM 3196 C C . GLU A 1 393 ? 1.541 -3.642 16.601 1.00 92.62 393 GLU A C 1
ATOM 3198 O O . GLU A 1 393 ? 2.763 -3.511 16.596 1.00 92.62 393 GLU A O 1
ATOM 3203 N N . GLY A 1 394 ? 0.813 -3.534 15.488 1.00 88.69 394 GLY A N 1
ATOM 3204 C CA . GLY A 1 394 ? 1.399 -3.197 14.200 1.00 88.69 394 GLY A CA 1
ATOM 3205 C C . GLY A 1 394 ? 2.052 -1.827 14.230 1.00 88.69 394 GLY A C 1
ATOM 3206 O O . GLY A 1 394 ? 1.441 -0.808 14.572 1.00 88.69 394 GLY A O 1
ATOM 3207 N N . GLY A 1 395 ? 3.325 -1.805 13.859 1.00 86.06 395 GLY A N 1
ATOM 3208 C CA . GLY A 1 395 ? 4.079 -0.575 13.763 1.00 86.06 395 GLY A CA 1
ATOM 3209 C C . GLY A 1 395 ? 3.882 0.123 12.419 1.00 86.06 395 GLY A C 1
ATOM 3210 O O . GLY A 1 395 ? 3.801 -0.499 11.354 1.00 86.06 395 GLY A O 1
ATOM 3211 N N . ILE A 1 396 ? 3.795 1.451 12.477 1.00 90.69 396 ILE A N 1
ATOM 3212 C CA . ILE A 1 396 ? 3.859 2.324 11.298 1.00 90.69 396 ILE A CA 1
ATOM 3213 C C . ILE A 1 396 ? 5.311 2.763 11.079 1.00 90.69 396 ILE A C 1
ATOM 3215 O O . ILE A 1 396 ? 5.841 2.606 9.984 1.00 90.69 396 ILE A O 1
ATOM 3219 N N . ALA A 1 397 ? 5.970 3.261 12.130 1.00 89.25 397 ALA A N 1
ATOM 3220 C CA . ALA A 1 397 ? 7.371 3.678 12.077 1.00 89.25 397 ALA A CA 1
ATOM 3221 C C . ALA A 1 397 ? 8.345 2.503 12.256 1.00 89.25 397 ALA A C 1
ATOM 3223 O O . ALA A 1 397 ? 9.230 2.308 11.417 1.00 89.25 397 ALA A O 1
ATOM 3224 N N . ASP A 1 398 ? 8.131 1.708 13.304 1.00 88.50 398 ASP A N 1
ATOM 3225 C CA . ASP A 1 398 ? 9.047 0.654 13.748 1.00 88.50 398 ASP A CA 1
ATOM 3226 C C . ASP A 1 398 ? 8.501 -0.739 13.437 1.00 88.50 398 ASP A C 1
ATOM 3228 O O . ASP A 1 398 ? 7.289 -0.933 13.398 1.00 88.50 398 ASP A O 1
ATOM 3232 N N . ASP A 1 399 ? 9.380 -1.714 13.203 1.00 88.12 399 ASP A N 1
ATOM 3233 C CA . ASP A 1 399 ? 8.953 -3.090 12.921 1.00 88.12 399 ASP A CA 1
ATOM 3234 C C . ASP A 1 399 ? 8.276 -3.715 14.155 1.00 88.12 399 ASP A C 1
ATOM 3236 O O . ASP A 1 399 ? 8.741 -3.552 15.283 1.00 88.12 399 ASP A O 1
ATOM 3240 N N . GLY A 1 400 ? 7.169 -4.429 13.933 1.00 86.44 400 GLY A N 1
ATOM 3241 C CA . GLY A 1 400 ? 6.431 -5.138 14.982 1.00 86.44 400 GLY A CA 1
ATOM 3242 C C . GLY A 1 400 ? 6.761 -6.626 14.969 1.00 86.44 400 GLY A C 1
ATOM 3243 O O . GLY A 1 400 ? 6.820 -7.224 13.896 1.00 86.44 400 GLY A O 1
ATOM 3244 N N . ASP A 1 401 ? 6.951 -7.249 16.133 1.00 89.25 401 ASP A N 1
ATOM 3245 C CA . ASP A 1 401 ? 7.200 -8.694 16.202 1.00 89.25 401 ASP A CA 1
ATOM 3246 C C . ASP A 1 401 ? 5.903 -9.468 16.445 1.00 89.25 401 ASP A C 1
ATOM 3248 O O . ASP A 1 401 ? 5.122 -9.160 17.348 1.00 89.25 401 ASP A O 1
ATOM 3252 N N . TYR A 1 402 ? 5.665 -10.481 15.615 1.00 90.88 402 TYR A N 1
ATOM 3253 C CA . TYR A 1 402 ? 4.542 -11.384 15.779 1.00 90.88 402 TYR A CA 1
ATOM 3254 C C . TYR A 1 402 ? 4.843 -12.390 16.890 1.00 90.88 402 TYR A C 1
ATOM 3256 O O . TYR A 1 402 ? 5.722 -13.242 16.750 1.00 90.88 402 TYR A O 1
ATOM 3264 N N . ASP A 1 403 ? 4.037 -12.351 17.948 1.00 91.38 403 ASP A N 1
ATOM 3265 C CA . ASP A 1 403 ? 4.093 -13.308 19.048 1.00 91.38 403 ASP A CA 1
ATOM 3266 C C . ASP A 1 403 ? 2.687 -13.802 19.399 1.00 91.38 403 ASP A C 1
ATOM 3268 O O . ASP A 1 403 ? 1.789 -13.038 19.755 1.00 91.38 403 ASP A O 1
ATOM 3272 N N . VAL A 1 404 ? 2.511 -15.122 19.353 1.00 91.94 404 VAL A N 1
ATOM 3273 C CA . VAL A 1 404 ? 1.273 -15.800 19.750 1.00 91.94 404 VAL A CA 1
ATOM 3274 C C . VAL A 1 404 ? 0.877 -15.459 21.190 1.00 91.94 404 VAL A C 1
ATOM 3276 O O . VAL A 1 404 ? -0.314 -15.334 21.478 1.00 91.94 404 VAL A O 1
ATOM 3279 N N . ARG A 1 405 ? 1.842 -15.300 22.106 1.00 93.56 405 ARG A N 1
ATOM 3280 C CA . ARG A 1 405 ? 1.543 -14.921 23.495 1.00 93.56 405 ARG A CA 1
ATOM 3281 C C . ARG A 1 405 ? 0.984 -13.504 23.555 1.00 93.56 405 ARG A C 1
ATOM 3283 O O . ARG A 1 405 ? -0.027 -13.299 24.223 1.00 93.56 405 ARG A O 1
ATOM 3290 N N . ALA A 1 406 ? 1.566 -12.579 22.793 1.00 93.75 406 ALA A N 1
ATOM 3291 C CA . ALA A 1 406 ? 1.075 -11.211 22.682 1.00 93.75 406 ALA A CA 1
ATOM 3292 C C . ALA A 1 406 ? -0.343 -11.149 22.086 1.00 93.75 406 ALA A C 1
ATOM 3294 O O . ALA A 1 406 ? -1.173 -10.398 22.593 1.00 93.75 406 ALA A O 1
ATOM 3295 N N . VAL A 1 407 ? -0.675 -11.979 21.085 1.00 95.38 407 VAL A N 1
ATOM 3296 C CA . VAL A 1 407 ? -2.055 -12.075 20.556 1.00 95.38 407 VAL A CA 1
ATOM 3297 C C . VAL A 1 407 ? -3.039 -12.431 21.674 1.00 95.38 407 VAL A C 1
ATOM 3299 O O . VAL A 1 407 ? -4.055 -11.759 21.856 1.00 95.38 407 VAL A O 1
ATOM 3302 N N . VAL A 1 408 ? -2.726 -13.469 22.457 1.00 96.06 408 VAL A N 1
ATOM 3303 C CA . VAL A 1 408 ? -3.583 -13.926 23.562 1.00 96.06 408 VAL A CA 1
ATOM 3304 C C . VAL A 1 408 ? -3.684 -12.871 24.662 1.00 96.06 408 VAL A C 1
ATOM 3306 O O . VAL A 1 408 ? -4.773 -12.647 25.189 1.00 96.06 408 VAL A O 1
ATOM 3309 N N . GLU A 1 409 ? -2.580 -12.216 25.015 1.00 95.56 409 GLU A N 1
ATOM 3310 C CA . GLU A 1 409 ? -2.564 -11.157 26.026 1.00 95.56 409 GLU A CA 1
ATOM 3311 C C . GLU A 1 409 ? -3.422 -9.961 25.601 1.00 95.56 409 GLU A C 1
ATOM 3313 O O . GLU A 1 409 ? -4.256 -9.496 26.379 1.00 95.56 409 GLU A O 1
ATOM 3318 N N . ARG A 1 410 ? -3.277 -9.496 24.354 1.00 94.88 410 ARG A N 1
ATOM 3319 C CA . ARG A 1 410 ? -4.066 -8.380 23.819 1.00 94.88 410 ARG A CA 1
ATOM 3320 C C . ARG A 1 410 ? -5.543 -8.713 23.711 1.00 94.88 410 ARG A C 1
ATOM 3322 O O . ARG A 1 410 ? -6.365 -7.876 24.077 1.00 94.88 410 ARG A O 1
ATOM 3329 N N . TYR A 1 411 ? -5.881 -9.933 23.302 1.00 95.81 411 TYR A N 1
ATOM 3330 C CA . TYR A 1 411 ? -7.262 -10.401 23.330 1.00 95.81 411 TYR A CA 1
ATOM 3331 C C . TYR A 1 411 ? -7.834 -10.390 24.753 1.00 95.81 411 TYR A C 1
ATOM 3333 O O . TYR A 1 411 ? -8.911 -9.841 24.971 1.00 95.81 411 TYR A O 1
ATOM 3341 N N . LYS A 1 412 ? -7.116 -10.962 25.729 1.00 95.06 412 LYS A N 1
ATOM 3342 C CA . LYS A 1 412 ? -7.581 -11.012 27.122 1.00 95.06 412 LYS A CA 1
ATOM 3343 C C . LYS A 1 412 ? -7.775 -9.610 27.685 1.00 95.06 412 LYS A C 1
ATOM 3345 O O . LYS A 1 412 ? -8.887 -9.271 28.057 1.00 95.06 412 LYS A O 1
ATOM 3350 N N . LYS A 1 413 ? -6.731 -8.779 27.663 1.00 94.38 413 LYS A N 1
ATOM 3351 C CA . LYS A 1 413 ? -6.763 -7.445 28.270 1.00 94.38 413 LYS A CA 1
ATOM 3352 C C . LYS A 1 413 ? -7.728 -6.501 27.552 1.00 94.38 413 LYS A C 1
ATOM 3354 O O . LYS A 1 413 ? -8.541 -5.850 28.196 1.00 94.38 413 LYS A O 1
ATOM 3359 N N . GLY A 1 414 ? -7.634 -6.415 26.227 1.00 93.88 414 GLY A N 1
ATOM 3360 C CA . GLY A 1 414 ? -8.403 -5.451 25.444 1.00 93.88 414 GLY A CA 1
ATOM 3361 C C . GLY A 1 414 ? -9.824 -5.916 25.155 1.00 93.88 414 GLY A C 1
ATOM 3362 O O . GLY A 1 414 ? -10.796 -5.246 25.505 1.00 93.88 414 GLY A O 1
ATOM 3363 N N . CYS A 1 415 ? -9.951 -7.077 24.513 1.00 94.12 415 CYS A N 1
ATOM 3364 C CA . CYS A 1 415 ? -11.236 -7.549 24.007 1.00 94.12 415 CYS A CA 1
ATOM 3365 C C . CYS A 1 415 ? -12.100 -8.182 25.102 1.00 94.12 415 CYS A C 1
ATOM 3367 O O . CYS A 1 415 ? -13.269 -7.827 25.217 1.00 94.12 415 CYS A O 1
ATOM 3369 N N . ALA A 1 416 ? -11.562 -9.117 25.890 1.00 94.75 416 ALA A N 1
ATOM 3370 C CA . ALA A 1 416 ? -12.350 -9.861 26.873 1.00 94.75 416 ALA A CA 1
ATOM 3371 C C . ALA A 1 416 ? -12.567 -9.065 28.171 1.00 94.75 416 ALA A C 1
ATOM 3373 O O . ALA A 1 416 ? -13.710 -8.792 28.536 1.00 94.75 416 ALA A O 1
ATOM 3374 N N . ASP A 1 417 ? -11.486 -8.666 28.838 1.00 94.69 417 ASP A N 1
ATOM 3375 C CA . ASP A 1 417 ? -11.515 -8.027 30.158 1.00 94.69 417 ASP A CA 1
ATOM 3376 C C . ASP A 1 417 ? -11.882 -6.542 30.087 1.00 94.69 417 ASP A C 1
ATOM 3378 O O . ASP A 1 417 ? -12.501 -6.034 31.019 1.00 94.69 417 ASP A O 1
ATOM 3382 N N . GLY A 1 418 ? -11.536 -5.863 28.988 1.00 95.19 418 GLY A N 1
ATOM 3383 C CA . GLY A 1 418 ? -11.956 -4.494 28.699 1.00 95.19 418 GLY A CA 1
ATOM 3384 C C . GLY A 1 418 ? -13.371 -4.452 28.120 1.00 95.19 418 GLY A C 1
ATOM 3385 O O . GLY A 1 418 ? -14.367 -4.435 28.847 1.00 95.19 418 GLY A O 1
ATOM 3386 N N . LEU A 1 419 ? -13.470 -4.464 26.788 1.00 94.88 419 LEU A N 1
ATOM 3387 C CA . LEU A 1 419 ? -14.740 -4.273 26.073 1.00 94.88 419 LEU A CA 1
ATOM 3388 C C . LEU A 1 419 ? -15.799 -5.328 26.432 1.00 94.88 419 LEU A C 1
ATOM 3390 O O . LEU A 1 419 ? -16.965 -4.993 26.640 1.00 94.88 419 LEU A O 1
ATOM 3394 N N . GLY A 1 420 ? -15.412 -6.601 26.519 1.00 95.06 420 GLY A N 1
ATOM 3395 C CA . GLY A 1 420 ? -16.315 -7.717 26.795 1.00 95.06 420 GLY A CA 1
ATOM 3396 C C . GLY A 1 420 ? -16.927 -7.657 28.193 1.00 95.06 420 GLY A C 1
ATOM 3397 O O . GLY A 1 420 ? -18.140 -7.816 28.342 1.00 95.06 420 GLY A O 1
ATOM 3398 N N . ASN A 1 421 ? -16.116 -7.376 29.212 1.00 94.75 421 ASN A N 1
ATOM 3399 C CA . ASN A 1 421 ? -16.571 -7.192 30.589 1.00 94.75 421 ASN A CA 1
ATOM 3400 C C . ASN A 1 421 ? -17.479 -5.967 30.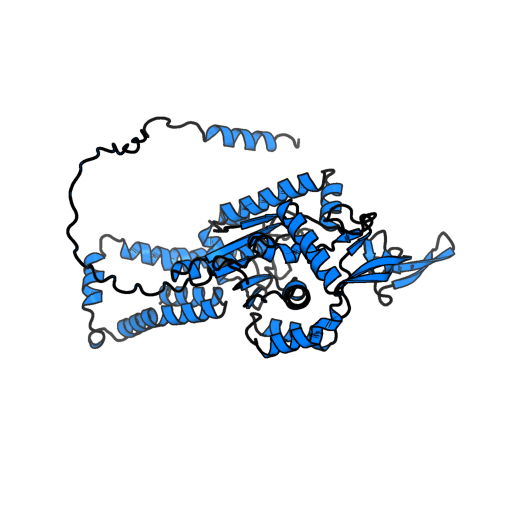709 1.00 94.75 421 ASN A C 1
ATOM 3402 O O . ASN A 1 421 ? -18.573 -6.074 31.265 1.00 94.75 421 ASN A O 1
ATOM 3406 N N . LEU A 1 422 ? -17.085 -4.831 30.119 1.00 92.88 422 LEU A N 1
ATOM 3407 C CA . LEU A 1 422 ? -17.908 -3.622 30.093 1.00 92.88 422 LEU A CA 1
ATOM 3408 C C . LEU A 1 422 ? -19.275 -3.903 29.449 1.00 92.88 422 LEU A C 1
ATOM 3410 O O . LEU A 1 422 ? -20.315 -3.642 30.057 1.00 92.88 422 LEU A O 1
ATOM 3414 N N . ALA A 1 423 ? -19.286 -4.544 28.276 1.00 93.06 423 ALA A N 1
ATOM 3415 C CA . ALA A 1 423 ? -20.504 -4.970 27.589 1.00 93.06 423 ALA A CA 1
ATOM 3416 C C . ALA A 1 423 ? -21.327 -5.994 28.399 1.00 93.06 423 ALA A C 1
ATOM 3418 O O . ALA A 1 423 ? -22.556 -6.032 28.311 1.00 93.06 423 ALA A O 1
ATOM 3419 N N . GLY A 1 424 ? -20.673 -6.853 29.182 1.00 93.88 424 GLY A N 1
ATOM 3420 C CA . GLY A 1 424 ? -21.323 -7.782 30.104 1.00 93.88 424 GLY A CA 1
ATOM 3421 C C . GLY A 1 424 ? -22.033 -7.059 31.249 1.00 93.88 424 GLY A C 1
ATOM 3422 O O . GLY A 1 424 ? -23.194 -7.354 31.533 1.00 93.88 424 GLY A O 1
ATOM 3423 N N . ARG A 1 425 ? -21.371 -6.069 31.858 1.00 92.19 425 ARG A N 1
ATOM 3424 C CA . ARG A 1 425 ? -21.902 -5.274 32.975 1.00 92.19 425 ARG A CA 1
ATOM 3425 C C . ARG A 1 425 ? -23.115 -4.444 32.565 1.00 92.19 425 ARG A C 1
ATOM 3427 O O . ARG A 1 425 ? -24.135 -4.508 33.246 1.00 92.19 425 ARG A O 1
ATOM 3434 N N . ILE A 1 426 ? -23.051 -3.742 31.429 1.00 91.56 426 ILE A N 1
ATOM 3435 C CA . ILE A 1 426 ? -24.169 -2.902 30.952 1.00 91.56 426 ILE A CA 1
ATOM 3436 C C . ILE A 1 426 ? -25.393 -3.715 30.502 1.00 91.56 426 ILE A C 1
ATOM 3438 O O . ILE A 1 426 ? -26.499 -3.187 30.461 1.00 91.56 426 ILE A O 1
ATOM 3442 N N . ARG A 1 427 ? -25.215 -5.002 30.169 1.00 89.00 427 ARG A N 1
ATOM 3443 C CA . ARG A 1 427 ? -26.313 -5.933 29.839 1.00 89.00 427 ARG A CA 1
ATOM 3444 C C . ARG A 1 427 ? -26.789 -6.751 31.041 1.00 89.00 427 ARG A C 1
ATOM 3446 O O . ARG A 1 427 ? -27.710 -7.557 30.910 1.00 89.00 427 ARG A O 1
ATOM 3453 N N . GLY A 1 428 ? -26.147 -6.601 32.198 1.00 92.44 428 GLY A N 1
ATOM 3454 C CA . GLY A 1 428 ? -26.510 -7.323 33.407 1.00 92.44 428 GLY A CA 1
ATOM 3455 C C . GLY A 1 428 ? -27.894 -6.914 33.907 1.00 92.44 428 GLY A C 1
ATOM 3456 O O . GLY A 1 428 ? -28.282 -5.755 33.811 1.00 92.44 428 GLY A O 1
ATOM 3457 N N . ARG A 1 429 ? -28.631 -7.851 34.518 1.00 89.25 429 ARG A N 1
ATOM 3458 C CA . ARG A 1 429 ? -29.992 -7.598 35.043 1.00 89.25 429 ARG A CA 1
ATOM 3459 C C . ARG A 1 429 ? -30.061 -6.458 36.071 1.00 89.25 429 ARG A C 1
ATOM 3461 O O . ARG A 1 429 ? -31.122 -5.878 36.255 1.00 89.25 429 ARG A O 1
ATOM 3468 N N . GLY A 1 430 ? -28.947 -6.161 36.744 1.00 89.56 430 GLY A N 1
ATOM 3469 C CA . GLY A 1 430 ? -28.840 -5.064 37.709 1.00 89.56 430 GLY A CA 1
ATOM 3470 C C . GLY A 1 430 ? -28.626 -3.680 37.084 1.00 89.56 430 GLY A C 1
ATOM 3471 O O . GLY A 1 430 ? -28.699 -2.688 37.803 1.00 89.56 430 GLY A O 1
ATOM 3472 N N . PHE A 1 431 ? -28.369 -3.590 35.774 1.00 91.75 431 PHE A N 1
ATOM 3473 C CA . PHE A 1 431 ? -28.144 -2.327 35.078 1.00 91.75 431 PHE A CA 1
ATOM 3474 C C . PHE A 1 431 ? -29.361 -1.959 34.224 1.00 91.75 431 PHE A C 1
ATOM 3476 O O . PHE A 1 431 ? -29.754 -2.692 33.320 1.00 91.75 431 PHE A O 1
ATOM 3483 N N . ASN A 1 432 ? -29.970 -0.804 34.503 1.00 92.12 432 ASN A N 1
ATOM 3484 C CA . ASN A 1 432 ? -31.086 -0.288 33.713 1.00 92.12 432 ASN A CA 1
ATOM 3485 C C . ASN A 1 432 ? -30.572 0.756 32.710 1.00 92.12 432 ASN A C 1
ATOM 3487 O O . ASN A 1 432 ? -30.333 1.909 33.077 1.00 92.12 432 ASN A O 1
ATOM 3491 N N . LEU A 1 433 ? -30.419 0.337 31.450 1.00 88.44 433 LEU A N 1
ATOM 3492 C CA . LEU A 1 433 ? -29.893 1.176 30.371 1.00 88.44 433 LEU A CA 1
ATOM 3493 C C . LEU A 1 433 ? -30.768 2.406 30.101 1.00 88.44 433 LEU A C 1
ATOM 3495 O O . LEU A 1 433 ? -30.243 3.506 29.972 1.00 88.44 433 LEU A O 1
ATOM 3499 N N . GLU A 1 434 ? -32.092 2.247 30.061 1.00 89.50 434 GLU A N 1
ATOM 3500 C CA . GLU A 1 434 ? -33.013 3.359 29.797 1.00 89.50 434 GLU A CA 1
ATOM 3501 C C . GLU A 1 434 ? -32.894 4.443 30.874 1.00 89.50 434 GLU A C 1
ATOM 3503 O O . GLU A 1 434 ? -32.784 5.633 30.574 1.00 89.50 434 GLU A O 1
ATOM 3508 N N . ARG A 1 435 ? -32.847 4.026 32.144 1.00 90.75 435 ARG A N 1
ATOM 3509 C CA . ARG A 1 435 ? -32.641 4.933 33.273 1.00 90.75 435 ARG A CA 1
ATOM 3510 C C . ARG A 1 435 ? -31.272 5.608 33.203 1.00 90.75 435 ARG A C 1
ATOM 3512 O O . ARG A 1 435 ? -31.185 6.795 33.502 1.00 90.75 435 ARG A O 1
ATOM 3519 N N . ALA A 1 436 ? -30.222 4.877 32.828 1.00 89.25 436 ALA A N 1
ATOM 3520 C CA . ALA A 1 436 ? -28.879 5.435 32.685 1.00 89.25 436 ALA A CA 1
ATOM 3521 C C . ALA A 1 436 ? -28.825 6.511 31.587 1.00 89.25 436 ALA A C 1
ATOM 3523 O O . ALA A 1 436 ? -28.307 7.597 31.835 1.00 89.25 436 ALA A O 1
ATOM 3524 N N . VAL A 1 437 ? -29.433 6.257 30.421 1.00 89.12 437 VAL A N 1
ATOM 3525 C CA . VAL A 1 437 ? -29.517 7.228 29.316 1.00 89.12 437 VAL A CA 1
ATOM 3526 C C . VAL A 1 437 ? -30.302 8.473 29.737 1.00 89.12 437 VAL A C 1
ATOM 3528 O O . VAL A 1 437 ? -29.796 9.580 29.571 1.00 89.12 437 VAL A O 1
ATOM 3531 N N . LYS A 1 438 ? -31.476 8.317 30.368 1.00 89.62 438 LYS A N 1
ATOM 3532 C CA . LYS A 1 438 ? -32.267 9.452 30.888 1.00 89.62 438 LYS A CA 1
ATOM 3533 C C . LYS A 1 438 ? -31.486 10.282 31.910 1.00 89.62 438 LYS A C 1
ATOM 3535 O O . LYS A 1 438 ? -31.419 11.503 31.812 1.00 89.62 438 LYS A O 1
ATOM 3540 N N . ARG A 1 439 ? -30.815 9.619 32.857 1.00 85.50 439 ARG A N 1
ATOM 3541 C CA . ARG A 1 439 ? -29.978 10.303 33.852 1.00 85.50 439 ARG A CA 1
ATOM 3542 C C . ARG A 1 439 ? -28.793 11.026 33.205 1.00 85.50 439 ARG A C 1
ATOM 3544 O O . ARG A 1 439 ? -28.409 12.081 33.691 1.00 85.50 439 ARG A O 1
ATOM 3551 N N . SER A 1 440 ? -28.234 10.483 32.121 1.00 83.88 440 SER A N 1
ATOM 3552 C CA . SER A 1 440 ? -27.128 11.105 31.381 1.00 83.88 440 SER A CA 1
ATOM 3553 C C . SER A 1 440 ? -27.524 12.418 30.697 1.00 83.88 440 SER A C 1
ATOM 3555 O O . SER A 1 440 ? -26.715 13.340 30.662 1.00 83.88 440 SER A O 1
ATOM 3557 N N . SER A 1 441 ? -28.771 12.550 30.223 1.00 83.75 441 SER A N 1
ATOM 3558 C CA . SER A 1 441 ? -29.264 13.802 29.624 1.00 83.75 441 SER A CA 1
ATOM 3559 C C . SER A 1 441 ? -29.540 14.906 30.647 1.00 83.75 441 SER A C 1
ATOM 3561 O O . SER A 1 441 ? -29.552 16.080 30.294 1.00 83.75 441 SER A O 1
ATOM 3563 N N . GLU A 1 442 ? -29.741 14.537 31.911 1.00 85.69 442 GLU A N 1
ATOM 3564 C CA . GLU A 1 442 ? -30.035 15.451 33.026 1.00 85.69 442 GLU A CA 1
ATOM 3565 C C . GLU A 1 442 ? -28.800 15.696 33.914 1.00 85.69 442 GLU A C 1
ATOM 3567 O O . GLU A 1 442 ? -28.890 16.275 34.997 1.00 85.69 442 GLU A O 1
ATOM 3572 N N . LEU A 1 443 ? -27.638 15.199 33.488 1.00 82.06 443 LEU A N 1
ATOM 3573 C CA . LEU A 1 443 ? -26.461 15.069 34.331 1.00 82.06 443 LEU A CA 1
ATOM 3574 C C . LEU A 1 443 ? -25.789 16.431 34.549 1.00 82.06 443 LEU A C 1
ATOM 3576 O O . LEU A 1 443 ? -25.267 17.040 33.616 1.00 82.06 443 LEU A O 1
ATOM 3580 N N . ASN A 1 444 ? -25.783 16.904 35.797 1.00 83.81 444 ASN A N 1
ATOM 3581 C CA . ASN A 1 444 ? -25.084 18.127 36.177 1.00 83.81 444 ASN A CA 1
ATOM 3582 C C . ASN A 1 444 ? -23.658 17.810 36.648 1.00 83.81 444 ASN A C 1
ATOM 3584 O O . ASN A 1 444 ? -23.456 17.247 37.725 1.00 83.81 444 ASN A O 1
ATOM 3588 N N . MET A 1 445 ? -22.671 18.210 35.848 1.00 81.00 445 MET A N 1
ATOM 3589 C CA . MET A 1 445 ? -21.251 17.942 36.093 1.00 81.00 445 MET A CA 1
ATOM 3590 C C . MET A 1 445 ? -20.748 18.441 37.448 1.00 81.00 445 MET A C 1
ATOM 3592 O O . MET A 1 445 ? -19.948 17.761 38.081 1.00 81.00 445 MET A O 1
ATOM 3596 N N . SER A 1 446 ? -21.240 19.586 37.931 1.00 81.69 446 SER A N 1
ATOM 3597 C CA . SER A 1 446 ? -20.790 20.159 39.209 1.00 81.69 446 SER A CA 1
ATOM 3598 C C . SER A 1 446 ? -21.236 19.356 40.433 1.00 81.69 446 SER A C 1
ATOM 3600 O O . SER A 1 446 ? -20.730 19.580 41.529 1.00 81.69 446 SER A O 1
ATOM 3602 N N . GLN A 1 447 ? -22.170 18.417 40.253 1.00 85.56 447 GLN A N 1
ATOM 3603 C CA . GLN A 1 447 ? -22.705 17.560 41.312 1.00 85.56 447 GLN A CA 1
ATOM 3604 C C . GLN A 1 447 ? -22.066 16.166 41.338 1.00 85.56 447 GLN A C 1
ATOM 3606 O O . GLN A 1 447 ? -22.369 15.373 42.229 1.00 85.56 447 GLN A O 1
ATOM 3611 N N . LEU A 1 448 ? -21.203 15.847 40.370 1.00 86.50 448 LEU A N 1
ATOM 3612 C CA . LEU A 1 448 ? -20.494 14.573 40.338 1.00 86.50 448 LEU A CA 1
ATOM 3613 C C . LEU A 1 448 ? -19.289 14.572 41.291 1.00 86.50 448 LEU A C 1
ATOM 3615 O O . LEU A 1 448 ? -18.649 15.610 41.464 1.00 86.50 448 LEU A O 1
ATOM 3619 N N . PRO A 1 449 ? -18.912 13.415 41.861 1.00 92.75 449 PRO A N 1
ATOM 3620 C CA . PRO A 1 449 ? -17.611 13.241 42.496 1.00 92.75 449 PRO A CA 1
ATOM 3621 C C . PRO A 1 449 ? -16.460 13.605 41.538 1.00 92.75 449 PRO A C 1
ATOM 3623 O O . PRO A 1 449 ? -16.577 13.362 40.336 1.00 92.75 449 PRO A O 1
ATOM 3626 N N . PRO A 1 450 ? -15.316 14.110 42.035 1.00 92.62 450 PRO A N 1
ATOM 3627 C CA . PRO A 1 450 ? -14.186 14.490 41.180 1.00 92.62 450 PRO A CA 1
ATOM 3628 C C . PRO A 1 450 ? -13.691 13.380 40.238 1.00 92.62 450 PRO A C 1
ATOM 3630 O O . PRO A 1 450 ? -13.335 13.663 39.098 1.00 92.62 450 PRO A O 1
ATOM 3633 N N . ALA A 1 451 ? -13.710 12.118 40.682 1.00 90.06 451 ALA A N 1
ATOM 3634 C CA . ALA A 1 451 ? -13.319 10.973 39.854 1.00 90.06 451 ALA A CA 1
ATOM 3635 C C . ALA A 1 451 ? -14.263 10.769 38.652 1.00 90.06 451 ALA A C 1
ATOM 3637 O O . ALA A 1 451 ? -13.805 10.594 37.525 1.00 90.06 451 ALA A O 1
ATOM 3638 N N . ASP A 1 452 ? -15.575 10.883 38.873 1.00 90.12 452 ASP A N 1
ATOM 3639 C CA . ASP A 1 452 ? -16.582 10.754 37.815 1.00 90.12 452 ASP A CA 1
ATOM 3640 C C . ASP A 1 452 ? -16.506 11.934 36.834 1.00 90.12 452 ASP A C 1
ATOM 3642 O O . ASP A 1 452 ? -16.679 11.752 35.629 1.00 90.12 452 ASP A O 1
ATOM 3646 N N . GLN A 1 453 ? -16.199 13.143 37.328 1.00 90.94 453 GLN A N 1
ATOM 3647 C CA . GLN A 1 453 ? -15.953 14.307 36.471 1.00 90.94 453 GLN A CA 1
ATOM 3648 C C . GLN A 1 453 ? -14.737 14.088 35.565 1.00 90.94 453 GLN A C 1
ATOM 3650 O O . GLN A 1 453 ? -14.807 14.367 34.368 1.00 90.94 453 GLN A O 1
ATOM 3655 N N . ALA A 1 454 ? -13.638 13.569 36.120 1.00 91.81 454 ALA A N 1
ATOM 3656 C CA . ALA A 1 454 ? -12.425 13.276 35.365 1.00 91.81 454 ALA A CA 1
ATOM 3657 C C . ALA A 1 454 ? -12.680 12.224 34.274 1.00 91.81 454 ALA A C 1
ATOM 3659 O O . ALA A 1 454 ? -12.321 12.449 33.119 1.00 91.81 454 ALA A O 1
ATOM 3660 N N . HIS A 1 455 ? -13.369 11.127 34.606 1.00 91.00 455 HIS A N 1
ATOM 3661 C CA . HIS A 1 455 ? -13.706 10.094 33.626 1.00 91.00 455 HIS A CA 1
ATOM 3662 C C . HIS A 1 455 ? -14.678 10.612 32.551 1.00 91.00 455 HIS A C 1
ATOM 3664 O O . HIS A 1 455 ? -14.497 10.351 31.364 1.00 91.00 455 HIS A O 1
ATOM 3670 N N . TYR A 1 456 ? -15.676 11.421 32.918 1.00 89.75 456 TYR A N 1
ATOM 3671 C CA . TYR A 1 456 ? -16.561 12.056 31.937 1.00 89.75 456 TYR A CA 1
ATOM 3672 C C . TYR A 1 456 ? -15.797 12.974 30.970 1.00 89.75 456 TYR A C 1
ATOM 3674 O O . TYR A 1 456 ? -16.050 12.943 29.764 1.00 89.75 456 TYR A O 1
ATOM 3682 N N . ASN A 1 457 ? -14.844 13.765 31.473 1.00 91.62 457 ASN A N 1
ATOM 3683 C CA . ASN A 1 457 ? -14.002 14.614 30.631 1.00 91.62 457 ASN A CA 1
ATOM 3684 C C . ASN A 1 457 ? -13.138 13.771 29.684 1.00 91.62 457 ASN A C 1
ATOM 3686 O O . ASN A 1 457 ? -13.137 14.041 28.484 1.00 91.62 457 ASN A O 1
ATOM 3690 N N . LEU A 1 458 ? -12.521 12.690 30.178 1.00 93.88 458 LEU A N 1
ATOM 3691 C CA . LEU A 1 458 ? -11.781 11.729 29.352 1.00 93.88 458 LEU A CA 1
ATOM 3692 C C . LEU A 1 458 ? -12.644 11.194 28.196 1.00 93.88 458 LEU A C 1
ATOM 3694 O O . LEU A 1 458 ? -12.222 11.218 27.037 1.00 93.88 458 LEU A O 1
ATOM 3698 N N . LEU A 1 459 ? -13.880 10.768 28.480 1.00 93.19 459 LEU A N 1
ATOM 3699 C CA . LEU A 1 459 ? -14.810 10.273 27.458 1.00 93.19 459 LEU A CA 1
ATOM 3700 C C . LEU A 1 459 ? -15.196 11.348 26.431 1.00 93.19 459 LEU A C 1
ATOM 3702 O O . LEU A 1 459 ? -15.394 11.027 25.260 1.00 93.19 459 LEU A O 1
ATOM 3706 N N . ARG A 1 460 ? -15.292 12.621 26.833 1.00 91.94 460 ARG A N 1
ATOM 3707 C CA . ARG A 1 460 ? -15.586 13.737 25.916 1.00 91.94 460 ARG A CA 1
ATOM 3708 C C . ARG A 1 460 ? -14.395 14.163 25.069 1.00 91.94 460 ARG A C 1
ATOM 3710 O O . ARG A 1 460 ? -14.594 14.605 23.938 1.00 91.94 460 ARG A O 1
ATOM 3717 N N . GLU A 1 461 ? -13.189 14.046 25.603 1.00 95.62 461 GLU A N 1
ATOM 3718 C CA . GLU A 1 461 ? -11.946 14.410 24.919 1.00 95.62 461 GLU A CA 1
ATOM 3719 C C . GLU A 1 461 ? -11.459 13.305 23.973 1.00 95.62 461 GLU A C 1
ATOM 3721 O O . GLU A 1 461 ? -10.793 13.588 22.978 1.00 95.62 461 GLU A O 1
ATOM 3726 N N . THR A 1 462 ? -11.842 12.048 24.214 1.00 97.00 462 THR A N 1
ATOM 3727 C CA . THR A 1 462 ? -11.403 10.906 23.396 1.00 97.00 462 THR A CA 1
ATOM 3728 C C . THR A 1 462 ? -11.812 11.019 21.913 1.00 97.00 462 THR A C 1
ATOM 3730 O O . THR A 1 462 ? -10.938 10.863 21.060 1.00 97.00 462 THR A O 1
ATOM 3733 N N . PRO A 1 463 ? -13.074 11.326 21.532 1.00 96.94 463 PRO A N 1
ATOM 3734 C CA . PRO A 1 463 ? -13.463 11.410 20.121 1.00 96.94 463 PRO A CA 1
ATOM 3735 C C . PRO A 1 463 ? -12.642 12.394 19.265 1.00 96.94 463 PRO A C 1
ATOM 3737 O O . PRO A 1 463 ? -12.171 11.973 18.206 1.00 96.94 463 PRO A O 1
ATOM 3740 N N . PRO A 1 464 ? -12.416 13.668 19.661 1.00 97.19 464 PRO A N 1
ATOM 3741 C CA . PRO A 1 464 ? -11.582 14.570 18.866 1.00 97.19 464 PRO A CA 1
ATOM 3742 C C . PRO A 1 464 ? -10.109 14.135 18.807 1.00 97.19 464 PRO A C 1
ATOM 3744 O O . PRO A 1 464 ? -9.481 14.313 17.763 1.00 97.19 464 PRO A O 1
ATOM 3747 N N . LEU A 1 465 ? -9.563 13.512 19.862 1.00 97.19 465 LEU A N 1
ATOM 3748 C CA . LEU A 1 465 ? -8.202 12.954 19.848 1.00 97.19 465 LEU A CA 1
ATOM 3749 C C . LEU A 1 465 ? -8.068 11.802 18.842 1.00 97.19 465 LEU A C 1
ATOM 3751 O O . LEU A 1 465 ? -7.157 11.792 18.010 1.00 97.19 465 LEU A O 1
ATOM 3755 N N . VAL A 1 466 ? -9.021 10.868 18.871 1.00 98.00 466 VAL A N 1
ATOM 3756 C CA . VAL A 1 466 ? -9.122 9.752 17.920 1.00 98.00 466 VAL A CA 1
ATOM 3757 C C . VAL A 1 466 ? -9.254 10.285 16.497 1.00 98.00 466 VAL A C 1
ATOM 3759 O O . VAL A 1 466 ? -8.517 9.851 15.612 1.00 98.00 466 VAL A O 1
ATOM 3762 N N . ALA A 1 467 ? -10.134 11.264 16.271 1.00 97.94 467 ALA A N 1
ATOM 3763 C CA . ALA A 1 467 ? -10.324 11.866 14.957 1.00 97.94 467 ALA A CA 1
ATOM 3764 C C . ALA A 1 467 ? -9.054 12.554 14.434 1.00 97.94 467 ALA A C 1
ATOM 3766 O O . ALA A 1 467 ? -8.717 12.384 13.261 1.00 97.94 467 ALA A O 1
ATOM 3767 N N . GLY A 1 468 ? -8.318 13.264 15.297 1.00 98.06 468 GLY A N 1
ATOM 3768 C CA . GLY A 1 468 ? -7.015 13.844 14.963 1.00 98.06 468 GLY A CA 1
ATOM 3769 C C . GLY A 1 468 ? -6.006 12.779 14.532 1.00 98.06 468 GLY A C 1
ATOM 3770 O O . GLY A 1 468 ? -5.454 12.851 13.437 1.00 98.06 468 GLY A O 1
ATOM 3771 N N . LYS A 1 469 ? -5.850 11.712 15.322 1.00 97.50 469 LYS A N 1
ATOM 3772 C CA . LYS A 1 469 ? -4.929 10.608 15.002 1.00 97.50 469 LYS A CA 1
ATOM 3773 C C . LYS A 1 469 ? -5.311 9.858 13.729 1.00 97.50 469 LYS A C 1
ATOM 3775 O O . LYS A 1 469 ? -4.430 9.477 12.963 1.00 97.50 469 LYS A O 1
ATOM 3780 N N . MET A 1 470 ? -6.602 9.664 13.467 1.00 97.94 470 MET A N 1
ATOM 3781 C CA . MET A 1 470 ? -7.074 9.067 12.215 1.00 97.94 470 MET A CA 1
ATOM 3782 C C . MET A 1 470 ? -6.795 9.971 11.009 1.00 97.94 470 MET A C 1
ATOM 3784 O O . MET A 1 470 ? -6.350 9.477 9.973 1.00 97.94 470 MET A O 1
ATOM 3788 N N . LYS A 1 471 ? -6.991 11.289 11.150 1.00 96.62 471 LYS A N 1
ATOM 3789 C CA . LYS A 1 471 ? -6.647 12.288 10.124 1.00 96.62 471 LYS A CA 1
ATOM 3790 C C . LYS A 1 471 ? -5.145 12.304 9.817 1.00 96.62 471 LYS A C 1
ATOM 3792 O O . LYS A 1 471 ? -4.758 12.443 8.657 1.00 96.62 471 LYS A O 1
ATOM 3797 N N . ASP A 1 472 ? -4.315 12.089 10.832 1.00 96.19 472 ASP A N 1
ATOM 3798 C CA . ASP A 1 472 ? -2.856 12.032 10.705 1.00 96.19 472 ASP A CA 1
ATOM 3799 C C . ASP A 1 472 ? -2.331 10.652 10.269 1.00 96.19 472 ASP A C 1
ATOM 3801 O O . ASP A 1 472 ? -1.122 10.456 10.158 1.00 96.19 472 ASP A O 1
ATOM 3805 N N . LEU A 1 473 ? -3.227 9.706 9.955 1.00 97.12 473 LEU A N 1
ATOM 3806 C CA . LEU A 1 473 ? -2.914 8.336 9.527 1.00 97.12 473 LEU A CA 1
ATOM 3807 C C . LEU A 1 473 ? -2.175 7.514 10.596 1.00 97.12 473 LEU A C 1
ATOM 3809 O O . LEU A 1 473 ? -1.331 6.673 10.288 1.00 97.12 473 LEU A O 1
ATOM 3813 N N . HIS A 1 474 ? -2.557 7.704 11.860 1.00 96.38 474 HIS A N 1
ATOM 3814 C CA . HIS A 1 474 ? -2.098 6.942 13.023 1.00 96.38 474 HIS A CA 1
ATOM 3815 C C . HIS A 1 474 ? -3.229 6.118 13.674 1.00 96.38 474 HIS A C 1
ATOM 3817 O O . HIS A 1 474 ? -3.537 6.304 14.858 1.00 96.38 474 HIS A O 1
ATOM 3823 N N . PRO A 1 475 ? -3.858 5.172 12.945 1.00 96.69 475 PRO A N 1
ATOM 3824 C CA . PRO A 1 475 ? -4.990 4.405 13.464 1.00 96.69 475 PRO A CA 1
ATOM 3825 C C . PRO A 1 475 ? -4.619 3.488 14.641 1.00 96.69 475 PRO A C 1
ATOM 3827 O O . PRO A 1 475 ? -5.455 3.203 15.495 1.00 96.69 475 PRO A O 1
ATOM 3830 N N . ASN A 1 476 ? -3.353 3.080 14.746 1.00 95.00 476 ASN A N 1
ATOM 3831 C CA . ASN A 1 476 ? -2.830 2.344 15.895 1.00 95.00 476 ASN A CA 1
ATOM 3832 C C . ASN A 1 476 ? -2.848 3.187 17.185 1.00 95.00 476 ASN A C 1
ATOM 3834 O O . ASN A 1 476 ? -3.235 2.699 18.244 1.00 95.00 476 ASN A O 1
ATOM 3838 N N . LEU A 1 477 ? -2.460 4.465 17.106 1.00 95.88 477 LEU A N 1
ATOM 3839 C CA . LEU A 1 477 ? -2.509 5.387 18.242 1.00 95.88 477 LEU A CA 1
ATOM 3840 C C . LEU A 1 477 ? -3.946 5.789 18.576 1.00 95.88 477 LEU A C 1
ATOM 3842 O O . LEU A 1 477 ? -4.252 5.991 19.748 1.00 95.88 477 LEU A O 1
ATOM 3846 N N . ALA A 1 478 ? -4.809 5.903 17.564 1.00 97.12 478 ALA A N 1
ATOM 3847 C CA . ALA A 1 478 ? -6.232 6.162 17.753 1.00 97.12 478 ALA A CA 1
ATOM 3848 C C . ALA A 1 478 ? -6.896 5.011 18.529 1.00 97.12 478 ALA A C 1
ATOM 3850 O O . ALA A 1 478 ? -7.599 5.245 19.508 1.00 97.12 478 ALA A O 1
ATOM 3851 N N . LEU A 1 479 ? -6.596 3.758 18.161 1.00 96.50 479 LEU A N 1
ATOM 3852 C CA . LEU A 1 479 ? -7.068 2.584 18.895 1.00 96.50 479 LEU A CA 1
ATOM 3853 C C . LEU A 1 479 ? -6.570 2.573 20.348 1.00 96.50 479 LEU A C 1
ATOM 3855 O O . LEU A 1 479 ? -7.336 2.245 21.250 1.00 96.50 479 LEU A O 1
ATOM 3859 N N . LYS A 1 480 ? -5.306 2.940 20.587 1.00 95.06 480 LYS A N 1
ATOM 3860 C CA . LYS A 1 480 ? -4.746 3.007 21.947 1.00 95.06 480 LYS A CA 1
ATOM 3861 C C . LYS A 1 480 ? -5.488 4.011 22.828 1.00 95.06 480 LYS A C 1
ATOM 3863 O O . LYS A 1 480 ? -5.784 3.674 23.966 1.00 95.06 480 LYS A O 1
ATOM 3868 N N . ASP A 1 481 ? -5.857 5.180 22.304 1.00 95.81 481 ASP A N 1
ATOM 3869 C CA . ASP A 1 481 ? -6.646 6.159 23.068 1.00 95.81 481 ASP A CA 1
ATOM 3870 C C . ASP A 1 481 ? -8.039 5.639 23.415 1.00 95.81 481 ASP A C 1
ATOM 3872 O O . ASP A 1 481 ? -8.468 5.770 24.558 1.00 95.81 481 ASP A O 1
ATOM 3876 N N . ILE A 1 482 ? -8.717 4.993 22.457 1.00 96.12 482 ILE A N 1
ATOM 3877 C CA . ILE A 1 482 ? -10.018 4.355 22.708 1.00 96.12 482 ILE A CA 1
ATOM 3878 C C . ILE A 1 482 ? -9.884 3.338 23.841 1.00 96.12 482 ILE A C 1
ATOM 3880 O O . ILE A 1 482 ? -10.698 3.318 24.759 1.00 96.12 482 ILE A O 1
ATOM 3884 N N . MET A 1 483 ? -8.849 2.498 23.792 1.00 95.31 483 MET A N 1
ATOM 3885 C CA . MET A 1 483 ? -8.652 1.459 24.797 1.00 95.31 483 MET A CA 1
ATOM 3886 C C . MET A 1 483 ? -8.229 2.016 26.156 1.00 95.31 483 MET A C 1
ATOM 3888 O O . MET A 1 483 ? -8.642 1.459 27.166 1.00 95.31 483 MET A O 1
ATOM 3892 N N . ASN A 1 484 ? -7.483 3.122 26.210 1.00 93.12 484 ASN A N 1
ATOM 3893 C CA . ASN A 1 484 ? -7.172 3.795 27.472 1.00 93.12 484 ASN A CA 1
ATOM 3894 C C . ASN A 1 484 ? -8.455 4.238 28.188 1.00 93.12 484 ASN A C 1
ATOM 3896 O O . ASN A 1 484 ? -8.601 3.964 29.372 1.00 93.12 484 ASN A O 1
ATOM 3900 N N . ALA A 1 485 ? -9.423 4.806 27.462 1.00 92.56 485 ALA A N 1
ATOM 3901 C CA . ALA A 1 485 ? -10.722 5.174 28.029 1.00 92.56 485 ALA A CA 1
ATOM 3902 C C . ALA A 1 485 ? -11.574 3.971 28.485 1.00 92.56 485 ALA A C 1
ATOM 3904 O O . ALA A 1 485 ? -12.504 4.145 29.261 1.00 92.56 485 ALA A O 1
ATOM 3905 N N . VAL A 1 486 ? -11.284 2.762 27.991 1.00 92.56 486 VAL A N 1
ATOM 3906 C CA . VAL A 1 486 ? -11.944 1.513 28.417 1.00 92.56 486 VAL A CA 1
ATOM 3907 C C . VAL A 1 486 ? -11.264 0.899 29.647 1.00 92.56 486 VAL A C 1
ATOM 3909 O O . VAL A 1 486 ? -11.900 0.136 30.373 1.00 92.56 486 VAL A O 1
ATOM 3912 N N . TYR A 1 487 ? -9.968 1.155 29.839 1.00 89.12 487 TYR A N 1
ATOM 3913 C CA . TYR A 1 487 ? -9.189 0.604 30.950 1.00 89.12 487 TYR A CA 1
ATOM 3914 C C . TYR A 1 487 ? -9.302 1.424 32.238 1.00 89.12 487 TYR A C 1
ATOM 3916 O O . TYR A 1 487 ? -9.171 0.838 33.313 1.00 89.12 487 TYR A O 1
ATOM 3924 N N . GLU A 1 488 ? -9.511 2.735 32.111 1.00 83.88 488 GLU A N 1
ATOM 3925 C CA . GLU A 1 488 ? -9.915 3.637 33.201 1.00 83.88 488 GLU A CA 1
ATOM 3926 C C . GLU A 1 488 ? -11.380 3.400 33.588 1.00 83.88 488 GLU A C 1
ATOM 3928 O O . GLU A 1 488 ? -11.675 3.377 34.806 1.00 83.88 488 GLU A O 1
#

Organism: NCBI:txid42249

Foldseek 3Di:
DPPPPVVVVVVVVVVVPDDDDDDDDDDDDDDDDDDDDDDDDDDDDDPDPPDDPPPDDQAAEEEEAAAELLDADFVQLLLLLLLRQVLQVVCVVVVGHYAYEYEHQQFDDSLVVSCVVVVHDSVVSSVVRRVNVVVSCVLLVRDHPYYDYLPDPLLLVLLLVLLVLLVVLVQKDKDKDKAWAFPVVRDGDHPVQKDWDQDPPPRDIFIAGVVPRGTTDIDIDTFMWGNLQVCLVVLLVVCVVQQLQEPPNVLSVVLNVVSVVTDDIGGFKDACVSTVGARANPVDNRIHTHSLSSSLCSQVSVQVPPVCVVPDPNRSPDHQEYEYEPVCCCSLSRVNVSSCVSSVHDHHRHYQYFYAEAEPPHGDDVVVVRGHDVSCVCVVLNSVLSSLLSLQQTGSPDYGYDDPVSSVVCCVLQVCVFPVVVVVVCPDPPHDPVVVVVCVVVDDLVPDDPVVNVLVVLVVVLVVVLVVCSVSSNNNVNSVSVRVSRND

Solvent-accessible surface area (backbone atoms only — not comparable to full-atom values): 27776 Å² total; per-residue (Å²): 144,88,75,70,70,69,66,56,57,60,57,59,64,65,69,73,77,78,81,81,94,78,90,84,86,79,83,79,82,86,81,84,82,90,77,91,78,90,81,85,91,78,95,71,90,73,82,75,73,81,70,77,80,79,75,80,73,67,40,43,21,34,24,38,58,55,43,65,44,62,56,84,77,36,44,61,59,52,46,47,47,50,54,35,34,52,56,35,52,52,37,45,74,72,71,40,58,53,42,30,38,36,38,30,34,60,54,32,62,68,33,48,51,46,16,54,78,68,76,38,60,50,67,62,42,34,52,55,39,47,49,52,54,52,49,50,36,57,69,59,70,46,75,61,79,39,78,49,46,56,82,36,69,67,40,46,53,30,47,47,52,49,51,52,50,33,45,76,65,62,42,42,46,82,44,78,50,70,43,34,31,20,78,87,74,72,40,77,42,57,78,89,44,49,42,81,46,67,40,88,88,79,69,44,79,42,41,23,30,67,88,76,68,43,62,34,42,83,43,76,43,75,27,36,28,34,53,47,39,80,38,45,66,62,50,54,52,51,44,71,78,38,72,75,30,32,34,46,64,69,58,39,53,55,54,48,54,52,49,74,73,55,55,70,64,42,72,46,31,41,47,26,94,80,39,67,51,48,55,61,33,88,92,38,81,63,27,14,42,23,51,68,67,53,55,62,45,52,74,44,34,77,57,44,39,75,75,42,74,74,78,50,91,82,44,39,69,48,38,49,31,41,33,40,51,60,90,52,39,64,52,63,72,48,53,44,50,45,54,30,56,64,66,73,44,78,66,60,63,27,34,41,35,25,35,54,55,19,40,89,84,35,78,50,35,75,92,75,68,57,49,52,55,42,66,61,48,33,72,74,62,33,46,67,47,46,52,50,39,46,42,62,59,44,30,47,82,48,69,20,66,62,46,74,67,57,48,53,49,46,34,44,56,50,49,46,62,24,56,43,42,52,57,49,51,61,68,29,94,89,41,58,58,71,60,50,54,56,49,59,78,70,58,59,67,91,76,48,57,71,68,57,42,52,52,53,47,51,64,66,51,43,60,62,53,31,52,50,28,48,74,68,71,34,57,35,62,21,51,50,52,57,48,51,70,59,71,108